Protein 2P62 (pdb70)

Sequence (482 aa):
MRIKLIIVEGKTDESFFKVLLEKLYGFREAKKLTPEFPIGKWGFRIGEHPLVLEKDNIALVIIHAEGKQRIPKVLKSVLDSVKLGLLNVEEVYVVRDVDEGNDVFEWVLSFLREREVRVDNGAIVTEGVKIYPYGMGNLTLNEPFVKEKKELELSLAYLAKLDGILEKYRGSMRALSQDKGDKLTPKDVMHILSIANDYTGDCLSGLYEKYIGIMIHRNRELLIRFLSEVNLLPLLERMVGMRIKLIIVEGKTDESFFKVLLEKLYGFREAKKLTPEFPIGKWGFRIGEHPLVLEKDNIALVIIHAEGKQRIPKVLKSVLDSVKLGLLNVEEVYVVRDVDEGNDVFEWVLSFLREREVRVDNGAIVTEGVKIYPYGMGNLTLNEPFV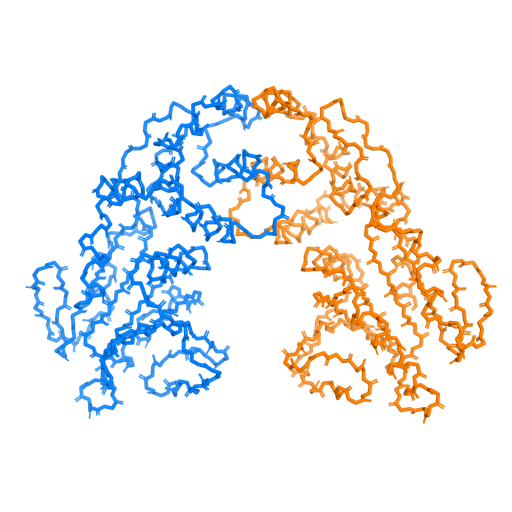KEKKELELSLAYLAKLDGILEKYRGSMRALSQDKGDKLTPKDVMHILSIANDYTGDCLSGLYEKYIGIMIHRNRELLIRFLSEVNLLPLLERMVG

Structure (mmCIF, N/CA/C/O backbone):
data_2P62
#
_entry.id   2P62
#
_cell.length_a   122.071
_cell.length_b   122.071
_cell.length_c   109.067
_cell.angle_alpha   90.000
_cell.angle_beta   90.000
_cell.angle_gamma   120.000
#
_symmetry.space_group_name_H-M   'P 61'
#
loop_
_entity.id
_entity.type
_entity.pdbx_description
1 polymer 'Hypothetical protein PH0156'
2 water water
#
loop_
_atom_site.group_PDB
_atom_site.id
_atom_site.type_symbol
_atom_site.label_atom_id
_atom_site.label_alt_id
_atom_site.label_comp_id
_atom_site.label_asym_id
_atom_site.label_entity_id
_atom_site.label_seq_id
_atom_site.pdbx_PDB_ins_code
_atom_site.Cartn_x
_atom_site.Cartn_y
_atom_site.Cartn_z
_atom_site.occupancy
_atom_site.B_iso_or_equiv
_atom_site.auth_seq_id
_atom_site.auth_comp_id
_atom_site.auth_asym_id
_atom_site.auth_atom_id
_atom_site.pdbx_PDB_model_num
ATOM 1 N N . MET A 1 1 ? 41.140 26.787 66.965 1.00 29.11 1 MET A N 1
ATOM 2 C CA . MET A 1 1 ? 41.649 28.167 66.761 1.00 27.51 1 MET A CA 1
ATOM 3 C C . MET A 1 1 ? 42.743 28.504 67.807 1.00 28.36 1 MET A C 1
ATOM 4 O O . MET A 1 1 ? 42.686 28.036 68.950 1.00 27.69 1 MET A O 1
ATOM 9 N N . ARG A 1 2 ? 43.758 29.274 67.411 1.00 28.07 2 ARG A N 1
ATOM 10 C CA . ARG A 1 2 ? 44.804 29.685 68.352 1.00 26.97 2 ARG A CA 1
ATOM 11 C C . ARG A 1 2 ? 44.243 30.908 69.058 1.00 27.34 2 ARG A C 1
ATOM 12 O O . ARG A 1 2 ? 43.703 31.813 68.416 1.00 27.15 2 ARG A O 1
ATOM 20 N N . ILE A 1 3 ? 44.370 30.938 70.376 1.00 26.35 3 ILE A N 1
ATOM 21 C CA . ILE A 1 3 ? 43.846 32.050 71.146 1.00 27.37 3 ILE A CA 1
ATOM 22 C C . ILE A 1 3 ? 44.937 32.812 71.867 1.00 28.11 3 ILE A C 1
ATOM 23 O O . ILE A 1 3 ? 45.792 32.214 72.517 1.00 28.76 3 ILE A O 1
ATOM 28 N N . LYS A 1 4 ? 44.887 34.135 71.749 1.00 26.73 4 LYS A N 1
ATOM 29 C CA . LYS A 1 4 ? 45.830 35.024 72.408 1.00 25.79 4 LYS A CA 1
ATOM 30 C C . LYS A 1 4 ? 45.003 36.038 73.194 1.00 27.05 4 LYS A C 1
ATOM 31 O O . LYS A 1 4 ? 44.025 36.583 72.680 1.00 27.14 4 LYS A O 1
ATOM 37 N N . LEU A 1 5 ? 45.393 36.276 74.443 1.00 26.42 5 LEU A N 1
ATOM 38 C CA . LEU A 1 5 ? 44.693 37.215 75.308 1.00 25.22 5 LEU A CA 1
ATOM 39 C C . LEU A 1 5 ? 45.434 38.552 75.413 1.00 25.52 5 LEU A C 1
ATOM 40 O O . LEU A 1 5 ? 46.637 38.597 75.689 1.00 24.43 5 LEU A O 1
ATOM 45 N N . ILE A 1 6 ? 44.702 39.636 75.176 1.00 25.18 6 ILE A N 1
ATOM 46 C CA . ILE A 1 6 ? 45.252 40.982 75.260 1.00 24.30 6 ILE A CA 1
ATOM 47 C C . ILE A 1 6 ? 44.520 41.749 76.360 1.00 24.37 6 ILE A C 1
ATOM 48 O O . ILE A 1 6 ? 43.308 41.960 76.290 1.00 22.03 6 ILE A O 1
ATOM 53 N N . ILE A 1 7 ? 45.269 42.149 77.383 1.00 25.79 7 ILE A N 1
ATOM 54 C CA . ILE A 1 7 ? 44.711 42.875 78.516 1.00 24.81 7 ILE A CA 1
ATOM 55 C C . ILE A 1 7 ? 45.172 44.325 78.537 1.00 25.35 7 ILE A C 1
ATOM 56 O O . ILE A 1 7 ? 46.367 44.604 78.619 1.00 25.51 7 ILE A O 1
ATOM 61 N N . VAL A 1 8 ? 44.216 45.242 78.455 1.00 26.24 8 VAL A N 1
ATOM 62 C CA . VAL A 1 8 ? 44.510 46.668 78.474 1.00 27.05 8 VAL A CA 1
ATOM 63 C C . VAL A 1 8 ? 43.759 47.294 79.637 1.00 28.30 8 VAL A C 1
ATOM 64 O O . VAL A 1 8 ? 42.935 46.631 80.271 1.00 28.47 8 VAL A O 1
ATOM 68 N N . GLU A 1 9 ? 44.022 48.569 79.913 1.00 29.93 9 GLU A N 1
ATOM 69 C CA . GLU A 1 9 ? 43.361 49.234 81.032 1.00 31.23 9 GLU A CA 1
ATOM 70 C C . GLU A 1 9 ? 41.948 49.752 80.772 1.00 30.09 9 GLU A C 1
ATOM 71 O O . GLU A 1 9 ? 41.061 49.530 81.588 1.00 32.85 9 GLU A O 1
ATOM 77 N N . GLY A 1 10 ? 41.737 50.442 79.653 1.00 29.23 10 GLY A N 1
ATOM 78 C CA . GLY A 1 10 ? 40.416 50.980 79.365 1.00 26.88 10 GLY A CA 1
ATOM 79 C C . GLY A 1 10 ? 39.989 50.969 77.907 1.00 28.40 10 GLY A C 1
ATOM 80 O O . GLY A 1 10 ? 40.687 50.430 77.041 1.00 28.47 10 GLY A O 1
ATOM 81 N N . LYS A 1 11 ? 38.829 51.570 77.639 1.00 28.96 11 LYS A N 1
ATOM 82 C CA . LYS A 1 11 ? 38.271 51.640 76.290 1.00 26.84 11 LYS A CA 1
ATOM 83 C C . LYS A 1 11 ? 39.239 52.308 75.316 1.00 25.31 11 LYS A C 1
ATOM 84 O O . LYS A 1 11 ? 39.399 51.842 74.187 1.00 24.26 11 LYS A O 1
ATOM 90 N N . THR A 1 12 ? 39.877 53.397 75.743 1.00 23.52 12 THR A N 1
ATOM 91 C CA . THR A 1 12 ? 40.824 54.100 74.878 1.00 24.18 12 THR A CA 1
ATOM 92 C C . THR A 1 12 ? 41.904 53.148 74.354 1.00 25.24 12 THR A C 1
ATOM 93 O O . THR A 1 12 ? 42.212 53.147 73.157 1.00 23.99 12 THR A O 1
ATOM 97 N N . ASP A 1 13 ? 42.466 52.332 75.250 1.00 25.83 13 ASP A N 1
ATOM 98 C CA . ASP A 1 13 ? 43.505 51.375 74.872 1.00 27.77 13 ASP A CA 1
ATOM 99 C C . ASP A 1 13 ? 42.926 50.284 73.981 1.00 28.42 13 ASP A C 1
ATOM 100 O O . ASP A 1 13 ? 43.604 49.794 73.080 1.00 30.44 13 ASP A O 1
ATOM 105 N N . GLU A 1 14 ? 41.674 49.898 74.222 1.00 28.18 14 GLU A N 1
ATOM 106 C CA . GLU A 1 14 ? 41.059 48.863 73.394 1.00 27.76 14 GLU A CA 1
ATOM 107 C C . GLU A 1 14 ? 40.818 49.356 71.960 1.00 26.54 14 GLU A C 1
ATOM 108 O O . GLU A 1 14 ? 41.013 48.607 71.005 1.00 24.06 14 GLU A O 1
ATOM 114 N N . SER A 1 15 ? 40.394 50.609 71.809 1.00 25.70 15 SER A N 1
ATOM 115 C CA . SER A 1 15 ? 40.139 51.162 70.477 1.00 26.49 15 SER A CA 1
ATOM 116 C C . SER A 1 15 ? 41.421 51.280 69.677 1.00 25.03 15 SER A C 1
ATOM 117 O O . SER A 1 15 ? 41.464 50.919 68.499 1.00 23.01 15 SER A O 1
ATOM 120 N N . PHE A 1 16 ? 42.457 51.800 70.329 1.00 24.90 16 PHE A N 1
ATOM 121 C CA . PHE A 1 16 ? 43.753 51.978 69.694 1.00 25.14 16 PHE A CA 1
ATOM 122 C C . PHE A 1 16 ? 44.222 50.652 69.088 1.00 24.01 16 PHE A C 1
ATOM 123 O O . PHE A 1 16 ? 44.544 50.589 67.907 1.00 23.75 16 PHE A O 1
ATOM 131 N N . PHE A 1 17 ? 44.228 49.585 69.879 1.00 22.58 17 PHE A N 1
ATOM 132 C CA . PHE A 1 17 ? 44.668 48.295 69.363 1.00 24.36 17 PHE A CA 1
ATOM 133 C C . PHE A 1 17 ? 43.714 47.707 68.327 1.00 25.54 17 PHE A C 1
ATOM 134 O O . PHE A 1 17 ? 44.151 47.106 67.342 1.00 27.25 17 PHE A O 1
ATOM 142 N N . LYS A 1 18 ? 42.415 47.892 68.547 1.00 24.19 18 LYS A N 1
ATOM 143 C CA . LYS A 1 18 ? 41.393 47.374 67.647 1.00 24.50 18 LYS A CA 1
ATOM 144 C C . LYS A 1 18 ? 41.483 47.991 66.246 1.00 24.05 18 LYS A C 1
ATOM 145 O O . LYS A 1 18 ? 41.398 47.282 65.242 1.00 22.58 18 LYS A O 1
ATOM 151 N N . VAL A 1 19 ? 41.675 49.301 66.155 1.00 24.50 19 VAL A N 1
ATOM 152 C CA . VAL A 1 19 ? 41.749 49.892 64.824 1.00 25.34 19 VAL A CA 1
ATOM 153 C C . VAL A 1 19 ? 43.006 49.420 64.079 1.00 26.49 19 VAL A C 1
ATOM 154 O O . VAL A 1 19 ? 42.966 49.180 62.874 1.00 27.41 19 VAL A O 1
ATOM 158 N N . LEU A 1 20 ? 44.118 49.262 64.786 1.00 25.20 20 LEU A N 1
ATOM 159 C CA . LEU A 1 20 ? 45.324 48.788 64.124 1.00 24.03 20 LEU A CA 1
ATOM 160 C C . LEU A 1 20 ? 45.173 47.328 63.706 1.00 24.70 20 LEU A C 1
ATOM 161 O O . LEU A 1 20 ? 45.503 46.965 62.580 1.00 26.20 20 LEU A O 1
ATOM 166 N N . LEU A 1 21 ? 44.677 46.492 64.614 1.00 24.39 21 LEU A N 1
ATOM 167 C CA . LEU A 1 21 ? 44.511 45.067 64.337 1.00 24.50 21 LEU A CA 1
ATOM 168 C C . LEU A 1 21 ? 43.500 44.774 63.227 1.00 25.66 21 LEU A C 1
ATOM 169 O O . LEU A 1 21 ? 43.647 43.797 62.500 1.00 25.36 21 LEU A O 1
ATOM 174 N N . GLU A 1 22 ? 42.479 45.620 63.101 1.00 27.22 22 GLU A N 1
ATOM 175 C CA . GLU A 1 22 ? 41.461 45.449 62.067 1.00 28.84 22 GLU A CA 1
ATOM 176 C C . GLU A 1 22 ? 41.876 46.107 60.752 1.00 30.52 22 GLU A C 1
ATOM 177 O O . GLU A 1 22 ? 42.087 45.433 59.742 1.00 29.74 22 GLU A O 1
ATOM 183 N N . LYS A 1 23 ? 42.020 47.427 60.788 1.00 32.39 23 LYS A N 1
ATOM 184 C CA . LYS A 1 23 ? 42.353 48.207 59.607 1.00 33.72 23 LYS A CA 1
ATOM 185 C C . LYS A 1 23 ? 43.761 48.066 59.056 1.00 33.87 23 LYS A C 1
ATOM 186 O O . LYS A 1 23 ? 44.009 48.386 57.895 1.00 34.00 23 LYS A O 1
ATOM 192 N N . LEU A 1 24 ? 44.682 47.578 59.873 1.00 33.76 24 LEU A N 1
ATOM 193 C CA . LEU A 1 24 ? 46.053 47.417 59.415 1.00 31.88 24 LEU A CA 1
ATOM 194 C C . LEU A 1 24 ? 46.448 45.950 59.212 1.00 31.60 24 LEU A C 1
ATOM 195 O O . LEU A 1 24 ? 47.199 45.638 58.293 1.00 31.99 24 LEU A O 1
ATOM 200 N N . TYR A 1 25 ? 45.949 45.045 60.053 1.00 30.87 25 TYR A N 1
ATOM 201 C CA . TYR A 1 25 ? 46.307 43.634 59.901 1.00 30.05 25 TYR A CA 1
ATOM 202 C C . TYR A 1 25 ? 45.217 42.696 59.403 1.00 27.89 25 TYR A C 1
ATOM 203 O O . TYR A 1 25 ? 45.402 41.490 59.426 1.00 26.55 25 TYR A O 1
ATOM 212 N N . GLY A 1 26 ? 44.085 43.241 58.968 1.00 28.87 26 GLY A N 1
ATOM 213 C CA . GLY A 1 26 ? 43.024 42.403 58.442 1.00 28.13 26 GLY A CA 1
ATOM 214 C C . GLY A 1 26 ? 42.194 41.608 59.429 1.00 29.19 26 GLY A C 1
ATOM 215 O O . GLY A 1 26 ? 41.407 40.757 59.028 1.00 30.21 26 GLY A O 1
ATOM 216 N N . PHE A 1 27 ? 42.348 41.861 60.717 1.00 28.48 27 PHE A N 1
ATOM 217 C CA . PHE A 1 27 ? 41.553 41.123 61.679 1.00 31.82 27 PHE A CA 1
ATOM 218 C C . PHE A 1 27 ? 40.098 41.596 61.653 1.00 33.58 27 PHE A C 1
ATOM 219 O O . PHE A 1 27 ? 39.822 42.774 61.421 1.00 32.89 27 PHE A O 1
ATOM 227 N N . ARG A 1 28 ? 39.170 40.668 61.876 1.00 37.40 28 ARG A N 1
ATOM 228 C CA . ARG A 1 28 ? 37.744 40.989 61.884 1.00 42.09 28 ARG A CA 1
ATOM 229 C C . ARG A 1 28 ? 37.088 40.611 63.216 1.00 42.84 28 ARG A C 1
ATOM 230 O O . ARG A 1 28 ? 37.490 39.647 63.864 1.00 41.25 28 ARG A O 1
ATOM 238 N N . GLU A 1 29 ? 36.079 41.371 63.628 1.00 46.93 29 GLU A N 1
ATOM 239 C CA . GLU A 1 29 ? 35.391 41.083 64.885 1.00 51.64 29 GLU A CA 1
ATOM 240 C C . GLU A 1 29 ? 34.519 39.830 64.786 1.00 54.78 29 GLU A C 1
ATOM 241 O O . GLU A 1 29 ? 33.815 39.634 63.798 1.00 53.32 29 GLU A O 1
ATOM 247 N N . ALA A 1 30 ? 34.575 38.988 65.816 1.00 60.74 30 ALA A N 1
ATOM 248 C CA . ALA A 1 30 ? 33.801 37.747 65.865 1.00 67.60 30 ALA A CA 1
ATOM 249 C C . ALA A 1 30 ? 32.355 37.957 65.436 1.00 73.31 30 ALA A C 1
ATOM 250 O O . ALA A 1 30 ? 31.766 39.003 65.704 1.00 74.30 30 ALA A O 1
ATOM 252 N N . LYS A 1 31 ? 31.788 36.949 64.779 1.00 79.73 31 LYS A N 1
ATOM 253 C CA . LYS A 1 31 ? 30.411 37.006 64.289 1.00 86.23 31 LYS A CA 1
ATOM 254 C C . LYS A 1 31 ? 29.405 37.336 65.394 1.00 90.14 31 LYS A C 1
ATOM 255 O O . LYS A 1 31 ? 29.783 37.636 66.531 1.00 90.98 31 LYS A O 1
ATOM 261 N N . LYS A 1 32 ? 28.119 37.285 65.043 1.00 93.98 32 LYS A N 1
ATOM 262 C CA . LYS A 1 32 ? 27.046 37.539 66.001 1.00 97.73 32 LYS A CA 1
ATOM 263 C C . LYS A 1 32 ? 27.320 36.608 67.177 1.00 100.10 32 LYS A C 1
ATOM 264 O O . LYS A 1 32 ? 26.952 36.890 68.320 1.00 100.77 32 LYS A O 1
ATOM 270 N N . LEU A 1 33 ? 27.980 35.493 66.867 1.00 102.28 33 LEU A N 1
ATOM 271 C CA . LEU A 1 33 ? 28.340 34.482 67.852 1.00 103.70 33 LEU A CA 1
ATOM 272 C C . LEU A 1 33 ? 28.935 35.133 69.091 1.00 104.04 33 LEU A C 1
ATOM 273 O O . LEU A 1 33 ? 30.012 35.726 69.038 1.00 103.92 33 LEU A O 1
ATOM 278 N N . THR A 1 34 ? 28.214 35.026 70.201 1.00 104.56 34 THR A N 1
ATOM 279 C CA . THR A 1 34 ? 28.663 35.590 71.466 1.00 105.27 34 THR A CA 1
ATOM 280 C C . THR A 1 34 ? 28.852 34.444 72.461 1.00 104.93 34 THR A C 1
ATOM 281 O O . THR A 1 34 ? 28.020 34.234 73.350 1.00 104.79 34 THR A O 1
ATOM 285 N N . PRO A 1 35 ? 29.953 33.680 72.314 1.00 104.60 35 PRO A N 1
ATOM 286 C CA . PRO A 1 35 ? 30.266 32.546 73.193 1.00 103.85 35 PRO A CA 1
ATOM 287 C C . PRO A 1 35 ? 30.539 32.975 74.634 1.00 102.69 35 PRO A C 1
ATOM 288 O O . PRO A 1 35 ? 31.641 33.418 74.962 1.00 102.99 35 PRO A O 1
ATOM 292 N N . GLU A 1 36 ? 29.528 32.839 75.490 1.00 100.77 36 GLU A N 1
ATOM 293 C CA . GLU A 1 36 ? 29.649 33.215 76.896 1.00 98.14 36 GLU A CA 1
ATOM 294 C C . GLU A 1 36 ? 30.923 32.629 77.509 1.00 95.44 36 GLU A C 1
ATOM 295 O O . GLU A 1 36 ? 30.997 31.430 77.784 1.00 96.11 36 GLU A O 1
ATOM 301 N N . PHE A 1 37 ? 31.927 33.478 77.715 1.00 91.27 37 PHE A N 1
ATOM 302 C CA . PHE A 1 37 ? 33.191 33.040 78.296 1.00 87.09 37 PHE A CA 1
ATOM 303 C C . PHE A 1 37 ? 32.989 32.517 79.715 1.00 84.70 37 PHE A C 1
ATOM 304 O O . PHE A 1 37 ? 32.725 33.287 80.636 1.00 83.88 37 PHE A O 1
ATOM 312 N N . PRO A 1 38 ? 33.115 31.193 79.907 1.00 83.28 38 PRO A N 1
ATOM 313 C CA . PRO A 1 38 ? 32.939 30.585 81.232 1.00 81.88 38 PRO A CA 1
ATOM 314 C C . PRO A 1 38 ? 33.927 31.115 82.268 1.00 80.18 38 PRO A C 1
ATOM 315 O O . PRO A 1 38 ? 35.111 30.777 82.242 1.00 80.35 38 PRO A O 1
ATOM 319 N N . ILE A 1 39 ? 33.429 31.945 83.181 1.00 77.59 39 ILE A N 1
ATOM 320 C CA . ILE A 1 39 ? 34.263 32.533 84.220 1.00 75.09 39 ILE A CA 1
ATOM 321 C C . ILE A 1 39 ? 35.174 31.491 84.866 1.00 72.90 39 ILE A C 1
ATOM 322 O O . ILE A 1 39 ? 36.333 31.768 85.176 1.00 72.43 39 ILE A O 1
ATOM 327 N N . GLY A 1 40 ? 34.648 30.288 85.056 1.00 70.69 40 GLY A N 1
ATOM 328 C CA . GLY A 1 40 ? 35.437 29.235 85.666 1.00 67.94 40 GLY A CA 1
ATOM 329 C C . GLY A 1 40 ? 36.747 28.982 84.950 1.00 66.21 40 GLY A C 1
ATOM 330 O O . GLY A 1 40 ? 37.701 28.483 85.552 1.00 67.24 40 GLY A O 1
ATOM 331 N N . LYS A 1 41 ? 36.806 29.330 83.667 1.00 63.21 41 LYS A N 1
ATOM 332 C CA . LYS A 1 41 ? 38.016 29.111 82.887 1.00 60.56 41 LYS A CA 1
ATOM 333 C C . LYS A 1 41 ? 38.821 30.371 82.602 1.00 58.90 41 LYS A C 1
ATOM 334 O O . LYS A 1 41 ? 40.052 30.335 82.616 1.00 57.34 41 LYS A O 1
ATOM 340 N N . TRP A 1 42 ? 38.132 31.481 82.355 1.00 58.12 42 TRP A N 1
ATOM 341 C CA . TRP A 1 42 ? 38.806 32.742 82.067 1.00 57.62 42 TRP A CA 1
ATOM 342 C C . TRP A 1 42 ? 38.999 33.646 83.277 1.00 58.60 42 TRP A C 1
ATOM 343 O O . TRP A 1 42 ? 39.926 34.456 83.304 1.00 59.72 42 TRP A O 1
ATOM 354 N N . GLY A 1 43 ? 38.124 33.522 84.270 1.00 58.19 43 GLY A N 1
ATOM 355 C CA . GLY A 1 43 ? 38.248 34.347 85.458 1.00 57.12 43 GLY A CA 1
ATOM 356 C C . GLY A 1 43 ? 37.771 35.774 85.262 1.00 57.81 43 GLY A C 1
ATOM 357 O O . GLY A 1 43 ? 38.122 36.667 86.036 1.00 56.23 43 GLY A O 1
ATOM 358 N N . PHE A 1 44 ? 36.971 35.993 84.224 1.00 59.21 44 PHE A N 1
ATOM 359 C CA . PHE A 1 44 ? 36.436 37.321 83.937 1.00 61.63 44 PHE A CA 1
ATOM 360 C C . PHE A 1 44 ? 35.288 37.631 84.897 1.00 64.15 44 PHE A C 1
ATOM 361 O O . PHE A 1 44 ? 34.762 36.733 85.560 1.00 64.58 44 PHE A O 1
ATOM 369 N N . ARG A 1 45 ? 34.909 38.904 84.980 1.00 66.86 45 ARG A N 1
ATOM 370 C CA . ARG A 1 45 ? 33.815 39.304 85.857 1.00 68.56 45 ARG A CA 1
ATOM 371 C C . ARG A 1 45 ? 32.473 38.921 85.244 1.00 69.05 45 ARG A C 1
ATOM 372 O O . ARG A 1 45 ? 32.378 38.664 84.041 1.00 68.54 45 ARG A O 1
ATOM 380 N N . ILE A 1 46 ? 31.446 38.890 86.089 1.00 69.70 46 ILE A N 1
ATOM 381 C CA . ILE A 1 46 ? 30.084 38.517 85.705 1.00 70.49 46 ILE A CA 1
ATOM 382 C C . ILE A 1 46 ? 29.614 38.801 84.278 1.00 70.02 46 ILE A C 1
ATOM 383 O O . ILE A 1 46 ? 29.668 37.917 83.419 1.00 70.89 46 ILE A O 1
ATOM 388 N N . GLY A 1 47 ? 29.147 40.022 84.027 1.00 68.78 47 GLY A N 1
ATOM 389 C CA . GLY A 1 47 ? 28.647 40.363 82.705 1.00 66.62 47 GLY A CA 1
ATOM 390 C C . GLY A 1 47 ? 29.623 41.094 81.807 1.00 65.08 47 GLY A C 1
ATOM 391 O O . GLY A 1 47 ? 29.365 42.215 81.370 1.00 64.97 47 GLY A O 1
ATOM 392 N N . GLU A 1 48 ? 30.748 40.455 81.517 1.00 63.71 48 GLU A N 1
ATOM 393 C CA . GLU A 1 48 ? 31.755 41.063 80.665 1.00 61.48 48 GLU A CA 1
ATOM 394 C C . GLU A 1 48 ? 31.748 40.472 79.263 1.00 59.56 48 GLU A C 1
ATOM 395 O O . GLU A 1 48 ? 31.748 39.252 79.091 1.00 59.25 48 GLU A O 1
ATOM 401 N N . HIS A 1 49 ? 31.738 41.346 78.262 1.00 56.89 49 HIS A N 1
ATOM 402 C CA . HIS A 1 49 ? 31.753 40.913 76.870 1.00 54.92 49 HIS A CA 1
ATOM 403 C C . HIS A 1 49 ? 33.053 41.386 76.212 1.00 50.45 49 HIS A C 1
ATOM 404 O O . HIS A 1 49 ? 33.141 42.505 75.697 1.00 50.78 49 HIS A O 1
ATOM 411 N N . PRO A 1 50 ? 34.087 40.535 76.232 1.00 45.30 50 PRO A N 1
ATOM 412 C CA . PRO A 1 50 ? 35.370 40.898 75.631 1.00 42.16 50 PRO A CA 1
ATOM 413 C C . PRO A 1 50 ? 35.309 41.018 74.116 1.00 38.80 50 PRO A C 1
ATOM 414 O O . PRO A 1 50 ? 34.489 40.383 73.459 1.00 39.57 50 PRO A O 1
ATOM 418 N N . LEU A 1 51 ? 36.179 41.852 73.567 1.00 34.88 51 LEU A N 1
ATOM 419 C CA . LEU A 1 51 ? 36.232 42.031 72.131 1.00 31.32 51 LEU A CA 1
ATOM 420 C C . LEU A 1 51 ? 37.019 40.866 71.530 1.00 30.11 51 LEU A C 1
ATOM 421 O O . LEU A 1 51 ? 38.130 40.557 71.971 1.00 28.91 51 LEU A O 1
ATOM 426 N N . VAL A 1 52 ? 36.425 40.209 70.538 1.00 28.38 52 VAL A N 1
ATOM 427 C CA . VAL A 1 52 ? 37.065 39.080 69.873 1.00 26.02 52 VAL A CA 1
ATOM 428 C C . VAL A 1 52 ? 37.349 39.400 68.410 1.00 27.22 52 VAL A C 1
ATOM 429 O O . VAL A 1 52 ? 36.432 39.587 67.614 1.00 26.49 52 VAL A O 1
ATOM 433 N N . LEU A 1 53 ? 38.631 39.467 68.071 1.00 26.98 53 LEU A N 1
ATOM 434 C CA . LEU A 1 53 ? 39.054 39.753 66.712 1.00 28.38 53 LEU A CA 1
ATOM 435 C C . LEU A 1 53 ? 39.659 38.475 66.147 1.00 29.41 53 LEU A C 1
ATOM 436 O O . LEU A 1 53 ? 40.426 37.794 66.832 1.00 28.72 53 LEU A O 1
ATOM 441 N N . GLU A 1 54 ? 39.316 38.148 64.903 1.00 29.72 54 GLU A N 1
ATOM 442 C CA . GLU A 1 54 ? 39.831 36.933 64.277 1.00 30.42 54 GLU A CA 1
ATOM 443 C C . GLU A 1 54 ? 40.352 37.108 62.857 1.00 28.86 54 GLU A C 1
ATOM 444 O O . GLU A 1 54 ? 39.914 37.997 62.128 1.00 28.02 54 GLU A O 1
ATOM 450 N N . LYS A 1 55 ? 41.290 36.238 62.485 1.00 28.41 55 LYS A N 1
ATOM 451 C CA . LYS A 1 55 ? 41.899 36.215 61.159 1.00 28.00 55 LYS A CA 1
ATOM 452 C C . LYS A 1 55 ? 42.650 34.898 61.000 1.00 29.44 55 LYS A C 1
ATOM 453 O O . LYS A 1 55 ? 43.442 34.515 61.863 1.00 29.80 55 LYS A O 1
ATOM 459 N N . ASP A 1 56 ? 42.393 34.209 59.892 1.00 30.70 56 ASP A N 1
ATOM 460 C CA . ASP A 1 56 ? 43.022 32.925 59.615 1.00 30.34 56 ASP A CA 1
ATOM 461 C C . ASP A 1 56 ? 42.763 32.005 60.811 1.00 30.57 56 ASP A C 1
ATOM 462 O O . ASP A 1 56 ? 41.607 31.750 61.145 1.00 31.71 56 ASP A O 1
ATOM 467 N N . ASN A 1 57 ? 43.818 31.515 61.462 1.00 28.81 57 ASN A N 1
ATOM 468 C CA . ASN A 1 57 ? 43.636 30.627 62.607 1.00 27.91 57 ASN A CA 1
ATOM 469 C C . ASN A 1 57 ? 43.991 31.259 63.958 1.00 28.15 57 ASN A C 1
ATOM 470 O O . ASN A 1 57 ? 44.245 30.556 64.942 1.00 28.34 57 ASN A O 1
ATOM 475 N N . ILE A 1 58 ? 44.001 32.589 64.004 1.00 26.68 58 ILE A N 1
ATOM 476 C CA . ILE A 1 58 ? 44.308 33.304 65.238 1.00 26.19 58 ILE A CA 1
ATOM 477 C C . ILE A 1 58 ? 43.133 34.113 65.773 1.00 27.10 58 ILE A C 1
ATOM 478 O O . ILE A 1 58 ? 42.537 34.915 65.054 1.00 28.86 58 ILE A O 1
ATOM 483 N N . ALA A 1 59 ? 42.823 33.908 67.049 1.00 25.98 59 ALA A N 1
ATOM 484 C CA . ALA A 1 59 ? 41.758 34.647 67.716 1.00 25.68 59 ALA A CA 1
ATOM 485 C C . ALA A 1 59 ? 42.391 35.521 68.799 1.00 24.90 59 ALA A C 1
ATOM 486 O O . ALA A 1 59 ? 43.146 35.032 69.634 1.00 25.36 59 ALA A O 1
ATOM 488 N N . LEU A 1 60 ? 42.102 36.818 68.765 1.00 24.51 60 LEU A N 1
ATOM 489 C CA . LEU A 1 60 ? 42.619 37.737 69.768 1.00 23.69 60 LEU A CA 1
ATOM 490 C C . LEU A 1 60 ? 41.470 38.155 70.671 1.00 23.66 60 LEU A C 1
ATOM 491 O O . LEU A 1 60 ? 40.492 38.750 70.218 1.00 20.48 60 LEU A O 1
ATOM 496 N N . VAL A 1 61 ? 41.587 37.819 71.950 1.00 24.30 61 VAL A N 1
ATOM 497 C CA . VAL A 1 61 ? 40.576 38.165 72.931 1.00 25.25 61 VAL A CA 1
ATOM 498 C C . VAL A 1 61 ? 41.109 39.359 73.708 1.00 25.78 61 VAL A C 1
ATOM 499 O O . VAL A 1 61 ? 42.081 39.243 74.445 1.00 27.25 61 VAL A O 1
ATOM 503 N N . ILE A 1 62 ? 40.473 40.509 73.527 1.00 25.53 62 ILE A N 1
ATOM 504 C CA . ILE A 1 62 ? 40.889 41.739 74.190 1.00 25.39 62 ILE A CA 1
ATOM 505 C C . ILE A 1 62 ? 39.923 42.104 75.311 1.00 27.35 62 ILE A C 1
ATOM 506 O O . ILE A 1 62 ? 38.711 42.155 75.098 1.00 26.83 62 ILE A O 1
ATOM 511 N N . ILE A 1 63 ? 40.461 42.360 76.501 1.00 28.75 63 ILE A N 1
ATOM 512 C CA . ILE A 1 63 ? 39.636 42.744 77.644 1.00 31.01 63 ILE A CA 1
ATOM 513 C C . ILE A 1 63 ? 40.192 44.005 78.284 1.00 33.56 63 ILE A C 1
ATOM 514 O O . ILE A 1 63 ? 41.396 44.251 78.232 1.00 33.31 63 ILE A O 1
ATOM 519 N N . HIS A 1 64 ? 39.310 44.797 78.888 1.00 37.79 64 HIS A N 1
ATOM 520 C CA . HIS A 1 64 ? 39.705 46.026 79.571 1.00 43.73 64 HIS A CA 1
ATOM 521 C C . HIS A 1 64 ? 38.804 46.252 80.783 1.00 47.90 64 HIS A C 1
ATOM 522 O O . HIS A 1 64 ? 37.851 45.501 80.993 1.00 48.33 64 HIS A O 1
ATOM 529 N N . ALA A 1 65 ? 39.105 47.294 81.562 1.00 52.72 65 ALA A N 1
ATOM 530 C CA . ALA A 1 65 ? 38.342 47.641 82.769 1.00 57.28 65 ALA A CA 1
ATOM 531 C C . ALA A 1 65 ? 38.113 46.397 83.627 1.00 60.77 65 ALA A C 1
ATOM 532 O O . ALA A 1 65 ? 37.041 46.207 84.210 1.00 61.99 65 ALA A O 1
ATOM 534 N N . GLU A 1 66 ? 39.129 45.544 83.688 1.00 64.59 66 GLU A N 1
ATOM 535 C CA . GLU A 1 66 ? 39.032 44.322 84.463 1.00 68.08 66 GLU A CA 1
ATOM 536 C C . GLU A 1 66 ? 39.248 44.628 85.943 1.00 69.79 66 GLU A C 1
ATOM 537 O O . GLU A 1 66 ? 38.580 44.059 86.808 1.00 70.80 66 GLU A O 1
ATOM 543 N N . GLY A 1 67 ? 40.174 45.540 86.225 1.00 70.34 67 GLY A N 1
ATOM 544 C CA . GLY A 1 67 ? 40.464 45.899 87.602 1.00 71.47 67 GLY A CA 1
ATOM 545 C C . GLY A 1 67 ? 41.916 45.640 87.962 1.00 72.45 67 GLY A C 1
ATOM 546 O O . GLY A 1 67 ? 42.459 44.571 87.676 1.00 73.09 67 GLY A O 1
ATOM 547 N N . LYS A 1 68 ? 42.547 46.622 88.595 1.00 72.82 68 LYS A N 1
ATOM 548 C CA . LYS A 1 68 ? 43.947 46.513 88.996 1.00 71.97 68 LYS A CA 1
ATOM 549 C C . LYS A 1 68 ? 44.142 45.313 89.925 1.00 71.23 68 LYS A C 1
ATOM 550 O O . LYS A 1 68 ? 45.253 44.803 90.075 1.00 71.85 68 LYS A O 1
ATOM 556 N N . GLN A 1 69 ? 43.049 44.860 90.533 1.00 69.24 69 GLN A N 1
ATOM 557 C CA . GLN A 1 69 ? 43.093 43.742 91.467 1.00 67.23 69 GLN A CA 1
ATOM 558 C C . GLN A 1 69 ? 42.558 42.433 90.886 1.00 64.68 69 GLN A C 1
ATOM 559 O O . GLN A 1 69 ? 42.637 41.380 91.526 1.00 63.55 69 GLN A O 1
ATOM 565 N N . ARG A 1 70 ? 42.019 42.498 89.672 1.00 61.39 70 ARG A N 1
ATOM 566 C CA . ARG A 1 70 ? 41.466 41.313 89.031 1.00 56.86 70 ARG A CA 1
ATOM 567 C C . ARG A 1 70 ? 42.407 40.713 87.984 1.00 53.58 70 ARG A C 1
ATOM 568 O O . ARG A 1 70 ? 42.251 39.550 87.609 1.00 52.68 70 ARG A O 1
ATOM 576 N N . ILE A 1 71 ? 43.375 41.502 87.515 1.00 49.77 71 ILE A N 1
ATOM 577 C CA . ILE A 1 71 ? 44.345 41.040 86.519 1.00 47.49 71 ILE A CA 1
ATOM 578 C C . ILE A 1 71 ? 44.999 39.720 86.952 1.00 46.41 71 ILE A C 1
ATOM 579 O O . ILE A 1 71 ? 45.057 38.762 86.178 1.00 45.21 71 ILE A O 1
ATOM 584 N N . PRO A 1 72 ? 45.511 39.655 88.193 1.00 44.29 72 PRO A N 1
ATOM 585 C CA . PRO A 1 72 ? 46.141 38.414 88.653 1.00 43.96 72 PRO A CA 1
ATOM 586 C C . PRO A 1 72 ? 45.122 37.280 88.736 1.00 42.29 72 PRO A C 1
ATOM 587 O O . PRO A 1 72 ? 45.440 36.109 88.512 1.00 40.45 72 PRO A O 1
ATOM 591 N N . LYS A 1 73 ? 43.891 37.647 89.064 1.00 41.31 73 LYS A N 1
ATOM 592 C CA . LYS A 1 73 ? 42.808 36.682 89.172 1.00 40.55 73 LYS A CA 1
ATOM 593 C C . LYS A 1 73 ? 42.558 36.091 87.782 1.00 38.33 73 LYS A C 1
ATOM 594 O O . LYS A 1 73 ? 42.347 34.886 87.629 1.00 37.40 73 LYS A O 1
ATOM 600 N N . VAL A 1 74 ? 42.611 36.943 86.765 1.00 35.97 74 VAL A N 1
ATOM 601 C CA . VAL A 1 74 ? 42.404 36.497 85.394 1.00 34.41 74 VAL A CA 1
ATOM 602 C C . VAL A 1 74 ? 43.544 35.610 84.908 1.00 33.17 74 VAL A C 1
ATOM 603 O O . VAL A 1 74 ? 43.311 34.611 84.234 1.00 32.63 74 VAL A O 1
ATOM 607 N N . LEU A 1 75 ? 44.771 35.988 85.254 1.00 32.12 75 LEU A N 1
ATOM 608 C CA . LEU A 1 75 ? 45.953 35.239 84.853 1.00 31.43 75 LEU A CA 1
ATOM 609 C C . LEU A 1 75 ? 45.978 33.855 85.466 1.00 31.05 75 LEU A C 1
ATOM 610 O O . LEU A 1 75 ? 46.331 32.876 84.808 1.00 31.36 75 LEU A O 1
ATOM 615 N N . LYS A 1 76 ? 45.606 33.782 86.737 1.00 31.38 76 LYS A N 1
ATOM 616 C CA . LYS A 1 76 ? 45.606 32.513 87.444 1.00 32.10 76 LYS A CA 1
ATOM 617 C C . LYS A 1 76 ? 44.632 31.549 86.768 1.00 31.75 76 LYS A C 1
ATOM 618 O O . LYS A 1 76 ? 44.989 30.418 86.444 1.00 32.87 76 LYS A O 1
ATOM 624 N N . SER A 1 77 ? 43.410 32.015 86.537 1.00 29.37 77 SER A N 1
ATOM 625 C CA . SER A 1 77 ? 42.403 31.200 85.886 1.00 31.08 77 SER A CA 1
ATOM 626 C C . SER A 1 77 ? 42.902 30.689 84.545 1.00 31.18 77 SER A C 1
ATOM 627 O O . SER A 1 77 ? 42.996 29.482 84.335 1.00 32.71 77 SER A O 1
ATOM 630 N N . VAL A 1 78 ? 43.215 31.608 83.635 1.00 30.40 78 VAL A N 1
ATOM 631 C CA . VAL A 1 78 ? 43.671 31.220 82.302 1.00 32.23 78 VAL A CA 1
ATOM 632 C C . VAL A 1 78 ? 44.831 30.222 82.374 1.00 33.27 78 VAL A C 1
ATOM 633 O O . VAL A 1 78 ? 44.784 29.165 81.741 1.00 34.34 78 VAL A O 1
ATOM 637 N N . LEU A 1 79 ? 45.852 30.549 83.163 1.00 33.07 79 LEU A N 1
ATOM 638 C CA . LEU A 1 79 ? 47.017 29.684 83.340 1.00 33.75 79 LEU A CA 1
ATOM 639 C C . LEU A 1 79 ? 46.638 28.300 83.865 1.00 35.20 79 LEU A C 1
ATOM 640 O O . LEU A 1 79 ? 47.147 27.287 83.389 1.00 36.93 79 LEU A O 1
ATOM 645 N N . ASP A 1 80 ? 45.764 28.252 84.865 1.00 35.67 80 ASP A N 1
ATOM 646 C CA . ASP A 1 80 ? 45.341 26.965 85.414 1.00 36.96 80 ASP A CA 1
ATOM 647 C C . ASP A 1 80 ? 44.551 26.205 84.338 1.00 37.95 80 ASP A C 1
ATOM 648 O O . ASP A 1 80 ? 44.747 25.002 84.142 1.00 39.12 80 ASP A O 1
ATOM 653 N N . SER A 1 81 ? 43.672 26.907 83.627 1.00 36.62 81 SER A N 1
ATOM 654 C CA . SER A 1 81 ? 42.896 26.267 82.572 1.00 35.34 81 SER A CA 1
ATOM 655 C C . SER A 1 81 ? 43.846 25.700 81.513 1.00 34.37 81 SER A C 1
ATOM 656 O O . SER A 1 81 ? 43.610 24.617 80.980 1.00 34.19 81 SER A O 1
ATOM 659 N N . VAL A 1 82 ? 44.923 26.420 81.209 1.00 32.02 82 VAL A N 1
ATOM 660 C CA . VAL A 1 82 ? 45.874 25.931 80.218 1.00 31.94 82 VAL A CA 1
ATOM 661 C C . VAL A 1 82 ? 46.604 24.691 80.751 1.00 33.23 82 VAL A C 1
ATOM 662 O O . VAL A 1 82 ? 46.817 23.725 80.022 1.00 30.66 82 VAL A O 1
ATOM 666 N N . LYS A 1 83 ? 46.981 24.709 82.023 1.00 35.70 83 LYS A N 1
ATOM 667 C CA . LYS A 1 83 ? 47.672 23.558 82.590 1.00 39.27 83 LYS A CA 1
ATOM 668 C C . LYS A 1 83 ? 46.769 22.327 82.499 1.00 39.55 83 LYS A C 1
ATOM 669 O O . LYS A 1 83 ? 47.225 21.237 82.158 1.00 40.45 83 LYS A O 1
ATOM 675 N N . LEU A 1 84 ? 45.488 22.517 82.805 1.00 39.90 84 LEU A N 1
ATOM 676 C CA . LEU A 1 84 ? 44.499 21.445 82.768 1.00 40.41 84 LEU A CA 1
ATOM 677 C C . LEU A 1 84 ? 44.107 21.065 81.344 1.00 41.13 84 LEU A C 1
ATOM 678 O O . LEU A 1 84 ? 43.527 20.004 81.123 1.00 41.42 84 LEU A O 1
ATOM 683 N N . GLY A 1 85 ? 44.419 21.931 80.382 1.00 41.02 85 GLY A N 1
ATOM 684 C CA . GLY A 1 85 ? 44.083 21.654 78.994 1.00 39.70 85 GLY A CA 1
ATOM 685 C C . GLY A 1 85 ? 42.644 21.995 78.623 1.00 40.04 85 GLY A C 1
ATOM 686 O O . GLY A 1 85 ? 42.068 21.351 77.747 1.00 41.08 85 GLY A O 1
ATOM 687 N N . LEU A 1 86 ? 42.078 23.013 79.276 1.00 37.72 86 LEU A N 1
ATOM 688 C CA . LEU A 1 86 ? 40.703 23.462 79.044 1.00 36.26 86 LEU A CA 1
ATOM 689 C C . LEU A 1 86 ? 40.619 24.737 78.185 1.00 35.32 86 LEU A C 1
ATOM 690 O O . LEU A 1 86 ? 39.534 25.146 77.780 1.00 34.23 86 LEU A O 1
ATOM 695 N N . LEU A 1 87 ? 41.761 25.374 77.939 1.00 33.86 87 LEU A N 1
ATOM 696 C CA . LEU A 1 87 ? 41.821 26.586 77.126 1.00 32.80 87 LEU A CA 1
ATOM 697 C C . LEU A 1 87 ? 43.009 26.514 76.192 1.00 32.40 87 LEU A C 1
ATOM 698 O O . LEU A 1 87 ? 44.095 26.082 76.584 1.00 32.90 87 LEU A O 1
ATOM 703 N N . ASN A 1 88 ? 42.814 26.952 74.957 1.00 29.58 88 ASN A N 1
ATOM 704 C CA . ASN A 1 88 ? 43.902 26.927 73.999 1.00 28.32 88 ASN A CA 1
ATOM 705 C C . ASN A 1 88 ? 44.602 28.287 73.904 1.00 26.37 88 ASN A C 1
ATOM 706 O O . ASN A 1 88 ? 44.765 28.846 72.815 1.00 25.48 88 ASN A O 1
ATOM 711 N N . VAL A 1 89 ? 45.023 28.814 75.047 1.00 25.18 89 VAL A N 1
ATOM 712 C CA . VAL A 1 89 ? 45.706 30.099 75.085 1.00 24.59 89 VAL A CA 1
ATOM 713 C C . VAL A 1 89 ? 47.211 29.881 75.056 1.00 24.29 89 VAL A C 1
ATOM 714 O O . VAL A 1 89 ? 47.751 29.110 75.845 1.00 25.56 89 VAL A O 1
ATOM 718 N N . GLU A 1 90 ? 47.880 30.563 74.136 1.00 24.15 90 GLU A N 1
ATOM 719 C CA . GLU A 1 90 ? 49.321 30.424 73.991 1.00 24.83 90 GLU A CA 1
ATOM 720 C C . GLU A 1 90 ? 50.095 31.705 74.302 1.00 24.36 90 GLU A C 1
ATOM 721 O O . GLU A 1 90 ? 51.294 31.663 74.567 1.00 24.21 90 GLU A O 1
ATOM 727 N N . GLU A 1 91 ? 49.425 32.847 74.248 1.00 22.15 91 GLU A N 1
ATOM 728 C CA . GLU A 1 91 ? 50.101 34.093 74.557 1.00 23.52 91 GLU A CA 1
ATOM 729 C C . GLU A 1 91 ? 49.161 35.034 75.288 1.00 22.32 91 GLU A C 1
ATOM 730 O O . GLU A 1 91 ? 47.947 35.040 75.063 1.00 22.34 91 GLU A O 1
ATOM 736 N N . VAL A 1 92 ? 49.744 35.805 76.193 1.00 20.50 92 VAL A N 1
ATOM 737 C CA . VAL A 1 92 ? 49.005 36.785 76.955 1.00 20.67 92 VAL A CA 1
ATOM 738 C C . VAL A 1 92 ? 49.815 38.071 76.934 1.00 22.16 92 VAL A C 1
ATOM 739 O O . VAL A 1 92 ? 51.008 38.077 77.250 1.00 21.30 92 VAL A O 1
ATOM 743 N N . TYR A 1 93 ? 49.158 39.155 76.532 1.00 22.68 93 TYR A N 1
ATOM 744 C CA . TYR A 1 93 ? 49.786 40.467 76.474 1.00 22.19 93 TYR A CA 1
ATOM 745 C C . TYR A 1 93 ? 49.193 41.339 77.572 1.00 22.22 93 TYR A C 1
ATOM 746 O O . TYR A 1 93 ? 47.983 41.392 77.740 1.00 24.10 93 TYR A O 1
ATOM 755 N N . VAL A 1 94 ? 50.043 42.006 78.337 1.00 22.61 94 VAL A N 1
ATOM 756 C CA . VAL A 1 94 ? 49.554 42.882 79.392 1.00 22.92 94 VAL A CA 1
ATOM 757 C C . VAL A 1 94 ? 50.117 44.269 79.108 1.00 23.56 94 VAL A C 1
ATOM 758 O O . VAL A 1 94 ? 51.315 44.490 79.231 1.00 23.76 94 VAL A O 1
ATOM 762 N N . VAL A 1 95 ? 49.246 45.190 78.706 1.00 24.45 95 VAL A N 1
ATOM 763 C CA . VAL A 1 95 ? 49.646 46.546 78.354 1.00 24.19 95 VAL A CA 1
ATOM 764 C C . VAL A 1 95 ? 49.229 47.579 79.379 1.00 25.87 95 VAL A C 1
ATOM 765 O O . VAL A 1 95 ? 48.061 47.649 79.772 1.00 26.26 95 VAL A O 1
ATOM 769 N N . ARG A 1 96 ? 50.193 48.390 79.795 1.00 24.98 96 ARG A N 1
ATOM 770 C CA . ARG A 1 96 ? 49.950 49.425 80.787 1.00 27.06 96 ARG A CA 1
ATOM 771 C C . ARG A 1 96 ? 50.857 50.616 80.530 1.00 28.09 96 ARG A C 1
ATOM 772 O O . ARG A 1 96 ? 51.986 50.454 80.069 1.00 29.26 96 ARG A O 1
ATOM 780 N N . ASP A 1 97 ? 50.365 51.817 80.813 1.00 28.46 97 ASP A N 1
ATOM 781 C CA . ASP A 1 97 ? 51.192 53.002 80.625 1.00 29.16 97 ASP A CA 1
ATOM 782 C C . ASP A 1 97 ? 52.430 52.818 81.495 1.00 29.55 97 ASP A C 1
ATOM 783 O O . ASP A 1 97 ? 52.375 52.174 82.545 1.00 29.39 97 ASP A O 1
ATOM 788 N N . VAL A 1 98 ? 53.536 53.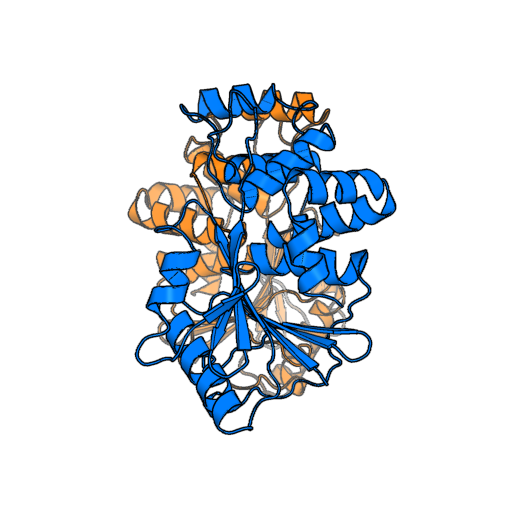399 81.054 1.00 29.97 98 VAL A N 1
ATOM 789 C CA . VAL A 1 98 ? 54.785 53.353 81.790 1.00 30.70 98 VAL A CA 1
ATOM 790 C C . VAL A 1 98 ? 54.634 54.130 83.106 1.00 32.01 98 VAL A C 1
ATOM 791 O O . VAL A 1 98 ? 55.162 53.723 84.134 1.00 33.52 98 VAL A O 1
ATOM 795 N N . ASP A 1 99 ? 53.890 55.235 83.056 1.00 36.33 99 ASP A N 1
ATOM 796 C CA . ASP A 1 99 ? 53.620 56.114 84.207 1.00 39.33 99 ASP A CA 1
ATOM 797 C C . ASP A 1 99 ? 53.101 55.445 85.455 1.00 40.00 99 ASP A C 1
ATOM 798 O O . ASP A 1 99 ? 53.524 55.766 86.563 1.00 43.23 99 ASP A O 1
ATOM 803 N N . GLU A 1 100 ? 52.137 54.556 85.269 1.00 39.60 100 GLU A N 1
ATOM 804 C CA . GLU A 1 100 ? 51.517 53.879 86.388 1.00 39.78 100 GLU A CA 1
ATOM 805 C C . GLU A 1 100 ? 52.444 52.884 87.056 1.00 38.74 100 GLU A C 1
ATOM 806 O O . GLU A 1 100 ? 53.244 52.217 86.394 1.00 40.59 100 GLU A O 1
ATOM 812 N N . GLY A 1 101 ? 52.320 52.808 88.380 1.00 37.12 101 GLY A N 1
ATOM 813 C CA . GLY A 1 101 ? 53.110 51.897 89.190 1.00 34.11 101 GLY A CA 1
ATOM 814 C C . GLY A 1 101 ? 54.579 51.775 88.844 1.00 34.45 101 GLY A C 1
ATOM 815 O O . GLY A 1 101 ? 55.222 52.736 88.430 1.00 33.85 101 GLY A O 1
ATOM 816 N N . ASN A 1 102 ? 55.119 50.580 89.040 1.00 35.11 102 ASN A N 1
ATOM 817 C CA . ASN A 1 102 ? 56.513 50.334 88.732 1.00 36.71 102 ASN A CA 1
ATOM 818 C C . ASN A 1 102 ? 56.645 49.730 87.343 1.00 34.84 102 ASN A C 1
ATOM 819 O O . ASN A 1 102 ? 55.711 49.795 86.547 1.00 35.95 102 ASN A O 1
ATOM 824 N N . ASP A 1 103 ? 57.803 49.151 87.052 1.00 31.10 103 ASP A N 1
ATOM 825 C CA . ASP A 1 103 ? 58.048 48.557 85.747 1.00 30.04 103 ASP A CA 1
ATOM 826 C C . ASP A 1 103 ? 57.008 47.469 85.464 1.00 27.44 103 ASP A C 1
ATOM 827 O O . ASP A 1 103 ? 56.742 46.604 86.300 1.00 29.21 103 ASP A O 1
ATOM 832 N N . VAL A 1 104 ? 56.408 47.524 84.285 1.00 25.36 104 VAL A N 1
ATOM 833 C CA . VAL A 1 104 ? 55.381 46.556 83.929 1.00 26.00 104 VAL A CA 1
ATOM 834 C C . VAL A 1 104 ? 55.855 45.102 84.045 1.00 26.84 104 VAL A C 1
ATOM 835 O O . VAL A 1 104 ? 55.072 44.216 84.404 1.00 27.42 104 VAL A O 1
ATOM 839 N N . PHE A 1 105 ? 57.129 44.852 83.756 1.00 26.85 105 PHE A N 1
ATOM 840 C CA . PHE A 1 105 ? 57.652 43.492 83.861 1.00 26.91 105 PHE A CA 1
ATOM 841 C C . PHE A 1 105 ? 57.540 42.987 85.304 1.00 26.76 105 PHE A C 1
ATOM 842 O O . PHE A 1 105 ? 57.047 41.884 85.550 1.00 28.99 105 PHE A O 1
ATOM 850 N N . GLU A 1 106 ? 57.996 43.791 86.258 1.00 26.61 106 GLU A N 1
ATOM 851 C CA . GLU A 1 106 ? 57.903 43.411 87.666 1.00 26.92 106 GLU A CA 1
ATOM 852 C C . GLU A 1 106 ? 56.421 43.288 88.082 1.00 27.01 106 GLU A C 1
ATOM 853 O O . GLU A 1 106 ? 56.042 42.368 88.809 1.00 23.65 106 GLU A O 1
ATOM 859 N N . TRP A 1 107 ? 55.586 44.208 87.601 1.00 26.10 107 TRP A N 1
ATOM 860 C CA . TRP A 1 107 ? 54.163 44.192 87.922 1.00 27.52 107 TRP A CA 1
ATOM 861 C C . TRP A 1 107 ? 53.539 42.836 87.555 1.00 28.51 107 TRP A C 1
ATOM 862 O O . TRP A 1 107 ? 52.897 42.177 88.381 1.00 28.79 107 TRP A O 1
ATOM 873 N N . VAL A 1 108 ? 53.751 42.400 86.321 1.00 28.03 108 VAL A N 1
ATOM 874 C CA . VAL A 1 108 ? 53.210 41.124 85.885 1.00 26.32 108 VAL A CA 1
ATOM 875 C C . VAL A 1 108 ? 53.836 39.964 86.662 1.00 26.00 108 VAL A C 1
ATOM 876 O O . VAL A 1 108 ? 53.135 39.081 87.152 1.00 23.77 108 VAL A O 1
ATOM 880 N N . LEU A 1 109 ? 55.160 39.981 86.773 1.00 25.26 109 LEU A N 1
ATOM 881 C CA . LEU A 1 109 ? 55.886 38.935 87.480 1.00 27.22 109 LEU A CA 1
ATOM 882 C C . LEU A 1 109 ? 55.347 38.701 88.898 1.00 27.68 109 LEU A C 1
ATOM 883 O O . LEU A 1 109 ? 55.290 37.558 89.374 1.00 25.52 109 LEU A O 1
ATOM 888 N N . SER A 1 110 ? 54.961 39.785 89.570 1.00 27.18 110 SER A N 1
ATOM 889 C CA . SER A 1 110 ? 54.424 39.711 90.930 1.00 28.45 110 SER A CA 1
ATOM 890 C C . SER A 1 110 ? 53.079 38.977 90.990 1.00 29.27 110 SER A C 1
ATOM 891 O O . SER A 1 110 ? 52.594 38.665 92.075 1.00 29.50 110 SER A O 1
ATOM 894 N N . PHE A 1 111 ? 52.479 38.714 89.831 1.00 30.50 111 PHE A N 1
ATOM 895 C CA . PHE A 1 111 ? 51.203 38.002 89.763 1.00 33.61 111 PHE A CA 1
ATOM 896 C C . PHE A 1 111 ? 51.416 36.499 89.613 1.00 35.28 111 PHE A C 1
ATOM 897 O O . PHE A 1 111 ? 50.502 35.714 89.847 1.00 36.32 111 PHE A O 1
ATOM 905 N N . LEU A 1 112 ? 52.627 36.102 89.230 1.00 36.94 112 LEU A N 1
ATOM 906 C CA . LEU A 1 112 ? 52.942 34.695 89.002 1.00 38.01 112 LEU A CA 1
ATOM 907 C C . LEU A 1 112 ? 53.660 33.974 90.131 1.00 40.65 112 LEU A C 1
ATOM 908 O O . LEU A 1 112 ? 54.760 33.454 89.941 1.00 42.49 112 LEU A O 1
ATOM 913 N N . ARG A 1 113 ? 53.039 33.927 91.301 1.00 43.41 113 ARG A N 1
ATOM 914 C CA . ARG A 1 113 ? 53.637 33.242 92.445 1.00 45.26 113 ARG A CA 1
ATOM 915 C C . ARG A 1 113 ? 53.343 31.730 92.382 1.00 43.77 113 ARG A C 1
ATOM 916 O O . ARG A 1 113 ? 52.294 31.320 91.891 1.00 42.29 113 ARG A O 1
ATOM 924 N N . GLU A 1 114 ? 54.271 30.907 92.866 1.00 43.68 114 GLU A N 1
ATOM 925 C CA . GLU A 1 114 ? 54.106 29.446 92.851 1.00 44.72 114 GLU A CA 1
ATOM 926 C C . GLU A 1 114 ? 54.067 28.907 91.418 1.00 43.72 114 GLU A C 1
ATOM 927 O O . GLU A 1 114 ? 53.434 27.880 91.142 1.00 43.71 114 GLU A O 1
ATOM 933 N N . ARG A 1 115 ? 54.745 29.610 90.512 1.00 41.04 115 ARG A N 1
ATOM 934 C CA . ARG A 1 115 ? 54.801 29.237 89.097 1.00 38.08 115 ARG A CA 1
ATOM 935 C C . ARG A 1 115 ? 56.242 29.038 88.665 1.00 36.68 115 ARG A C 1
ATOM 936 O O . ARG A 1 115 ? 57.123 29.790 89.078 1.00 36.21 115 ARG A O 1
ATOM 944 N N . GLU A 1 116 ? 56.478 28.027 87.837 1.00 36.96 116 GLU A N 1
ATOM 945 C CA . GLU A 1 116 ? 57.814 27.787 87.305 1.00 37.61 116 GLU A CA 1
ATOM 946 C C . GLU A 1 116 ? 57.871 28.814 86.176 1.00 35.05 116 GLU A C 1
ATOM 947 O O . GLU A 1 116 ? 56.975 28.863 85.332 1.00 32.80 116 GLU A O 1
ATOM 953 N N . VAL A 1 117 ? 58.911 29.637 86.163 1.00 33.37 117 VAL A N 1
ATOM 954 C CA . VAL A 1 117 ? 59.033 30.663 85.145 1.00 33.98 117 VAL A CA 1
ATOM 955 C C . VAL A 1 117 ? 60.354 30.586 84.390 1.00 33.05 117 VAL A C 1
ATOM 956 O O . VAL A 1 117 ? 61.339 30.052 84.897 1.00 34.27 117 VAL A O 1
ATOM 960 N N . ARG A 1 118 ? 60.353 31.118 83.172 1.00 32.95 118 ARG A N 1
ATOM 961 C CA . ARG A 1 118 ? 61.526 31.150 82.300 1.00 33.73 118 ARG A CA 1
ATOM 962 C C . ARG A 1 118 ? 61.320 32.323 81.357 1.00 34.47 118 ARG A C 1
ATOM 963 O O . ARG A 1 118 ? 60.243 32.480 80.777 1.00 34.67 118 ARG A O 1
ATOM 971 N N . VAL A 1 119 ? 62.349 33.143 81.191 1.00 34.79 119 VAL A N 1
ATOM 972 C CA . VAL A 1 119 ? 62.236 34.300 80.322 1.00 34.94 119 VAL A CA 1
ATOM 973 C C . VAL A 1 119 ? 62.817 34.022 78.944 1.00 36.72 119 VAL A C 1
ATOM 974 O O . VAL A 1 119 ? 63.931 33.525 78.807 1.00 38.73 119 VAL A O 1
ATOM 978 N N . ASP A 1 120 ? 62.043 34.351 77.923 1.00 37.93 120 ASP A N 1
ATOM 979 C CA . ASP A 1 120 ? 62.454 34.110 76.556 1.00 40.90 120 ASP A CA 1
ATOM 980 C C . ASP A 1 120 ? 61.989 35.267 75.691 1.00 41.16 120 ASP A C 1
ATOM 981 O O . ASP A 1 120 ? 60.794 35.541 75.613 1.00 40.69 120 ASP A O 1
ATOM 986 N N . ASN A 1 121 ? 62.940 35.946 75.051 1.00 42.48 121 ASN A N 1
ATOM 987 C CA . ASN A 1 121 ? 62.638 37.083 74.185 1.00 43.79 121 ASN A CA 1
ATOM 988 C C . ASN A 1 121 ? 61.826 38.134 74.922 1.00 43.52 121 ASN A C 1
ATOM 989 O O . ASN A 1 121 ? 60.830 38.636 74.401 1.00 43.83 121 ASN A O 1
ATOM 994 N N . GLY A 1 122 ? 62.245 38.459 76.139 1.00 42.59 122 GLY A N 1
ATOM 995 C CA . GLY A 1 122 ? 61.526 39.457 76.907 1.00 40.22 122 GLY A CA 1
ATOM 996 C C . GLY A 1 122 ? 60.146 39.015 77.370 1.00 37.63 122 GLY A C 1
ATOM 997 O O . GLY A 1 122 ? 59.391 39.821 77.905 1.00 38.47 122 GLY A O 1
ATOM 998 N N . ALA A 1 123 ? 59.801 37.747 77.168 1.00 34.82 123 ALA A N 1
ATOM 999 C CA . ALA A 1 123 ? 58.503 37.253 77.612 1.00 31.21 123 ALA A CA 1
ATOM 1000 C C . ALA A 1 123 ? 58.667 36.332 78.818 1.00 29.39 123 ALA A C 1
ATOM 1001 O O . ALA A 1 123 ? 59.724 35.734 79.009 1.00 27.76 123 ALA A O 1
ATOM 1003 N N . ILE A 1 124 ? 57.627 36.242 79.644 1.00 27.03 124 ILE A N 1
ATOM 1004 C CA . ILE A 1 124 ? 57.642 35.376 80.826 1.00 24.52 124 ILE A CA 1
ATOM 1005 C C . ILE A 1 124 ? 56.893 34.101 80.415 1.00 26.40 124 ILE A C 1
ATOM 1006 O O . ILE A 1 124 ? 55.702 34.148 80.095 1.00 27.40 124 ILE A O 1
ATOM 1011 N N . VAL A 1 125 ? 57.589 32.967 80.411 1.00 26.02 125 VAL A N 1
ATOM 1012 C CA . VAL A 1 125 ? 56.963 31.716 80.007 1.00 24.88 125 VAL A CA 1
ATOM 1013 C C . VAL A 1 125 ? 56.675 30.845 81.216 1.00 26.87 125 VAL A C 1
ATOM 1014 O O . VAL A 1 125 ? 57.564 30.543 82.010 1.00 29.65 125 VAL A O 1
ATOM 1018 N N . THR A 1 126 ? 55.414 30.459 81.354 1.00 26.15 126 THR A N 1
ATOM 1019 C CA . THR A 1 126 ? 54.998 29.611 82.454 1.00 24.39 126 THR A CA 1
ATOM 1020 C C . THR A 1 126 ? 53.791 28.832 81.965 1.00 25.59 126 THR A C 1
ATOM 1021 O O . THR A 1 126 ? 52.954 29.367 81.236 1.00 25.19 126 THR A O 1
ATOM 1025 N N . GLU A 1 127 ? 53.720 27.557 82.338 1.00 27.43 127 GLU A N 1
ATOM 1026 C CA . GLU A 1 127 ? 52.611 26.712 81.922 1.00 28.59 127 GLU A CA 1
ATOM 1027 C C . GLU A 1 127 ? 52.559 26.679 80.394 1.00 28.40 127 GLU A C 1
ATOM 1028 O O . GLU A 1 127 ? 51.501 26.475 79.812 1.00 30.02 127 GLU A O 1
ATOM 1034 N N . GLY A 1 128 ? 53.703 26.888 79.748 1.00 28.88 128 GLY A N 1
ATOM 1035 C CA . GLY A 1 128 ? 53.747 26.876 78.295 1.00 27.03 128 GLY A CA 1
ATOM 1036 C C . GLY A 1 128 ? 53.144 28.113 77.648 1.00 27.41 128 GLY A C 1
ATOM 1037 O O . GLY A 1 128 ? 53.001 28.176 76.428 1.00 27.82 128 GLY A O 1
ATOM 1038 N N . VAL A 1 129 ? 52.791 29.106 78.457 1.00 26.15 129 VAL A N 1
ATOM 1039 C CA . VAL A 1 129 ? 52.187 30.337 77.939 1.00 24.61 129 VAL A CA 1
ATOM 1040 C C . VAL A 1 129 ? 53.158 31.520 77.954 1.00 25.45 129 VAL A C 1
ATOM 1041 O O . VAL A 1 129 ? 53.759 31.824 78.986 1.00 24.58 129 VAL A O 1
ATOM 1045 N N . LYS A 1 130 ? 53.300 32.189 76.810 1.00 24.63 130 LYS A N 1
ATOM 1046 C CA . LYS A 1 130 ? 54.179 33.352 76.715 1.00 26.16 130 LYS A CA 1
ATOM 1047 C C . LYS A 1 130 ? 53.470 34.623 77.186 1.00 25.98 130 LYS A C 1
ATOM 1048 O O . LYS A 1 130 ? 52.536 35.095 76.547 1.00 24.61 130 LYS A O 1
ATOM 1054 N N . ILE A 1 131 ? 53.918 35.176 78.307 1.00 25.84 131 ILE A N 1
ATOM 1055 C CA . ILE A 1 131 ? 53.320 36.392 78.839 1.00 24.80 131 ILE A CA 1
ATOM 1056 C C . ILE A 1 131 ? 54.188 37.600 78.482 1.00 26.72 131 ILE A C 1
ATOM 1057 O O . ILE A 1 131 ? 55.365 37.674 78.845 1.00 26.46 131 ILE A O 1
ATOM 1062 N N . TYR A 1 132 ? 53.599 38.539 77.750 1.00 26.10 132 TYR A N 1
ATOM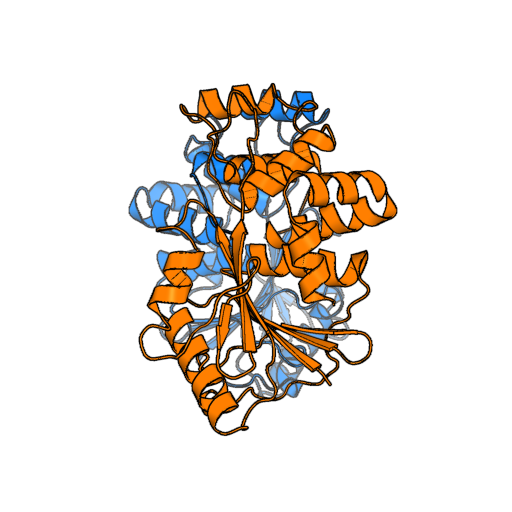 1063 C CA . TYR A 1 132 ? 54.324 39.720 77.323 1.00 26.59 132 TYR A CA 1
ATOM 1064 C C . TYR A 1 132 ? 53.929 40.989 78.049 1.00 26.20 132 TYR A C 1
ATOM 1065 O O . TYR A 1 132 ? 52.868 41.557 77.808 1.00 26.17 132 TYR A O 1
ATOM 1074 N N . PRO A 1 133 ? 54.768 41.431 78.982 1.00 26.77 133 PRO A N 1
ATOM 1075 C CA . PRO A 1 133 ? 54.435 42.666 79.695 1.00 25.90 133 PRO A CA 1
ATOM 1076 C C . PRO A 1 133 ? 54.937 43.834 78.838 1.00 25.58 133 PRO A C 1
ATOM 1077 O O . PRO A 1 133 ? 56.095 43.861 78.424 1.00 24.52 133 PRO A O 1
ATOM 1081 N N . TYR A 1 134 ? 54.056 44.781 78.539 1.00 25.61 134 TYR A N 1
ATOM 1082 C CA . TYR A 1 134 ? 54.448 45.903 77.704 1.00 25.01 134 TYR A CA 1
ATOM 1083 C C . TYR A 1 134 ? 54.041 47.260 78.257 1.00 25.90 134 TYR A C 1
ATOM 1084 O O . TYR A 1 134 ? 52.890 47.469 78.633 1.00 24.42 134 TYR A O 1
ATOM 1093 N N . GLY A 1 135 ? 55.003 48.179 78.306 1.00 27.62 135 GLY A N 1
ATOM 1094 C CA . GLY A 1 135 ? 54.733 49.518 78.797 1.00 27.70 135 GLY A CA 1
ATOM 1095 C C . GLY A 1 135 ? 54.457 50.451 77.631 1.00 28.79 135 GLY A C 1
ATOM 1096 O O . GLY A 1 135 ? 55.283 50.562 76.728 1.00 28.08 135 GLY A O 1
ATOM 1097 N N . MET A 1 136 ? 53.301 51.113 77.643 1.00 28.15 136 MET A N 1
ATOM 1098 C CA . MET A 1 136 ? 52.922 52.030 76.572 1.00 29.70 136 MET A CA 1
ATOM 1099 C C . MET A 1 136 ? 53.422 53.452 76.820 1.00 30.88 136 MET A C 1
ATOM 1100 O O . MET A 1 136 ? 53.429 53.941 77.948 1.00 31.35 136 MET A O 1
ATOM 1105 N N . GLY A 1 137 ? 53.848 54.114 75.755 1.00 33.01 137 GLY A N 1
ATOM 1106 C CA . GLY A 1 137 ? 54.325 55.474 75.894 1.00 34.76 137 GLY A CA 1
ATOM 1107 C C . GLY A 1 137 ? 55.819 55.610 76.109 1.00 36.14 137 GLY A C 1
ATOM 1108 O O . GLY A 1 137 ? 56.264 56.590 76.701 1.00 36.26 137 GLY A O 1
ATOM 1109 N N . ASN A 1 138 ? 56.606 54.648 75.641 1.00 38.07 138 ASN A N 1
ATOM 1110 C CA . ASN A 1 138 ? 58.052 54.747 75.817 1.00 39.82 138 ASN A CA 1
ATOM 1111 C C . ASN A 1 138 ? 58.687 55.551 74.688 1.00 38.20 138 ASN A C 1
ATOM 1112 O O . ASN A 1 138 ? 59.221 54.991 73.729 1.00 38.81 138 ASN A O 1
ATOM 1117 N N . LEU A 1 139 ? 58.612 56.871 74.801 1.00 36.08 139 LEU A N 1
ATOM 1118 C CA . LEU A 1 139 ? 59.187 57.765 73.800 1.00 35.84 139 LEU A CA 1
ATOM 1119 C C . LEU A 1 139 ? 59.369 59.140 74.410 1.00 36.46 139 LEU A C 1
ATOM 1120 O O . LEU A 1 139 ? 59.083 59.342 75.587 1.00 37.07 139 LEU A O 1
ATOM 1125 N N . THR A 1 140 ? 59.884 60.076 73.623 1.00 38.72 140 THR A N 1
ATOM 1126 C CA . THR A 1 140 ? 60.073 61.437 74.104 1.00 39.66 140 THR A CA 1
ATOM 1127 C C . THR A 1 140 ? 59.345 62.363 73.153 1.00 39.54 140 THR A C 1
ATOM 1128 O O . THR A 1 140 ? 59.663 62.434 71.968 1.00 39.34 140 THR A O 1
ATOM 1132 N N . LEU A 1 141 ? 58.333 63.036 73.678 1.00 39.90 141 LEU A N 1
ATOM 1133 C CA . LEU A 1 141 ? 57.532 63.961 72.895 1.00 43.17 141 LEU A CA 1
ATOM 1134 C C . LEU A 1 141 ? 58.145 65.327 73.150 1.00 46.11 141 LEU A C 1
ATOM 1135 O O . LEU A 1 141 ? 57.992 65.896 74.229 1.00 50.06 141 LEU A O 1
ATOM 1140 N N . ASN A 1 142 ? 58.858 65.855 72.170 1.00 45.65 142 ASN A N 1
ATOM 1141 C CA . ASN A 1 142 ? 59.505 67.138 72.376 1.00 46.29 142 ASN A CA 1
ATOM 1142 C C . ASN A 1 142 ? 58.647 68.364 72.111 1.00 46.07 142 ASN A C 1
ATOM 1143 O O . ASN A 1 142 ? 58.785 69.016 71.078 1.00 44.40 142 ASN A O 1
ATOM 1148 N N . GLU A 1 143 ? 57.763 68.670 73.061 1.00 46.04 143 GLU A N 1
ATOM 1149 C CA . GLU A 1 143 ? 56.877 69.834 72.977 1.00 45.68 143 GLU A CA 1
ATOM 1150 C C . GLU A 1 143 ? 57.043 70.667 74.259 1.00 45.83 143 GLU A C 1
ATOM 1151 O O . GLU A 1 143 ? 56.744 70.205 75.361 1.00 45.42 143 GLU A O 1
ATOM 1157 N N . PRO A 1 144 ? 57.527 71.912 74.125 1.00 45.61 144 PRO A N 1
ATOM 1158 C CA . PRO A 1 144 ? 57.744 72.801 75.275 1.00 45.36 144 PRO A CA 1
ATOM 1159 C C . PRO A 1 144 ? 56.551 73.025 76.200 1.00 44.92 144 PRO A C 1
ATOM 1160 O O . PRO A 1 144 ? 56.721 73.369 77.374 1.00 45.49 144 PRO A O 1
ATOM 1164 N N . PHE A 1 145 ? 55.346 72.813 75.689 1.00 43.14 145 PHE A N 1
ATOM 1165 C CA . PHE A 1 145 ? 54.162 73.028 76.508 1.00 42.05 145 PHE A CA 1
ATOM 1166 C C . PHE A 1 145 ? 53.450 71.754 76.949 1.00 40.46 145 PHE A C 1
ATOM 1167 O O . PHE A 1 145 ? 52.353 71.812 77.507 1.00 39.43 145 PHE A O 1
ATOM 1175 N N . VAL A 1 146 ? 54.091 70.609 76.731 1.00 38.67 146 VAL A N 1
ATOM 1176 C CA . VAL A 1 146 ? 53.506 69.327 77.105 1.00 36.50 146 VAL A CA 1
ATOM 1177 C C . VAL A 1 146 ? 54.388 68.541 78.076 1.00 35.63 146 VAL A C 1
ATOM 1178 O O . VAL A 1 146 ? 55.569 68.331 77.822 1.00 35.00 146 VAL A O 1
ATOM 1182 N N . LYS A 1 147 ? 53.801 68.107 79.188 1.00 36.36 147 LYS A N 1
ATOM 1183 C CA . LYS A 1 147 ? 54.531 67.334 80.182 1.00 36.51 147 LYS A CA 1
ATOM 1184 C C . LYS A 1 147 ? 54.950 65.998 79.599 1.00 37.44 147 LYS A C 1
ATOM 1185 O O . LYS A 1 147 ? 54.268 65.432 78.744 1.00 38.02 147 LYS A O 1
ATOM 1191 N N . GLU A 1 148 ? 56.076 65.487 80.076 1.00 38.83 148 GLU A N 1
ATOM 1192 C CA . GLU A 1 148 ? 56.604 64.226 79.582 1.00 39.24 148 GLU A CA 1
ATOM 1193 C C . GLU A 1 148 ? 56.005 63.049 80.366 1.00 39.58 148 GLU A C 1
ATOM 1194 O O . GLU A 1 148 ? 56.683 62.427 81.181 1.00 40.83 148 GLU A O 1
ATOM 1200 N N . LYS A 1 149 ? 54.727 62.756 80.133 1.00 37.70 149 LYS A N 1
ATOM 1201 C CA . LYS A 1 149 ? 54.078 61.646 80.826 1.00 36.53 149 LYS A CA 1
ATOM 1202 C C . LYS A 1 149 ? 53.978 60.461 79.869 1.00 35.26 149 LYS A C 1
ATOM 1203 O O . LYS A 1 149 ? 53.290 60.524 78.850 1.00 34.60 149 LYS A O 1
ATOM 1209 N N . LYS A 1 150 ? 54.692 59.388 80.199 1.00 34.04 150 LYS A N 1
ATOM 1210 C CA . LYS A 1 150 ? 54.722 58.199 79.361 1.00 33.76 150 LYS A CA 1
ATOM 1211 C C . LYS A 1 150 ? 53.451 57.379 79.499 1.00 33.14 150 LYS A C 1
ATOM 1212 O O . LYS A 1 150 ? 53.220 56.710 80.509 1.00 31.31 150 LYS A O 1
ATOM 1218 N N . GLU A 1 151 ? 52.631 57.438 78.456 1.00 32.54 151 GLU A N 1
ATOM 1219 C CA . GLU A 1 151 ? 51.356 56.740 78.438 1.00 31.46 151 GLU A CA 1
ATOM 1220 C C . GLU A 1 151 ? 50.785 56.742 77.033 1.00 30.08 151 GLU A C 1
ATOM 1221 O O . GLU A 1 151 ? 51.342 57.365 76.132 1.00 30.37 151 GLU A O 1
ATOM 1227 N N . LEU A 1 152 ? 49.677 56.036 76.852 1.00 29.33 152 LEU A N 1
ATOM 1228 C CA . LEU A 1 152 ? 49.024 55.937 75.551 1.00 28.63 152 LEU A CA 1
ATOM 1229 C C . LEU A 1 152 ? 48.847 57.287 74.860 1.00 29.58 152 LEU A C 1
ATOM 1230 O O . LEU A 1 152 ? 49.058 57.408 73.654 1.00 30.03 152 LEU A O 1
ATOM 1235 N N . GLU A 1 153 ? 48.483 58.307 75.626 1.00 28.35 153 GLU A N 1
ATOM 1236 C CA . GLU A 1 153 ? 48.262 59.616 75.044 1.00 28.07 153 GLU A CA 1
ATOM 1237 C C . GLU A 1 153 ? 49.543 60.275 74.522 1.00 29.49 153 GLU A C 1
ATOM 1238 O O . GLU A 1 153 ? 49.508 61.004 73.530 1.00 28.12 153 GLU A O 1
ATOM 1244 N N . LEU A 1 154 ? 50.669 60.001 75.181 1.00 29.40 154 LEU A N 1
ATOM 1245 C CA . LEU A 1 154 ? 51.951 60.554 74.764 1.00 30.16 154 LEU A CA 1
ATOM 1246 C C . LEU A 1 154 ? 52.279 60.047 73.356 1.00 30.03 154 LEU A C 1
ATOM 1247 O O . LEU A 1 154 ? 52.750 60.798 72.507 1.00 31.25 154 LEU A O 1
ATOM 1252 N N . SER A 1 155 ? 52.019 58.772 73.106 1.00 30.56 155 SER A N 1
ATOM 1253 C CA . SER A 1 155 ? 52.261 58.204 71.785 1.00 31.08 155 SER A CA 1
ATOM 1254 C C . SER A 1 155 ? 51.298 58.833 70.778 1.00 30.90 155 SER A C 1
ATOM 1255 O O . SER A 1 155 ? 51.687 59.135 69.651 1.00 30.94 155 SER A O 1
ATOM 1258 N N . LEU A 1 156 ? 50.040 59.007 71.184 1.00 30.55 156 LEU A N 1
ATOM 1259 C CA . LEU A 1 156 ? 49.016 59.616 70.329 1.00 29.22 156 LEU A CA 1
ATOM 1260 C C . LEU A 1 156 ? 49.429 61.050 70.013 1.00 26.93 156 LEU A C 1
ATOM 1261 O O . LEU A 1 156 ? 49.224 61.539 68.907 1.00 25.82 156 LEU A O 1
ATOM 1266 N N . ALA A 1 157 ? 50.009 61.722 70.999 1.00 24.95 157 ALA A N 1
ATOM 1267 C CA . ALA A 1 157 ? 50.465 63.090 70.812 1.00 25.24 157 ALA A CA 1
ATOM 1268 C C . ALA A 1 157 ? 51.612 63.107 69.798 1.00 26.63 157 ALA A C 1
ATOM 1269 O O . ALA A 1 157 ? 51.748 64.055 69.023 1.00 25.48 157 ALA A O 1
ATOM 1271 N N . TYR A 1 158 ? 52.432 62.054 69.800 1.00 26.64 158 TYR A N 1
ATOM 1272 C CA . TYR A 1 158 ? 53.560 61.978 68.881 1.00 27.56 158 TYR A CA 1
ATOM 1273 C C . TYR A 1 158 ? 53.080 61.755 67.451 1.00 26.85 158 TYR A C 1
ATOM 1274 O O . TYR A 1 158 ? 53.662 62.278 66.494 1.00 24.83 158 TYR A O 1
ATOM 1283 N N . LEU A 1 159 ? 52.008 60.985 67.310 1.00 27.28 159 LEU A N 1
ATOM 1284 C CA . LEU A 1 159 ? 51.437 60.735 65.999 1.00 28.99 159 LEU A CA 1
ATOM 1285 C C . LEU A 1 159 ? 50.881 62.064 65.478 1.00 29.56 159 LEU A C 1
ATOM 1286 O O . LEU A 1 159 ? 51.030 62.387 64.301 1.00 30.04 159 LEU A O 1
ATOM 1291 N N . ALA A 1 160 ? 50.251 62.835 66.363 1.00 29.27 160 ALA A N 1
ATOM 1292 C CA . ALA A 1 160 ? 49.689 64.128 65.985 1.00 31.29 160 ALA A CA 1
ATOM 1293 C C . ALA A 1 160 ? 50.815 65.030 65.497 1.00 32.22 160 ALA A C 1
ATOM 1294 O O . ALA A 1 160 ? 50.662 65.769 64.523 1.00 33.29 160 ALA A O 1
ATOM 1296 N N . LYS A 1 161 ? 51.947 64.963 66.183 1.00 33.56 161 LYS A N 1
ATOM 1297 C CA . LYS A 1 161 ? 53.111 65.752 65.810 1.00 34.25 161 LYS A CA 1
ATOM 1298 C C . LYS A 1 161 ? 53.561 65.399 64.389 1.00 33.47 161 LYS A C 1
ATOM 1299 O O . LYS A 1 161 ? 53.638 66.267 63.524 1.00 34.41 161 LYS A O 1
ATOM 1305 N N . LEU A 1 162 ? 53.847 64.125 64.143 1.00 34.48 162 LEU A N 1
ATOM 1306 C CA . LEU A 1 162 ? 54.287 63.702 62.816 1.00 35.34 162 LEU A CA 1
ATOM 1307 C C . LEU A 1 162 ? 53.319 64.135 61.734 1.00 36.64 162 LEU A C 1
ATOM 1308 O O . LEU A 1 162 ? 53.723 64.442 60.610 1.00 37.91 162 LEU A O 1
ATOM 1313 N N . ASP A 1 163 ? 52.038 64.162 62.089 1.00 37.07 163 ASP A N 1
ATOM 1314 C CA . ASP A 1 163 ? 50.974 64.542 61.168 1.00 36.33 163 ASP A CA 1
ATOM 1315 C C . ASP A 1 163 ? 50.945 66.065 60.979 1.00 37.24 163 ASP A C 1
ATOM 1316 O O . ASP A 1 163 ? 50.157 66.587 60.191 1.00 37.16 163 ASP A O 1
ATOM 1321 N N . GLY A 1 164 ? 51.803 66.773 61.710 1.00 37.85 164 GLY A N 1
ATOM 1322 C CA . GLY A 1 164 ? 51.852 68.221 61.600 1.00 38.39 164 GLY A CA 1
ATOM 1323 C C . GLY A 1 164 ? 50.752 68.972 62.338 1.00 39.78 164 GLY A C 1
ATOM 1324 O O . GLY A 1 164 ? 50.646 70.197 62.221 1.00 39.57 164 GLY A O 1
ATOM 1325 N N . ILE A 1 165 ? 49.936 68.249 63.103 1.00 39.95 165 ILE A N 1
ATOM 1326 C CA . ILE A 1 165 ? 48.834 68.861 63.850 1.00 40.24 165 ILE A CA 1
ATOM 1327 C C . ILE A 1 165 ? 49.330 69.807 64.950 1.00 39.66 165 ILE A C 1
ATOM 1328 O O . ILE A 1 165 ? 48.904 70.961 65.020 1.00 39.38 165 ILE A O 1
ATOM 1333 N N . LEU A 1 166 ? 50.223 69.318 65.808 1.00 38.88 166 LEU A N 1
ATOM 1334 C CA . LEU A 1 166 ? 50.735 70.121 66.918 1.00 37.56 166 LEU A CA 1
ATOM 1335 C C . LEU A 1 166 ? 51.465 71.369 66.445 1.00 39.24 166 LEU A C 1
ATOM 1336 O O . LEU A 1 166 ? 51.628 72.330 67.197 1.00 39.05 166 LEU A O 1
ATOM 1341 N N . GLU A 1 167 ? 51.910 71.330 65.196 1.00 40.58 167 GLU A N 1
ATOM 1342 C CA . GLU A 1 167 ? 52.604 72.442 64.571 1.00 42.55 167 GLU A CA 1
ATOM 1343 C C . GLU A 1 167 ? 51.546 73.464 64.159 1.00 43.61 167 GLU A C 1
ATOM 1344 O O . GLU A 1 167 ? 51.654 74.648 64.477 1.00 42.93 167 GLU A O 1
ATOM 1350 N N . LYS A 1 168 ? 50.521 72.988 63.453 1.00 43.88 168 LYS A N 1
ATOM 1351 C CA . LYS A 1 168 ? 49.423 73.834 63.000 1.00 43.38 168 LYS A CA 1
ATOM 1352 C C . LYS A 1 168 ? 48.838 74.595 64.180 1.00 44.69 168 LYS A C 1
ATOM 1353 O O . LYS A 1 168 ? 48.215 75.644 64.018 1.00 46.59 168 LYS A O 1
ATOM 1359 N N . TYR A 1 169 ? 49.027 74.051 65.374 1.00 44.09 169 TYR A N 1
ATOM 1360 C CA . TYR A 1 169 ? 48.521 74.706 66.562 1.00 44.62 169 TYR A CA 1
ATOM 1361 C C . TYR A 1 169 ? 49.683 75.335 67.320 1.00 47.50 169 TYR A C 1
ATOM 1362 O O . TYR A 1 169 ? 50.260 76.315 66.854 1.00 52.33 169 TYR A O 1
ATOM 1371 N N . ARG A 1 170 ? 50.048 74.782 68.465 1.00 49.76 170 ARG A N 1
ATOM 1372 C CA . ARG A 1 170 ? 51.149 75.343 69.251 1.00 51.93 170 ARG A CA 1
ATOM 1373 C C . ARG A 1 170 ? 50.725 76.687 69.837 1.00 49.84 170 ARG A C 1
ATOM 1374 O O . ARG A 1 170 ? 50.788 76.885 71.049 1.00 51.51 170 ARG A O 1
ATOM 1382 N N . GLY A 1 171 ? 50.304 77.612 68.976 1.00 46.59 171 GLY A N 1
ATOM 1383 C CA . GLY A 1 171 ? 49.838 78.899 69.460 1.00 42.76 171 GLY A CA 1
ATOM 1384 C C . GLY A 1 171 ? 48.705 78.639 70.440 1.00 41.04 171 GLY A C 1
ATOM 1385 O O . GLY A 1 171 ? 48.544 79.348 71.435 1.00 41.07 171 GLY A O 1
ATOM 1386 N N . SER A 1 172 ? 47.908 77.614 70.153 1.00 38.60 172 SER A N 1
ATOM 1387 C CA . SER A 1 172 ? 46.818 77.242 71.040 1.00 36.86 172 SER A CA 1
ATOM 1388 C C . SER A 1 172 ? 47.406 76.591 72.291 1.00 36.18 172 SER A C 1
ATOM 1389 O O . SER A 1 172 ? 46.965 76.871 73.406 1.00 36.06 172 SER A O 1
ATOM 1392 N N . MET A 1 173 ? 48.410 75.734 72.106 1.00 36.04 173 MET A N 1
ATOM 1393 C CA . MET A 1 173 ? 49.055 75.050 73.231 1.00 36.47 173 MET A CA 1
ATOM 1394 C C . MET A 1 173 ? 49.641 76.065 74.203 1.00 35.43 173 MET A C 1
ATOM 1395 O O . MET A 1 173 ? 49.551 75.896 75.422 1.00 35.16 173 MET A O 1
ATOM 1400 N N . ARG A 1 174 ? 50.239 77.119 73.648 1.00 35.00 174 ARG A N 1
ATOM 1401 C CA . ARG A 1 174 ? 50.837 78.190 74.441 1.00 36.33 174 ARG A CA 1
ATOM 1402 C C . ARG A 1 174 ? 49.748 78.863 75.262 1.00 34.62 174 ARG A C 1
ATOM 1403 O O . ARG A 1 174 ? 49.891 79.062 76.467 1.00 34.66 174 ARG A O 1
ATOM 1411 N N . ALA A 1 175 ? 48.659 79.218 74.590 1.00 34.09 175 ALA A N 1
ATOM 1412 C CA . ALA A 1 175 ? 47.542 79.863 75.254 1.00 34.52 175 ALA A CA 1
ATOM 1413 C C . ALA A 1 175 ? 46.921 78.927 76.297 1.00 35.13 175 ALA A C 1
ATOM 1414 O O . ALA A 1 175 ? 46.656 79.354 77.422 1.00 34.64 175 ALA A O 1
ATOM 1416 N N . LEU A 1 176 ? 46.698 77.659 75.944 1.00 34.77 176 LEU A N 1
ATOM 1417 C CA . LEU A 1 176 ? 46.104 76.733 76.907 1.00 36.69 176 LEU A CA 1
ATOM 1418 C C . LEU A 1 176 ? 46.971 76.645 78.157 1.00 37.37 176 LEU A C 1
ATOM 1419 O O . LEU A 1 176 ? 46.462 76.637 79.281 1.00 39.14 176 LEU A O 1
ATOM 1424 N N . SER A 1 177 ? 48.283 76.584 77.957 1.00 37.81 177 SER A N 1
ATOM 1425 C CA . SER A 1 177 ? 49.223 76.495 79.067 1.00 39.33 177 SER A CA 1
ATOM 1426 C C . SER A 1 177 ? 49.112 77.733 79.963 1.00 39.35 177 SER A C 1
ATOM 1427 O O . SER A 1 177 ? 48.947 77.622 81.184 1.00 38.69 177 SER A O 1
ATOM 1430 N N . GLN A 1 178 ? 49.199 78.910 79.353 1.00 41.23 178 GLN A N 1
ATOM 1431 C CA . GLN A 1 178 ? 49.097 80.164 80.099 1.00 43.83 178 GLN A CA 1
ATOM 1432 C C . GLN A 1 178 ? 47.847 80.243 80.972 1.00 42.94 178 GLN A C 1
ATOM 1433 O O . GLN A 1 178 ? 47.937 80.564 82.157 1.00 44.96 178 GLN A O 1
ATOM 1439 N N . ASP A 1 179 ? 46.687 79.951 80.390 1.00 41.54 179 ASP A N 1
ATOM 1440 C CA . ASP A 1 179 ? 45.436 80.017 81.139 1.00 41.20 179 ASP A CA 1
ATOM 1441 C C . ASP A 1 179 ? 45.324 78.938 82.209 1.00 41.55 179 ASP A C 1
ATOM 1442 O O . ASP A 1 179 ? 44.717 79.158 83.262 1.00 39.41 179 ASP A O 1
ATOM 1447 N N . LYS A 1 180 ? 45.912 77.774 81.942 1.00 42.01 180 LYS A N 1
ATOM 1448 C CA . LYS A 1 180 ? 45.865 76.667 82.891 1.00 41.92 180 LYS A CA 1
ATOM 1449 C C . LYS A 1 180 ? 46.839 76.886 84.037 1.00 41.28 180 LYS A C 1
ATOM 1450 O O . LYS A 1 180 ? 46.643 76.372 85.140 1.00 40.43 180 LYS A O 1
ATOM 1456 N N . GLY A 1 181 ? 47.891 77.652 83.762 1.00 41.50 181 GLY A N 1
ATOM 1457 C CA . GLY A 1 181 ? 48.890 77.931 84.774 1.00 40.79 181 GLY A CA 1
ATOM 1458 C C . GLY A 1 181 ? 49.835 76.766 84.995 1.00 41.58 181 GLY A C 1
ATOM 1459 O O . GLY A 1 181 ? 50.324 76.565 86.108 1.00 41.83 181 GLY A O 1
ATOM 1460 N N . ASP A 1 182 ? 50.095 76.001 83.936 1.00 40.77 182 ASP A N 1
ATOM 1461 C CA . ASP A 1 182 ? 50.989 74.838 83.998 1.00 40.11 182 ASP A CA 1
ATOM 1462 C C . ASP A 1 182 ? 51.070 74.229 82.603 1.00 39.43 182 ASP A C 1
ATOM 1463 O O . ASP A 1 182 ? 50.311 74.605 81.710 1.00 39.83 182 ASP A O 1
ATOM 1468 N N . LYS A 1 183 ? 51.999 73.301 82.406 1.00 38.99 183 LYS A N 1
ATOM 1469 C CA . LYS A 1 183 ? 52.126 72.654 81.111 1.00 37.37 183 LYS A CA 1
ATOM 1470 C C . LYS A 1 183 ? 50.933 71.737 80.891 1.00 35.46 183 LYS A C 1
ATOM 1471 O O . LYS A 1 183 ? 50.288 71.276 81.832 1.00 34.03 183 LYS A O 1
ATOM 1477 N N . LEU A 1 184 ? 50.659 71.487 79.623 1.00 33.15 184 LEU A N 1
ATOM 1478 C CA . LEU A 1 184 ? 49.573 70.635 79.203 1.00 31.72 184 LEU A CA 1
ATOM 1479 C C . LEU A 1 184 ? 49.959 69.169 79.332 1.00 32.12 184 LEU A C 1
ATOM 1480 O O . LEU A 1 184 ? 51.093 68.798 79.018 1.00 32.20 184 LEU A O 1
ATOM 1485 N N . THR A 1 185 ? 49.027 68.336 79.800 1.00 30.47 185 THR A N 1
ATOM 1486 C CA . THR A 1 185 ? 49.287 66.898 79.911 1.00 26.73 185 THR A CA 1
ATOM 1487 C C . THR A 1 185 ? 49.026 66.271 78.541 1.00 27.69 185 THR A C 1
ATOM 1488 O O . THR A 1 185 ? 48.376 66.880 77.685 1.00 24.76 185 THR A O 1
ATOM 1492 N N . PRO A 1 186 ? 49.546 65.057 78.303 1.00 30.13 186 PRO A N 1
ATOM 1493 C CA . PRO A 1 186 ? 49.284 64.452 76.998 1.00 29.80 186 PRO A CA 1
ATOM 1494 C C . PRO A 1 186 ? 47.775 64.310 76.775 1.00 30.35 186 PRO A C 1
ATOM 1495 O O . PRO A 1 186 ? 47.297 64.443 75.650 1.00 30.31 186 PRO A O 1
ATOM 1499 N N . LYS A 1 187 ? 47.025 64.054 77.847 1.00 30.62 187 LYS A N 1
ATOM 1500 C CA . LYS A 1 187 ? 45.576 63.924 77.723 1.00 31.20 187 LYS A CA 1
ATOM 1501 C C . LYS A 1 187 ? 44.943 65.269 77.375 1.00 31.21 187 LYS A C 1
ATOM 1502 O O . LYS A 1 187 ? 43.880 65.318 76.763 1.00 30.87 187 LYS A O 1
ATOM 1508 N N . ASP A 1 188 ? 45.583 66.364 77.769 1.00 31.03 188 ASP A N 1
ATOM 1509 C CA . ASP A 1 188 ? 45.049 67.677 77.428 1.00 30.81 188 ASP A CA 1
ATOM 1510 C C . ASP A 1 188 ? 45.172 67.839 75.906 1.00 30.41 188 ASP A C 1
ATOM 1511 O O . ASP A 1 188 ? 44.247 68.307 75.242 1.00 29.56 188 ASP A O 1
ATOM 1516 N N . VAL A 1 189 ? 46.316 67.435 75.358 1.00 29.71 189 VAL A N 1
ATOM 1517 C CA . VAL A 1 189 ? 46.565 67.549 73.923 1.00 28.93 189 VAL A CA 1
ATOM 1518 C C . VAL A 1 189 ? 45.532 66.753 73.136 1.00 29.45 189 VAL A C 1
ATOM 1519 O O . VAL A 1 189 ? 45.156 67.106 72.014 1.00 29.64 189 VAL A O 1
ATOM 1523 N N . MET A 1 190 ? 45.073 65.668 73.734 1.00 28.61 190 MET A N 1
ATOM 1524 C CA . MET A 1 190 ? 44.098 64.829 73.074 1.00 28.46 190 MET A CA 1
ATOM 1525 C C . MET A 1 190 ? 42.830 65.639 72.803 1.00 28.43 190 MET A C 1
ATOM 1526 O O . MET A 1 190 ? 42.164 65.446 71.792 1.00 29.94 190 MET A O 1
ATOM 1531 N N . HIS A 1 191 ? 42.505 66.561 73.700 1.00 27.54 191 HIS A N 1
ATOM 1532 C CA . HIS A 1 191 ? 41.326 67.384 73.508 1.00 28.11 191 HIS A CA 1
ATOM 1533 C C . HIS A 1 191 ? 41.542 68.457 72.454 1.00 29.81 191 HIS A C 1
ATOM 1534 O O . HIS A 1 191 ? 40.587 68.904 71.822 1.00 30.25 191 HIS A O 1
ATOM 1541 N N . ILE A 1 192 ? 42.791 68.871 72.262 1.00 30.68 192 ILE A N 1
ATOM 1542 C CA . ILE A 1 192 ? 43.093 69.865 71.247 1.00 29.70 192 ILE A CA 1
ATOM 1543 C C . ILE A 1 192 ? 42.934 69.148 69.920 1.00 30.81 192 ILE A C 1
ATOM 1544 O O . ILE A 1 192 ? 42.463 69.728 68.940 1.00 33.46 192 ILE A O 1
ATOM 1549 N N . LEU A 1 193 ? 43.324 67.874 69.903 1.00 29.48 193 LEU A N 1
ATOM 1550 C CA . LEU A 1 193 ? 43.207 67.046 68.706 1.00 29.79 193 LEU A CA 1
ATOM 1551 C C . LEU A 1 193 ? 41.732 66.919 68.297 1.00 31.10 193 LEU A C 1
ATOM 1552 O O . LEU A 1 193 ? 41.422 66.915 67.111 1.00 32.35 193 LEU A O 1
ATOM 1557 N N . SER A 1 194 ? 40.825 66.817 69.270 1.00 30.95 194 SER A N 1
ATOM 1558 C CA . SER A 1 194 ? 39.399 66.706 68.964 1.00 31.80 194 SER A CA 1
ATOM 1559 C C . SER A 1 194 ? 38.932 67.954 68.214 1.00 32.54 194 SER A C 1
ATOM 1560 O O . SER A 1 194 ? 38.124 67.884 67.282 1.00 31.11 194 SER A O 1
ATOM 1563 N N . ILE A 1 195 ? 39.443 69.099 68.646 1.00 31.87 195 ILE A N 1
ATOM 1564 C CA . ILE A 1 195 ? 39.103 70.373 68.038 1.00 31.78 195 ILE A CA 1
ATOM 1565 C C . ILE A 1 195 ? 39.748 70.493 66.664 1.00 33.18 195 ILE A C 1
ATOM 1566 O O . ILE A 1 195 ? 39.109 70.929 65.704 1.00 34.83 195 ILE A O 1
ATOM 1571 N N . ALA A 1 196 ? 41.013 70.093 66.567 1.00 32.63 196 ALA A N 1
ATOM 1572 C CA . ALA A 1 196 ? 41.734 70.171 65.303 1.00 30.41 196 ALA A CA 1
ATOM 1573 C C . ALA A 1 196 ? 41.134 69.270 64.237 1.00 30.51 196 ALA A C 1
ATOM 1574 O O . ALA A 1 196 ? 41.297 69.528 63.048 1.00 31.94 196 ALA A O 1
ATOM 1576 N N . ASN A 1 197 ? 40.447 68.209 64.649 1.00 31.23 197 ASN A N 1
ATOM 1577 C CA . ASN A 1 197 ? 39.845 67.301 63.674 1.00 31.27 197 ASN A CA 1
ATOM 1578 C C . ASN A 1 197 ? 38.334 67.456 63.646 1.00 31.57 197 ASN A C 1
ATOM 1579 O O . ASN A 1 197 ? 37.633 66.694 62.980 1.00 32.05 197 ASN A O 1
ATOM 1584 N N . ASP A 1 198 ? 37.841 68.460 64.361 1.00 33.03 198 ASP A N 1
ATOM 1585 C CA . ASP A 1 198 ? 36.409 68.721 64.438 1.00 34.03 198 ASP A CA 1
ATOM 1586 C C . ASP A 1 198 ? 35.664 67.439 64.818 1.00 32.13 198 ASP A C 1
ATOM 1587 O O . ASP A 1 198 ? 34.705 67.041 64.152 1.00 33.14 198 ASP A O 1
ATOM 1592 N N . TYR A 1 199 ? 36.121 66.792 65.889 1.00 29.26 199 TYR A N 1
ATOM 1593 C CA . TYR A 1 199 ? 35.505 65.561 66.376 1.00 25.98 199 TYR A CA 1
ATOM 1594 C C . TYR A 1 199 ? 34.260 65.905 67.165 1.00 25.70 199 TYR A C 1
ATOM 1595 O O . TYR A 1 199 ? 34.331 66.641 68.142 1.00 22.68 199 TYR A O 1
ATOM 1604 N N . THR A 1 200 ? 33.125 65.351 66.754 1.00 26.32 200 THR A N 1
ATOM 1605 C CA . THR A 1 200 ? 31.865 65.626 67.425 1.00 26.72 200 THR A CA 1
ATOM 1606 C C . THR A 1 200 ? 31.425 64.522 68.381 1.00 27.15 200 THR A C 1
ATOM 1607 O O . THR A 1 200 ? 30.476 64.701 69.147 1.00 25.88 200 THR A O 1
ATOM 1611 N N . GLY A 1 201 ? 32.112 63.387 68.346 1.00 24.94 201 GLY A N 1
ATOM 1612 C CA . GLY A 1 201 ? 31.724 62.284 69.207 1.00 24.50 201 GLY A CA 1
ATOM 1613 C C . GLY A 1 201 ? 31.866 62.566 70.685 1.00 25.90 201 GLY A C 1
ATOM 1614 O O . GLY A 1 201 ? 32.444 63.572 71.086 1.00 27.56 201 GLY A O 1
ATOM 1615 N N . ASP A 1 202 ? 31.341 61.662 71.501 1.00 27.31 202 ASP A N 1
ATOM 1616 C CA . ASP A 1 202 ? 31.402 61.795 72.952 1.00 28.27 202 ASP A CA 1
ATOM 1617 C C . ASP A 1 202 ? 32.731 61.310 73.547 1.00 28.84 202 ASP A C 1
ATOM 1618 O O . ASP A 1 202 ? 33.293 61.937 74.454 1.00 26.94 202 ASP A O 1
ATOM 1623 N N . CYS A 1 203 ? 33.242 60.198 73.028 1.00 28.17 203 CYS A N 1
ATOM 1624 C CA . CYS A 1 203 ? 34.468 59.639 73.567 1.00 27.69 203 CYS A CA 1
ATOM 1625 C C . CYS A 1 203 ? 35.717 59.787 72.711 1.00 26.34 203 CYS A C 1
ATOM 1626 O O . CYS A 1 203 ? 35.681 59.699 71.482 1.00 25.45 203 CYS A O 1
ATOM 1629 N N . LEU A 1 204 ? 36.827 60.023 73.393 1.00 23.41 204 LEU A N 1
ATOM 1630 C CA . LEU A 1 204 ? 38.106 60.172 72.731 1.00 24.50 204 LEU A CA 1
ATOM 1631 C C . LEU A 1 204 ? 38.482 58.846 72.074 1.00 25.81 204 LEU A C 1
ATOM 1632 O O . LEU A 1 204 ? 39.143 58.824 71.036 1.00 26.85 204 LEU A O 1
ATOM 1637 N N . SER A 1 205 ? 38.060 57.739 72.682 1.00 24.84 205 SER A N 1
ATOM 1638 C CA . SER A 1 205 ? 38.358 56.427 72.135 1.00 22.89 205 SER A CA 1
ATOM 1639 C C . SER A 1 205 ? 37.833 56.352 70.708 1.00 23.27 205 SER A C 1
ATOM 1640 O O . SER A 1 205 ? 38.472 55.769 69.837 1.00 22.55 205 SER A O 1
ATOM 1643 N N . GLY A 1 206 ? 36.665 56.949 70.477 1.00 23.80 206 GLY A N 1
ATOM 1644 C CA . GLY A 1 206 ? 36.083 56.945 69.146 1.00 23.79 206 GLY A CA 1
ATOM 1645 C C . GLY A 1 206 ? 36.904 57.774 68.176 1.00 25.25 206 GLY A C 1
ATOM 1646 O O . GLY A 1 206 ? 36.949 57.491 66.978 1.00 26.10 206 GLY A O 1
ATOM 1647 N N . LEU A 1 207 ? 37.556 58.807 68.698 1.00 25.41 207 LEU A N 1
ATOM 1648 C CA . LEU A 1 207 ? 38.388 59.682 67.883 1.00 25.67 207 LEU A CA 1
ATOM 1649 C C . LEU A 1 207 ? 39.644 58.945 67.408 1.00 25.14 207 LEU A C 1
ATOM 1650 O O . LEU A 1 207 ? 40.079 59.103 66.265 1.00 25.28 207 LEU A O 1
ATOM 1655 N N . TYR A 1 208 ? 40.222 58.133 68.285 1.00 24.89 208 TYR A N 1
ATOM 1656 C CA . TYR A 1 208 ? 41.425 57.382 67.934 1.00 25.44 208 TYR A CA 1
ATOM 1657 C C . TYR A 1 208 ? 41.151 56.440 66.756 1.00 25.85 208 TYR A C 1
ATOM 1658 O O . TYR A 1 208 ? 41.949 56.370 65.812 1.00 26.08 208 TYR A O 1
ATOM 1667 N N . GLU A 1 209 ? 40.021 55.732 66.814 1.00 25.69 209 GLU A N 1
ATOM 1668 C CA . GLU A 1 209 ? 39.606 54.813 65.748 1.00 28.37 209 GLU A CA 1
ATOM 1669 C C . GLU A 1 209 ? 39.437 55.577 64.441 1.00 28.55 209 GLU A C 1
ATOM 1670 O O . GLU A 1 209 ? 39.954 55.173 63.400 1.00 29.96 209 GLU A O 1
ATOM 1676 N N . LYS A 1 210 ? 38.707 56.685 64.503 1.00 27.64 210 LYS A N 1
ATOM 1677 C CA . LYS A 1 210 ? 38.465 57.497 63.322 1.00 28.16 210 LYS A CA 1
ATOM 1678 C C . LYS A 1 210 ? 39.765 58.071 62.758 1.00 28.08 210 LYS A C 1
ATOM 1679 O O . LYS A 1 210 ? 40.102 57.838 61.599 1.00 29.00 210 LYS A O 1
ATOM 1685 N N . TYR A 1 211 ? 40.489 58.814 63.589 1.00 27.97 211 TYR A N 1
ATOM 1686 C CA . TYR A 1 211 ? 41.749 59.437 63.193 1.00 28.34 211 TYR A CA 1
ATOM 1687 C C . TYR A 1 211 ? 42.758 58.442 62.611 1.00 29.11 211 TYR A C 1
ATOM 1688 O O . TYR A 1 211 ? 43.365 58.692 61.564 1.00 28.26 211 TYR A O 1
ATOM 1697 N N . ILE A 1 212 ? 42.937 57.307 63.271 1.00 28.39 212 ILE A N 1
ATOM 1698 C CA . ILE A 1 212 ? 43.888 56.330 62.767 1.00 28.02 212 ILE A CA 1
ATOM 1699 C C . ILE A 1 212 ? 43.336 55.614 61.540 1.00 28.53 212 ILE A C 1
ATOM 1700 O O . ILE A 1 212 ? 44.056 55.386 60.568 1.00 28.32 212 ILE A O 1
ATOM 1705 N N . GLY A 1 213 ? 42.051 55.278 61.587 1.00 30.28 213 GLY A N 1
ATOM 1706 C CA . GLY A 1 213 ? 41.415 54.591 60.476 1.00 30.12 213 GLY A CA 1
ATOM 1707 C C . GLY A 1 213 ? 41.507 55.368 59.180 1.00 31.92 213 GLY A C 1
ATOM 1708 O O . GLY A 1 213 ? 41.709 54.801 58.108 1.00 33.65 213 GLY A O 1
ATOM 1709 N N . ILE A 1 214 ? 41.350 56.679 59.271 1.00 32.17 214 ILE A N 1
ATOM 1710 C CA . ILE A 1 214 ? 41.438 57.511 58.090 1.00 33.86 214 ILE A CA 1
ATOM 1711 C C . ILE A 1 214 ? 42.890 57.633 57.613 1.00 34.84 214 ILE A C 1
ATOM 1712 O O . ILE A 1 214 ? 43.150 57.574 56.412 1.00 36.49 214 ILE A O 1
ATOM 1717 N N . MET A 1 215 ? 43.826 57.790 58.552 1.00 34.87 215 MET A N 1
ATOM 1718 C CA . MET A 1 215 ? 45.246 57.919 58.221 1.00 36.33 215 MET A CA 1
ATOM 1719 C C . MET A 1 215 ? 45.707 56.725 57.411 1.00 38.28 215 MET A C 1
ATOM 1720 O O . MET A 1 215 ? 46.482 56.863 56.469 1.00 38.42 215 MET A O 1
ATOM 1725 N N . ILE A 1 216 ? 45.228 55.547 57.791 1.00 40.64 216 ILE A N 1
ATOM 1726 C CA . ILE A 1 216 ? 45.591 54.325 57.098 1.00 41.90 216 ILE A CA 1
ATOM 1727 C C . ILE A 1 216 ? 45.234 54.446 55.622 1.00 43.82 216 ILE A C 1
ATOM 1728 O O . ILE A 1 216 ? 45.855 53.813 54.769 1.00 44.99 216 ILE A O 1
ATOM 1733 N N . HIS A 1 217 ? 44.247 55.285 55.329 1.00 45.36 217 HIS A N 1
ATOM 1734 C CA . HIS A 1 217 ? 43.809 55.506 53.963 1.00 48.40 217 HIS A CA 1
ATOM 1735 C C . HIS A 1 217 ? 44.484 56.694 53.276 1.00 48.71 217 HIS A C 1
ATOM 1736 O O . HIS A 1 217 ? 44.778 56.619 52.088 1.00 49.52 217 HIS A O 1
ATOM 1743 N N . ARG A 1 218 ? 44.739 57.783 54.001 1.00 48.78 218 ARG A N 1
ATOM 1744 C CA . ARG A 1 218 ? 45.367 58.951 53.378 1.00 48.11 218 ARG A CA 1
ATOM 1745 C C . ARG A 1 218 ? 46.889 58.957 53.400 1.00 47.49 218 ARG A C 1
ATOM 1746 O O . ARG A 1 218 ? 47.518 59.479 52.475 1.00 47.13 218 ARG A O 1
ATOM 1754 N N . ASN A 1 219 ? 47.481 58.388 54.446 1.00 45.32 219 ASN A N 1
ATOM 1755 C CA . ASN A 1 219 ? 48.934 58.347 54.560 1.00 43.87 219 ASN A CA 1
ATOM 1756 C C . ASN A 1 219 ? 49.374 57.165 55.405 1.00 43.58 219 ASN A C 1
ATOM 1757 O O . ASN A 1 219 ? 49.833 57.323 56.533 1.00 43.83 219 ASN A O 1
ATOM 1762 N N . ARG A 1 220 ? 49.237 55.977 54.830 1.00 43.84 220 ARG A N 1
ATOM 1763 C CA . ARG A 1 220 ? 49.594 54.733 55.491 1.00 42.91 220 ARG A CA 1
ATOM 1764 C C . ARG A 1 220 ? 51.032 54.711 56.004 1.00 43.10 220 ARG A C 1
ATOM 1765 O O . ARG A 1 220 ? 51.293 54.252 57.118 1.00 43.33 220 ARG A O 1
ATOM 1773 N N . GLU A 1 221 ? 51.961 55.213 55.198 1.00 42.40 221 GLU A N 1
ATOM 1774 C CA . GLU A 1 221 ? 53.370 55.214 55.581 1.00 42.63 221 GLU A CA 1
ATOM 1775 C C . GLU A 1 221 ? 53.666 56.024 56.825 1.00 41.04 221 GLU A C 1
ATOM 1776 O O . GLU A 1 221 ? 54.577 55.697 57.593 1.00 39.99 221 GLU A O 1
ATOM 1782 N N . LEU A 1 222 ? 52.903 57.088 57.022 1.00 39.87 222 LEU A N 1
ATOM 1783 C CA . LEU A 1 222 ? 53.096 57.921 58.193 1.00 39.12 222 LEU A CA 1
ATOM 1784 C C . LEU A 1 222 ? 52.801 57.096 59.459 1.00 37.64 222 LEU A C 1
ATOM 1785 O O . LEU A 1 222 ? 53.582 57.121 60.406 1.00 35.46 222 LEU A O 1
ATOM 1790 N N . LEU A 1 223 ? 51.685 56.361 59.463 1.00 37.03 223 LEU A N 1
ATOM 1791 C CA . LEU A 1 223 ? 51.300 55.534 60.613 1.00 38.04 223 LEU A CA 1
ATOM 1792 C C . LEU A 1 223 ? 52.325 54.433 60.878 1.00 37.28 223 LEU A C 1
ATOM 1793 O O . LEU A 1 223 ? 52.701 54.174 62.026 1.00 37.50 223 LEU A O 1
ATOM 1798 N N . ILE A 1 224 ? 52.766 53.780 59.811 1.00 36.97 224 ILE A N 1
ATOM 1799 C CA . ILE A 1 224 ? 53.748 52.716 59.930 1.00 37.08 224 ILE A CA 1
ATOM 1800 C C . ILE A 1 224 ? 55.035 53.277 60.520 1.00 37.21 224 ILE A C 1
ATOM 1801 O O . ILE A 1 224 ? 55.633 52.667 61.402 1.00 38.13 224 ILE A O 1
ATOM 1806 N N . ARG A 1 225 ? 55.444 54.449 60.044 1.00 37.84 225 ARG A N 1
ATOM 1807 C CA . ARG A 1 225 ? 56.657 55.102 60.534 1.00 37.79 225 ARG A CA 1
ATOM 1808 C C . ARG A 1 225 ? 56.482 55.438 62.014 1.00 37.21 225 ARG A C 1
ATOM 1809 O O . ARG A 1 225 ? 57.391 55.252 62.829 1.00 36.37 225 ARG A O 1
ATOM 1817 N N . PHE A 1 226 ? 55.302 55.946 62.349 1.00 34.70 226 PHE A N 1
ATOM 1818 C CA . PHE A 1 226 ? 54.992 56.287 63.722 1.00 33.47 226 PHE A CA 1
ATOM 1819 C C . PHE A 1 226 ? 55.118 55.037 64.592 1.00 33.60 226 PHE A C 1
ATOM 1820 O O . PHE A 1 226 ? 55.827 55.047 65.599 1.00 33.33 226 PHE A O 1
ATOM 1828 N N . LEU A 1 227 ? 54.446 53.960 64.185 1.00 34.54 227 LEU A N 1
ATOM 1829 C CA . LEU A 1 227 ? 54.469 52.690 64.925 1.00 35.14 227 LEU A CA 1
ATOM 1830 C C . LEU A 1 227 ? 55.887 52.166 65.143 1.00 36.95 227 LEU A C 1
ATOM 1831 O O . LEU A 1 227 ? 56.174 51.505 66.149 1.00 36.48 227 LEU A O 1
ATOM 1836 N N . SER A 1 228 ? 56.765 52.453 64.186 1.00 37.77 228 SER A N 1
ATOM 1837 C CA . SER A 1 228 ? 58.152 52.017 64.261 1.00 39.92 228 SER A CA 1
ATOM 1838 C C . SER A 1 228 ? 58.972 52.894 65.221 1.00 40.25 228 SER A C 1
ATOM 1839 O O . SER A 1 228 ? 59.688 52.376 66.079 1.00 41.40 228 SER A O 1
ATOM 1842 N N . GLU A 1 229 ? 58.853 54.215 65.095 1.00 41.21 229 GLU A N 1
ATOM 1843 C CA . GLU A 1 229 ? 59.605 55.127 65.962 1.00 42.17 229 GLU A CA 1
ATOM 1844 C C . GLU A 1 229 ? 59.198 55.033 67.432 1.00 42.76 229 GLU A C 1
ATOM 1845 O O . GLU A 1 229 ? 59.987 55.359 68.321 1.00 42.64 229 GLU A O 1
ATOM 1851 N N . VAL A 1 230 ? 57.967 54.600 67.691 1.00 42.09 230 VAL A N 1
ATOM 1852 C CA . VAL A 1 230 ? 57.489 54.474 69.067 1.00 41.79 230 VAL A CA 1
ATOM 1853 C C . VAL A 1 230 ? 57.697 53.045 69.549 1.00 40.27 230 VAL A C 1
ATOM 1854 O O . VAL A 1 230 ? 57.417 52.707 70.698 1.00 39.23 230 VAL A O 1
ATOM 1858 N N . ASN A 1 231 ? 58.204 52.215 68.648 1.00 40.64 231 ASN A N 1
ATOM 1859 C CA . ASN A 1 231 ? 58.469 50.810 68.920 1.00 41.66 231 ASN A CA 1
ATOM 1860 C C . ASN A 1 231 ? 57.208 50.026 69.291 1.00 40.16 231 ASN A C 1
ATOM 1861 O O . ASN A 1 231 ? 57.134 49.409 70.352 1.00 40.20 231 ASN A O 1
ATOM 1866 N N . LEU A 1 232 ? 56.217 50.070 68.401 1.00 37.49 232 LEU A N 1
ATOM 1867 C CA . LEU A 1 232 ? 54.962 49.347 68.577 1.00 34.75 232 LEU A CA 1
ATOM 1868 C C . LEU A 1 232 ? 54.895 48.218 67.556 1.00 32.16 232 LEU A C 1
ATOM 1869 O O . LEU A 1 232 ? 54.157 47.254 67.725 1.00 31.64 232 LEU A O 1
ATOM 1874 N N . LEU A 1 233 ? 55.687 48.330 66.502 1.00 31.99 233 LEU A N 1
ATOM 1875 C CA . LEU A 1 233 ? 55.688 47.319 65.449 1.00 33.29 233 LEU A CA 1
ATOM 1876 C C . LEU A 1 233 ? 56.016 45.902 65.925 1.00 32.73 233 LEU A C 1
ATOM 1877 O O . LEU A 1 233 ? 55.281 44.956 65.640 1.00 32.14 233 LEU A O 1
ATOM 1882 N N . PRO A 1 234 ? 57.128 45.734 66.650 1.00 32.23 234 PRO A N 1
ATOM 1883 C CA . PRO A 1 234 ? 57.489 44.397 67.132 1.00 32.17 234 PRO A CA 1
ATOM 1884 C C . PRO A 1 234 ? 56.423 43.748 68.016 1.00 30.75 234 PRO A C 1
ATOM 1885 O O . PRO A 1 234 ? 56.264 42.531 68.006 1.00 32.74 234 PRO A O 1
ATOM 1889 N N . LEU A 1 235 ? 55.688 44.560 68.767 1.00 29.05 235 LEU A N 1
ATOM 1890 C CA . LEU A 1 235 ? 54.622 44.047 69.631 1.00 27.72 235 LEU A CA 1
ATOM 1891 C C . LEU A 1 235 ? 53.430 43.592 68.772 1.00 28.21 235 LEU A C 1
ATOM 1892 O O . LEU A 1 235 ? 52.865 42.512 68.972 1.00 26.66 235 LEU A O 1
ATOM 1897 N N . LEU A 1 236 ? 53.043 44.439 67.825 1.00 26.86 236 LEU A N 1
ATOM 1898 C CA . LEU A 1 236 ? 51.932 44.131 66.942 1.00 26.51 236 LEU A CA 1
ATOM 1899 C C . LEU A 1 236 ? 52.242 42.905 66.103 1.00 27.50 236 LEU A C 1
ATOM 1900 O O . LEU A 1 236 ? 51.401 42.017 65.947 1.00 26.72 236 LEU A O 1
ATOM 1905 N N . GLU A 1 237 ? 53.457 42.849 65.572 1.00 28.68 237 GLU A N 1
ATOM 1906 C CA . GLU A 1 237 ? 53.847 41.727 64.729 1.00 31.77 237 GLU A CA 1
ATOM 1907 C C . GLU A 1 237 ? 53.905 40.417 65.508 1.00 30.77 237 GLU A C 1
ATOM 1908 O O . GLU A 1 237 ? 53.839 39.344 64.921 1.00 29.10 237 GLU A O 1
ATOM 1914 N N . ARG A 1 238 ? 54.003 40.516 66.830 1.00 29.81 238 ARG A N 1
ATOM 1915 C CA . ARG A 1 238 ? 54.039 39.339 67.687 1.00 30.03 238 ARG A CA 1
ATOM 1916 C C . ARG A 1 238 ? 52.604 38.858 67.914 1.00 29.23 238 ARG A C 1
ATOM 1917 O O . ARG A 1 238 ? 52.304 37.664 67.788 1.00 27.06 238 ARG A O 1
ATOM 1925 N N . MET A 1 239 ? 51.731 39.809 68.252 1.00 27.48 239 MET A N 1
ATOM 1926 C CA . MET A 1 239 ? 50.317 39.546 68.487 1.00 26.24 239 MET A CA 1
ATOM 1927 C C . MET A 1 239 ? 49.771 38.796 67.276 1.00 27.89 239 MET A C 1
ATOM 1928 O O . MET A 1 239 ? 49.102 37.771 67.409 1.00 27.36 239 MET A O 1
ATOM 1933 N N . VAL A 1 240 ? 50.070 39.307 66.089 1.00 29.74 240 VAL A N 1
ATOM 1934 C CA . VAL A 1 240 ? 49.613 38.673 64.868 1.00 33.16 240 VAL A CA 1
ATOM 1935 C C . VAL A 1 240 ? 50.700 37.717 64.394 1.00 35.04 240 VAL A C 1
ATOM 1936 O O . VAL A 1 240 ? 51.833 37.782 64.861 1.00 37.82 240 VAL A O 1
ATOM 1940 N N . GLY A 1 241 ? 50.381 36.816 63.479 1.00 34.84 241 GLY A N 1
ATOM 1941 C CA . GLY A 1 241 ? 51.418 35.899 63.041 1.00 37.34 241 GLY A CA 1
ATOM 1942 C C . GLY A 1 241 ? 52.041 35.066 64.160 1.00 35.91 241 GLY A C 1
ATOM 1943 O O . GLY A 1 241 ? 51.513 35.063 65.293 1.00 35.08 241 GLY A O 1
ATOM 1945 N N . MET B 1 1 ? 3.346 52.491 91.189 1.00 30.59 1 MET B N 1
ATOM 1946 C CA . MET B 1 1 ? 4.536 53.187 90.642 1.00 29.86 1 MET B CA 1
ATOM 1947 C C . MET B 1 1 ? 4.124 53.958 89.395 1.00 30.54 1 MET B C 1
ATOM 1948 O O . MET B 1 1 ? 3.632 53.379 88.426 1.00 29.91 1 MET B O 1
ATOM 1953 N N . ARG B 1 2 ? 4.305 55.274 89.446 1.00 29.94 2 ARG B N 1
ATOM 1954 C CA . ARG B 1 2 ? 3.982 56.155 88.333 1.00 28.65 2 ARG B CA 1
ATOM 1955 C C . ARG B 1 2 ? 5.110 55.992 87.304 1.00 28.34 2 ARG B C 1
ATOM 1956 O O . ARG B 1 2 ? 6.287 56.088 87.649 1.00 28.97 2 ARG B O 1
ATOM 1964 N N . ILE B 1 3 ? 4.751 55.737 86.048 1.00 28.15 3 ILE B N 1
ATOM 1965 C CA . ILE B 1 3 ? 5.744 55.517 84.988 1.00 27.31 3 ILE B CA 1
ATOM 1966 C C . ILE B 1 3 ? 5.851 56.677 83.993 1.00 26.40 3 ILE B C 1
ATOM 1967 O O . ILE B 1 3 ? 4.864 57.070 83.373 1.00 25.57 3 ILE B O 1
ATOM 1972 N N . LYS B 1 4 ? 7.056 57.208 83.829 1.00 2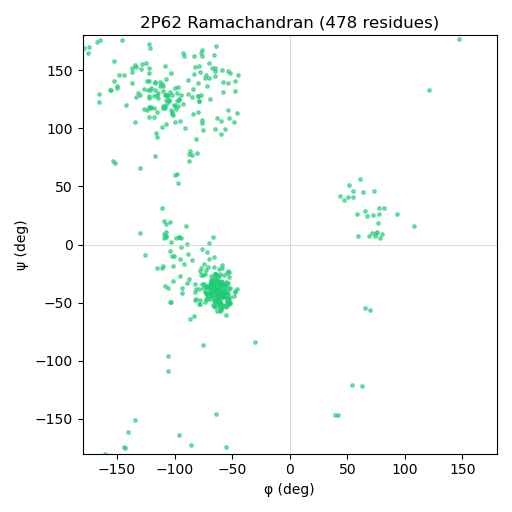5.24 4 LYS B N 1
ATOM 1973 C CA . LYS B 1 4 ? 7.285 58.290 82.883 1.00 25.97 4 LYS B CA 1
ATOM 1974 C C . LYS B 1 4 ? 8.384 57.878 81.914 1.00 26.04 4 LYS B C 1
ATOM 1975 O O . LYS B 1 4 ? 9.363 57.248 82.312 1.00 25.49 4 LYS B O 1
ATOM 1981 N N . LEU B 1 5 ? 8.216 58.231 80.643 1.00 26.06 5 LEU B N 1
ATOM 1982 C CA . LEU B 1 5 ? 9.205 57.896 79.625 1.00 25.92 5 LEU B CA 1
ATOM 1983 C C . LEU B 1 5 ? 9.950 59.151 79.181 1.00 25.03 5 LEU B C 1
ATOM 1984 O O . LEU B 1 5 ? 9.337 60.163 78.838 1.00 25.84 5 LEU B O 1
ATOM 1989 N N . ILE B 1 6 ? 11.276 59.081 79.206 1.00 24.73 6 ILE B N 1
ATOM 1990 C CA . ILE B 1 6 ? 12.115 60.204 78.801 1.00 25.09 6 ILE B CA 1
ATOM 1991 C C . ILE B 1 6 ? 12.996 59.773 77.642 1.00 24.37 6 ILE B C 1
ATOM 1992 O O . ILE B 1 6 ? 13.820 58.869 77.779 1.00 24.46 6 ILE B O 1
ATOM 1997 N N . ILE B 1 7 ? 12.819 60.441 76.506 1.00 25.26 7 ILE B N 1
ATOM 1998 C CA . ILE B 1 7 ? 13.569 60.145 75.287 1.00 25.06 7 ILE B CA 1
ATOM 1999 C C . ILE B 1 7 ? 14.569 61.241 74.923 1.00 25.32 7 ILE B C 1
ATOM 2000 O O . ILE B 1 7 ? 14.175 62.375 74.635 1.00 25.86 7 ILE B O 1
ATOM 2005 N N . VAL B 1 8 ? 15.854 60.892 74.917 1.00 25.36 8 VAL B N 1
ATOM 2006 C CA . VAL B 1 8 ? 16.924 61.827 74.558 1.00 25.31 8 VAL B CA 1
ATOM 2007 C C . VAL B 1 8 ? 17.681 61.240 73.375 1.00 25.47 8 VAL B C 1
ATOM 2008 O O . VAL B 1 8 ? 17.480 60.079 73.031 1.00 26.92 8 VAL B O 1
ATOM 2012 N N . GLU B 1 9 ? 18.553 62.032 72.762 1.00 26.69 9 GLU B N 1
ATOM 2013 C CA . GLU B 1 9 ? 19.305 61.573 71.595 1.00 29.00 9 GLU B CA 1
ATOM 2014 C C . GLU B 1 9 ? 20.499 60.646 71.875 1.00 28.11 9 GLU B C 1
ATOM 2015 O O . GLU B 1 9 ? 20.591 59.581 71.271 1.00 30.39 9 GLU B O 1
ATOM 2021 N N . GLY B 1 10 ? 21.399 61.027 72.782 1.00 25.41 10 GLY B N 1
ATOM 2022 C CA . GLY B 1 10 ? 22.548 60.177 73.069 1.00 24.44 10 GLY B CA 1
ATOM 2023 C C . GLY B 1 10 ? 23.017 60.130 74.517 1.00 26.14 10 GLY B C 1
ATOM 2024 O O . GLY B 1 10 ? 22.393 60.709 75.408 1.00 25.81 10 GLY B O 1
ATOM 2025 N N . LYS B 1 11 ? 24.127 59.425 74.741 1.00 27.43 11 LYS B N 1
ATOM 2026 C CA . LYS B 1 11 ? 24.736 59.264 76.069 1.00 28.31 11 LYS B CA 1
ATOM 2027 C C . LYS B 1 11 ? 24.991 60.610 76.753 1.00 28.81 11 LYS B C 1
ATOM 2028 O O . LYS B 1 11 ? 24.766 60.761 77.958 1.00 29.98 11 LYS B O 1
ATOM 2034 N N . THR B 1 12 ? 25.477 61.581 75.984 1.00 27.86 12 THR B N 1
ATOM 2035 C CA . THR B 1 12 ? 25.751 62.909 76.517 1.00 27.90 12 THR B CA 1
ATOM 2036 C C . THR B 1 12 ? 24.488 63.516 77.134 1.00 28.81 12 THR B C 1
ATOM 2037 O O . THR B 1 12 ? 24.540 64.100 78.219 1.00 26.31 12 THR B O 1
ATOM 2041 N N . ASP B 1 13 ? 23.353 63.360 76.454 1.00 27.68 13 ASP B N 1
ATOM 2042 C CA . ASP B 1 13 ? 22.100 63.915 76.950 1.00 28.11 13 ASP B CA 1
ATOM 2043 C C . ASP B 1 13 ? 21.584 63.120 78.134 1.00 29.41 13 ASP B C 1
ATOM 2044 O O . ASP B 1 13 ? 21.008 63.678 79.075 1.00 29.96 13 ASP B O 1
ATOM 2049 N N . GLU B 1 14 ? 21.793 61.812 78.085 1.00 28.23 14 GLU B N 1
ATOM 2050 C CA . GLU B 1 14 ? 21.364 60.945 79.169 1.00 29.07 14 GLU B CA 1
ATOM 2051 C C . GLU B 1 14 ? 22.075 61.345 80.468 1.00 27.78 14 GLU B C 1
ATOM 2052 O O . GLU B 1 14 ? 21.429 61.519 81.504 1.00 26.42 14 GLU B O 1
ATOM 2058 N N . SER B 1 15 ? 23.399 61.493 80.408 1.00 26.43 15 SER B N 1
ATOM 2059 C CA . SER B 1 15 ? 24.186 61.857 81.590 1.00 26.50 15 SER B CA 1
ATOM 2060 C C . SER B 1 15 ? 23.782 63.194 82.169 1.00 24.94 15 SER B C 1
ATOM 2061 O O . SER B 1 15 ? 23.705 63.351 83.380 1.00 25.92 15 SER B O 1
ATOM 2064 N N . PHE B 1 16 ? 23.544 64.166 81.298 1.00 25.66 16 PHE B N 1
ATOM 2065 C CA . PHE B 1 16 ? 23.145 65.496 81.742 1.00 26.13 16 PHE B CA 1
ATOM 2066 C C . PHE B 1 16 ? 21.905 65.381 82.624 1.00 25.54 16 PHE B C 1
ATOM 2067 O O . PHE B 1 16 ? 21.894 65.863 83.754 1.00 26.07 16 PHE B O 1
ATOM 2075 N N . PHE B 1 17 ? 20.862 64.736 82.108 1.00 25.23 17 PHE B N 1
ATOM 2076 C CA . PHE B 1 17 ? 19.639 64.559 82.877 1.00 24.98 17 PHE B CA 1
ATOM 2077 C C . PHE B 1 17 ? 19.831 63.613 84.072 1.00 25.66 17 PHE B C 1
ATOM 2078 O O . PHE B 1 17 ? 19.231 63.823 85.128 1.00 25.61 17 PHE B O 1
ATOM 2086 N N . LYS B 1 18 ? 20.680 62.596 83.920 1.00 25.45 18 LYS B N 1
ATOM 2087 C CA . LYS B 1 18 ? 20.930 61.640 85.001 1.00 26.64 18 LYS B CA 1
ATOM 2088 C C . LYS B 1 18 ? 21.536 62.288 86.251 1.00 27.01 18 LYS B C 1
ATOM 2089 O O . LYS B 1 18 ? 21.078 62.050 87.377 1.00 25.71 18 LYS B O 1
ATOM 2095 N N . VAL B 1 19 ? 22.576 63.091 86.062 1.00 25.13 19 VAL B N 1
ATOM 2096 C CA . VAL B 1 19 ? 23.213 63.728 87.196 1.00 27.25 19 VAL B CA 1
ATOM 2097 C C . VAL B 1 19 ? 22.290 64.743 87.863 1.00 29.29 19 VAL B C 1
ATOM 2098 O O . VAL B 1 19 ? 22.347 64.929 89.078 1.00 30.33 19 VAL B O 1
ATOM 2102 N N . LEU B 1 20 ? 21.437 65.400 87.078 1.00 29.01 20 LEU B N 1
ATOM 2103 C CA . LEU B 1 20 ? 20.513 66.386 87.638 1.00 26.77 20 LEU B CA 1
ATOM 2104 C C . LEU B 1 20 ? 19.404 65.675 88.412 1.00 27.21 20 LEU B C 1
ATOM 2105 O O . LEU B 1 20 ? 19.079 66.045 89.545 1.00 26.08 20 LEU B O 1
ATOM 2110 N N . LEU B 1 21 ? 18.831 64.647 87.797 1.00 27.03 21 LEU B N 1
ATOM 2111 C CA . LEU B 1 21 ? 17.768 63.886 88.434 1.00 27.15 21 LEU B CA 1
ATOM 2112 C C . LEU B 1 21 ? 18.234 63.134 89.694 1.00 29.07 21 LEU B C 1
ATOM 2113 O O . LEU B 1 21 ? 17.475 63.023 90.658 1.00 31.93 21 LEU B O 1
ATOM 2118 N N . GLU B 1 22 ? 19.470 62.638 89.705 1.00 28.95 22 GLU B N 1
ATOM 2119 C CA . GLU B 1 22 ? 19.974 61.911 90.873 1.00 30.54 22 GLU B CA 1
ATOM 2120 C C . GLU B 1 22 ? 20.521 62.818 91.985 1.00 32.82 22 GLU B C 1
ATOM 2121 O O . GLU B 1 22 ? 20.019 62.822 93.113 1.00 32.49 22 GLU B O 1
ATOM 2127 N N . LYS B 1 23 ? 21.557 63.583 91.655 1.00 34.60 23 LYS B N 1
ATOM 2128 C CA . LYS B 1 23 ? 22.226 64.453 92.613 1.00 35.24 23 LYS B CA 1
ATOM 2129 C C . LYS B 1 23 ? 21.436 65.664 93.107 1.00 36.29 23 LYS B C 1
ATOM 2130 O O . LYS B 1 23 ? 21.578 66.071 94.265 1.00 36.44 23 LYS B O 1
ATOM 2136 N N . LEU B 1 24 ? 20.605 66.236 92.241 1.00 35.50 24 LEU B N 1
ATOM 2137 C CA . LEU B 1 24 ? 19.811 67.400 92.611 1.00 34.36 24 LEU B CA 1
ATOM 2138 C C . LEU B 1 24 ? 18.406 67.047 93.127 1.00 34.75 24 LEU B C 1
ATOM 2139 O O . LEU B 1 24 ? 17.937 67.630 94.105 1.00 34.95 24 LEU B O 1
ATOM 2144 N N . TYR B 1 25 ? 17.739 66.093 92.485 1.00 33.07 25 TYR B N 1
ATOM 2145 C CA . TYR B 1 25 ? 16.390 65.724 92.895 1.00 33.97 25 TYR B CA 1
ATOM 2146 C C . TYR B 1 25 ? 16.284 64.427 93.689 1.00 34.26 25 TYR B C 1
ATOM 2147 O O . TYR B 1 25 ? 15.189 63.987 94.035 1.00 34.37 25 TYR B O 1
ATOM 2156 N N . GLY B 1 26 ? 17.426 63.807 93.959 1.00 34.75 26 GLY B N 1
ATOM 2157 C CA . GLY B 1 26 ? 17.440 62.592 94.751 1.00 34.46 26 GLY B CA 1
ATOM 2158 C C . GLY B 1 26 ? 16.933 61.299 94.152 1.00 35.03 26 GLY B C 1
ATOM 2159 O O . GLY B 1 26 ? 16.504 60.424 94.897 1.00 35.49 26 GLY B O 1
ATOM 2160 N N . PHE B 1 27 ? 16.963 61.163 92.830 1.00 35.99 27 PHE B N 1
ATOM 2161 C CA . PHE B 1 27 ? 16.525 59.919 92.193 1.00 37.96 27 PHE B CA 1
ATOM 2162 C C . PHE B 1 27 ? 17.667 58.906 92.233 1.00 40.93 27 PHE B C 1
ATOM 2163 O O . PHE B 1 27 ? 18.833 59.287 92.255 1.00 41.16 27 PHE B O 1
ATOM 2171 N N . ARG B 1 28 ? 17.332 57.620 92.231 1.00 44.99 28 ARG B N 1
ATOM 2172 C CA . ARG B 1 28 ? 18.343 56.567 92.268 1.00 51.00 28 ARG B CA 1
ATOM 2173 C C . ARG B 1 28 ? 18.098 55.570 91.138 1.00 52.64 28 ARG B C 1
ATOM 2174 O O . ARG B 1 28 ? 16.971 55.430 90.668 1.00 51.68 28 ARG B O 1
ATOM 2182 N N . GLU B 1 29 ? 19.149 54.875 90.709 1.00 56.21 29 GLU B N 1
ATOM 2183 C CA . GLU B 1 29 ? 19.011 53.885 89.645 1.00 61.46 29 GLU B CA 1
ATOM 2184 C C . GLU B 1 29 ? 18.311 52.627 90.135 1.00 64.45 29 GLU B C 1
ATOM 2185 O O . GLU B 1 29 ? 18.521 52.195 91.265 1.00 64.43 29 GLU B O 1
ATOM 2191 N N . ALA B 1 30 ? 17.485 52.045 89.272 1.00 69.69 30 ALA B N 1
ATOM 2192 C CA . ALA B 1 30 ? 16.754 50.829 89.597 1.00 75.41 30 ALA B CA 1
ATOM 2193 C C . ALA B 1 30 ? 17.724 49.782 90.118 1.00 80.27 30 ALA B C 1
ATOM 2194 O O . ALA B 1 30 ? 18.884 49.737 89.702 1.00 80.77 30 ALA B O 1
ATOM 2196 N N . LYS B 1 31 ? 17.240 48.941 91.028 1.00 85.35 31 LYS B N 1
ATOM 2197 C CA . LYS B 1 31 ? 18.052 47.886 91.627 1.00 90.15 31 LYS B CA 1
ATOM 2198 C C . LYS B 1 31 ? 18.485 46.868 90.570 1.00 92.94 31 LYS B C 1
ATOM 2199 O O . LYS B 1 31 ? 18.743 47.219 89.414 1.00 92.99 31 LYS B O 1
ATOM 2205 N N . LYS B 1 32 ? 18.571 45.604 90.979 1.00 96.05 32 LYS B N 1
ATOM 2206 C CA . LYS B 1 32 ? 18.942 44.522 90.070 1.00 98.94 32 LYS B CA 1
ATOM 2207 C C . LYS B 1 32 ? 17.769 44.339 89.113 1.00 100.19 32 LYS B C 1
ATOM 2208 O O . LYS B 1 32 ? 17.778 43.461 88.248 1.00 100.27 32 LYS B O 1
ATOM 2214 N N . LEU B 1 33 ? 16.754 45.181 89.297 1.00 101.30 33 LEU B N 1
ATOM 2215 C CA . LEU B 1 33 ? 15.556 45.169 88.472 1.00 102.18 33 LEU B CA 1
ATOM 2216 C C . LEU B 1 33 ? 15.964 45.342 87.013 1.00 102.40 33 LEU B C 1
ATOM 2217 O O . LEU B 1 33 ? 16.225 46.456 86.561 1.00 102.76 33 LEU B O 1
ATOM 2222 N N . THR B 1 34 ? 16.028 44.234 86.282 1.00 102.20 34 THR B N 1
ATOM 2223 C CA . THR B 1 34 ? 16.411 44.279 84.876 1.00 101.94 34 THR B CA 1
ATOM 2224 C C . THR B 1 34 ? 15.409 43.506 84.017 1.00 101.41 34 THR B C 1
ATOM 2225 O O . THR B 1 34 ? 15.739 42.467 83.433 1.00 101.07 34 THR B O 1
ATOM 2229 N N . PRO B 1 35 ? 14.161 44.001 83.941 1.00 100.55 35 PRO B N 1
ATOM 2230 C CA . PRO B 1 35 ? 13.119 43.347 83.145 1.00 99.44 35 PRO B CA 1
ATOM 2231 C C . PRO B 1 35 ? 13.258 43.667 81.658 1.00 97.98 35 PRO B C 1
ATOM 2232 O O . PRO B 1 35 ? 13.276 44.832 81.262 1.00 98.22 35 PRO B O 1
ATOM 2236 N N . GLU B 1 36 ? 13.364 42.625 80.841 1.00 95.59 36 GLU B N 1
ATOM 2237 C CA . GLU B 1 36 ? 13.497 42.794 79.399 1.00 92.73 36 GLU B CA 1
ATOM 2238 C C . GLU B 1 36 ? 12.273 43.532 78.857 1.00 89.77 36 GLU B C 1
ATOM 2239 O O . GLU B 1 36 ? 11.249 42.913 78.578 1.00 90.23 36 GLU B O 1
ATOM 2245 N N . PHE B 1 37 ? 12.369 44.849 78.715 1.00 85.78 37 PHE B N 1
ATOM 2246 C CA . PHE B 1 37 ? 11.246 45.623 78.195 1.00 81.56 37 PHE B CA 1
ATOM 2247 C C . PHE B 1 37 ? 10.771 45.028 76.871 1.00 78.96 37 PHE B C 1
ATOM 2248 O O . PHE B 1 37 ? 11.448 45.142 75.851 1.00 78.64 37 PHE B O 1
ATOM 2256 N N . PRO B 1 38 ? 9.588 44.393 76.870 1.00 77.11 38 PRO B N 1
ATOM 2257 C CA . PRO B 1 38 ? 9.049 43.784 75.650 1.00 75.75 38 PRO B CA 1
ATOM 2258 C C . PRO B 1 38 ? 8.977 44.751 74.472 1.00 74.13 38 PRO B C 1
ATOM 2259 O O . PRO B 1 38 ? 8.243 45.737 74.513 1.00 73.60 38 PRO B O 1
ATOM 2263 N N . ILE B 1 39 ? 9.750 44.456 73.429 1.00 72.02 39 ILE B N 1
ATOM 2264 C CA . ILE B 1 39 ? 9.789 45.284 72.228 1.00 70.16 39 ILE B CA 1
ATOM 2265 C C . ILE B 1 39 ? 8.392 45.386 71.611 1.00 68.27 39 ILE B C 1
ATOM 2266 O O . ILE B 1 39 ? 8.124 46.272 70.800 1.00 68.30 39 ILE B O 1
ATOM 2271 N N . GLY B 1 40 ? 7.504 44.476 72.007 1.00 66.09 40 GLY B N 1
ATOM 2272 C CA . GLY B 1 40 ? 6.145 44.485 71.493 1.00 62.28 40 GLY B CA 1
ATOM 2273 C C . GLY B 1 40 ? 5.293 45.563 72.142 1.00 59.73 40 GLY B C 1
ATOM 2274 O O . GLY B 1 40 ? 4.263 45.967 71.597 1.00 58.95 40 GLY B O 1
ATOM 2275 N N . LYS B 1 41 ? 5.728 46.030 73.309 1.00 56.47 41 LYS B N 1
ATOM 2276 C CA . LYS B 1 41 ? 5.010 47.068 74.035 1.00 53.64 41 LYS B CA 1
ATOM 2277 C C . LYS B 1 41 ? 5.655 48.451 73.917 1.00 51.78 41 LYS B C 1
ATOM 2278 O O . LYS B 1 41 ? 4.973 49.426 73.612 1.00 50.32 41 LYS B O 1
ATOM 2284 N N . TRP B 1 42 ? 6.962 48.533 74.158 1.00 50.82 42 TRP B N 1
ATOM 2285 C CA . TRP B 1 42 ? 7.682 49.805 74.085 1.00 50.95 42 TRP B CA 1
ATOM 2286 C C . TRP B 1 42 ? 8.208 50.141 72.691 1.00 52.92 42 TRP B C 1
ATOM 2287 O O . TRP B 1 42 ? 8.354 51.313 72.339 1.00 51.72 42 TRP B O 1
ATOM 2298 N N . GLY B 1 43 ? 8.509 49.112 71.909 1.00 55.71 43 GLY B N 1
ATOM 2299 C CA . GLY B 1 43 ? 8.988 49.328 70.555 1.00 60.16 43 GLY B CA 1
ATOM 2300 C C . GLY B 1 43 ? 10.409 49.833 70.441 1.00 63.27 43 GLY B C 1
ATOM 2301 O O . GLY B 1 43 ? 10.687 50.760 69.682 1.00 62.48 43 GLY B O 1
ATOM 2302 N N . PHE B 1 44 ? 11.314 49.221 71.192 1.00 68.15 44 PHE B N 1
ATOM 2303 C CA . PHE B 1 44 ? 12.711 49.614 71.150 1.00 73.25 44 PHE B CA 1
ATOM 2304 C C . PHE B 1 44 ? 13.546 48.446 70.635 1.00 75.11 44 PHE B C 1
ATOM 2305 O O . PHE B 1 44 ? 13.300 47.296 70.999 1.00 75.11 44 PHE B O 1
ATOM 2313 N N . ARG B 1 45 ? 14.536 48.746 69.796 1.00 77.94 45 ARG B N 1
ATOM 2314 C CA . ARG B 1 45 ? 15.403 47.718 69.224 1.00 80.57 45 ARG B CA 1
ATOM 2315 C C . ARG B 1 45 ? 15.925 46.736 70.266 1.00 80.42 45 ARG B C 1
ATOM 2316 O O . ARG B 1 45 ? 16.263 47.122 71.387 1.00 80.35 45 ARG B O 1
ATOM 2324 N N . ILE B 1 46 ? 15.982 45.463 69.877 1.00 80.04 46 ILE B N 1
ATOM 2325 C CA . ILE B 1 46 ? 16.435 44.387 70.757 1.00 79.55 46 ILE B CA 1
ATOM 2326 C C . ILE B 1 46 ? 17.809 44.677 71.364 1.00 78.18 46 ILE B C 1
ATOM 2327 O O . ILE B 1 46 ? 18.635 45.365 70.762 1.00 78.01 46 ILE B O 1
ATOM 2332 N N . GLY B 1 47 ? 18.035 44.163 72.569 1.00 76.73 47 GLY B N 1
ATOM 2333 C CA . GLY B 1 47 ? 19.309 44.354 73.238 1.00 74.70 47 GLY B CA 1
ATOM 2334 C C . GLY B 1 47 ? 19.535 45.725 73.845 1.00 73.13 47 GLY B C 1
ATOM 2335 O O . GLY B 1 47 ? 20.647 46.043 74.266 1.00 73.42 47 GLY B O 1
ATOM 2336 N N . GLU B 1 48 ? 18.488 46.540 73.903 1.00 70.84 48 GLU B N 1
ATOM 2337 C CA . GLU B 1 48 ? 18.617 47.877 74.466 1.00 68.15 48 GLU B CA 1
ATOM 2338 C C . GLU B 1 48 ? 18.191 47.862 75.936 1.00 64.93 48 GLU B C 1
ATOM 2339 O O . GLU B 1 48 ? 17.097 47.406 76.268 1.00 63.98 48 GLU B O 1
ATOM 2345 N N . HIS B 1 49 ? 19.076 48.339 76.812 1.00 61.65 49 HIS B N 1
ATOM 2346 C CA . HIS B 1 49 ? 18.807 48.387 78.248 1.00 58.85 49 HIS B CA 1
ATOM 2347 C C . HIS B 1 49 ? 18.637 49.831 78.734 1.00 54.95 49 HIS B C 1
ATOM 2348 O O . HIS B 1 49 ? 19.614 50.559 78.942 1.00 54.53 49 HIS B O 1
ATOM 2355 N N . PRO B 1 50 ? 17.382 50.263 78.922 1.00 50.66 50 PRO B N 1
ATOM 2356 C CA . PRO B 1 50 ? 17.123 51.628 79.384 1.00 46.62 50 PRO B CA 1
ATOM 2357 C C . PRO B 1 50 ? 17.608 51.916 80.805 1.00 42.60 50 PRO B C 1
ATOM 2358 O O . PRO B 1 50 ? 17.893 51.004 81.586 1.00 41.26 50 PRO B O 1
ATOM 2362 N N . LEU B 1 51 ? 17.712 53.202 81.116 1.00 38.88 51 LEU B N 1
ATOM 2363 C CA . LEU B 1 51 ? 18.134 53.651 82.431 1.00 35.88 51 LEU B CA 1
ATOM 2364 C C . LEU B 1 51 ? 16.880 53.954 83.226 1.00 34.63 51 LEU B C 1
ATOM 2365 O O . LEU B 1 51 ? 16.085 54.807 82.841 1.00 33.73 51 LEU B O 1
ATOM 2370 N N . VAL B 1 52 ? 16.695 53.254 84.333 1.00 34.23 52 VAL B N 1
ATOM 2371 C CA . VAL B 1 52 ? 15.525 53.482 85.156 1.00 33.57 52 VAL B CA 1
ATOM 2372 C C . VAL B 1 52 ? 15.921 54.194 86.448 1.00 34.76 52 VAL B C 1
ATOM 2373 O O . VAL B 1 52 ? 16.734 53.690 87.223 1.00 34.52 52 VAL B O 1
ATOM 2377 N N . LEU B 1 53 ? 15.368 55.384 86.659 1.00 34.41 53 LEU B N 1
ATOM 2378 C CA . LEU B 1 53 ? 15.640 56.151 87.872 1.00 35.18 53 LEU B CA 1
ATOM 2379 C C . LEU B 1 53 ? 14.362 56.180 88.690 1.00 35.93 53 LEU B C 1
ATOM 2380 O O . LEU B 1 53 ? 13.275 56.363 88.141 1.00 36.53 53 LEU B O 1
ATOM 2385 N N . GLU B 1 54 ? 14.490 56.007 90.000 1.00 35.59 54 GLU B N 1
ATOM 2386 C CA . GLU B 1 54 ? 13.323 56.012 90.867 1.00 36.01 54 GLU B CA 1
ATOM 2387 C C . GLU B 1 54 ? 13.500 56.848 92.129 1.00 35.43 54 GLU B C 1
ATOM 2388 O O . GLU B 1 54 ? 14.613 57.078 92.602 1.00 34.41 54 GLU B O 1
ATOM 2394 N N . LYS B 1 55 ? 12.370 57.313 92.646 1.00 35.41 55 LYS B N 1
ATOM 2395 C CA . LYS B 1 55 ? 12.303 58.096 93.867 1.00 35.87 55 LYS B CA 1
ATOM 2396 C C . LYS B 1 55 ? 10.850 58.107 94.286 1.00 37.13 55 LYS B C 1
ATOM 2397 O O . LYS B 1 55 ? 9.976 58.547 93.536 1.00 35.36 55 LYS B O 1
ATOM 2403 N N . ASP B 1 56 ? 10.603 57.629 95.500 1.00 39.70 56 ASP B N 1
ATOM 2404 C CA . ASP B 1 56 ? 9.254 57.545 96.037 1.00 41.10 56 ASP B CA 1
ATOM 2405 C C . ASP B 1 56 ? 8.463 56.588 95.138 1.00 40.79 56 ASP B C 1
ATOM 2406 O O . ASP B 1 56 ? 8.868 55.436 94.967 1.00 40.36 56 ASP B O 1
ATOM 2411 N N . ASN B 1 57 ? 7.359 57.057 94.556 1.00 39.15 57 ASN B N 1
ATOM 2412 C CA . ASN B 1 57 ? 6.533 56.213 93.698 1.00 37.94 57 ASN B CA 1
ATOM 2413 C C . ASN B 1 57 ? 6.595 56.628 92.224 1.00 36.02 57 ASN B C 1
ATOM 2414 O O . ASN B 1 57 ? 5.628 56.466 91.474 1.00 36.02 57 ASN B O 1
ATOM 2419 N N . ILE B 1 58 ? 7.736 57.161 91.810 1.00 32.49 58 ILE B N 1
ATOM 2420 C CA . ILE B 1 58 ? 7.908 57.580 90.427 1.00 30.04 58 ILE B CA 1
ATOM 2421 C C . ILE B 1 58 ? 9.074 56.855 89.786 1.00 30.02 58 ILE B C 1
ATOM 2422 O O . ILE B 1 58 ? 10.155 56.767 90.364 1.00 29.27 58 ILE B O 1
ATOM 2427 N N . ALA B 1 59 ? 8.854 56.342 88.581 1.00 28.32 59 ALA B N 1
ATOM 2428 C CA . ALA B 1 59 ? 9.907 55.650 87.861 1.00 27.59 59 ALA B CA 1
ATOM 2429 C C . ALA B 1 59 ? 10.152 56.348 86.522 1.00 28.61 59 ALA B C 1
ATOM 2430 O O . ALA B 1 59 ? 9.262 56.433 85.674 1.00 26.82 59 ALA B O 1
ATOM 2432 N N . LEU B 1 60 ? 11.363 56.867 86.349 1.00 27.99 60 LEU B N 1
ATOM 2433 C CA . LEU B 1 60 ? 11.731 57.542 85.117 1.00 28.25 60 LEU B CA 1
ATOM 2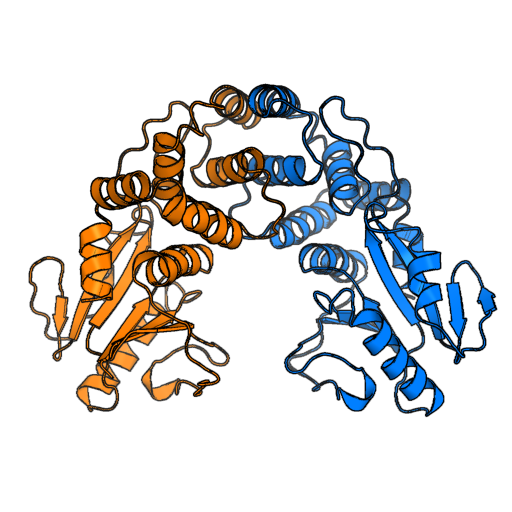434 C C . LEU B 1 60 ? 12.565 56.599 84.244 1.00 29.18 60 LEU B C 1
ATOM 2435 O O . LEU B 1 60 ? 13.691 56.244 84.597 1.00 30.56 60 LEU B O 1
ATOM 2440 N N . VAL B 1 61 ? 11.993 56.179 83.117 1.00 28.90 61 VAL B N 1
ATOM 2441 C CA . VAL B 1 61 ? 12.674 55.296 82.173 1.00 28.40 61 VAL B CA 1
ATOM 2442 C C . VAL B 1 61 ? 13.215 56.170 81.039 1.00 28.15 61 VAL B C 1
ATOM 2443 O O . VAL B 1 61 ? 12.469 56.659 80.193 1.00 28.01 61 VAL B O 1
ATOM 2447 N N . ILE B 1 62 ? 14.527 56.372 81.069 1.00 27.75 62 ILE B N 1
ATOM 2448 C CA . ILE B 1 62 ? 15.248 57.191 80.101 1.00 28.61 62 ILE B CA 1
ATOM 2449 C C . ILE B 1 62 ? 15.877 56.341 79.000 1.00 29.69 62 ILE B C 1
ATOM 2450 O O . ILE B 1 62 ? 16.479 55.304 79.283 1.00 26.23 62 ILE B O 1
ATOM 2455 N N . ILE B 1 63 ? 15.744 56.786 77.749 1.00 31.57 63 ILE B N 1
ATOM 2456 C CA . ILE B 1 63 ? 16.327 56.071 76.615 1.00 33.87 63 ILE B CA 1
ATOM 2457 C C . ILE B 1 63 ? 16.980 57.027 75.628 1.00 37.54 63 ILE B C 1
ATOM 2458 O O . ILE B 1 63 ? 16.546 58.170 75.470 1.00 36.69 63 ILE B O 1
ATOM 2463 N N . HIS B 1 64 ? 18.032 56.548 74.971 1.00 41.71 64 HIS B N 1
ATOM 2464 C CA . HIS B 1 64 ? 18.749 57.343 73.985 1.00 47.70 64 HIS B CA 1
ATOM 2465 C C . HIS B 1 64 ? 19.144 56.461 72.812 1.00 52.64 64 HIS B C 1
ATOM 2466 O O . HIS B 1 64 ? 18.583 55.383 72.637 1.00 53.55 64 HIS B O 1
ATOM 2473 N N . ALA B 1 65 ? 20.111 56.925 72.020 1.00 59.44 65 ALA B N 1
ATOM 2474 C CA . ALA B 1 65 ? 20.599 56.196 70.844 1.00 65.59 65 ALA B CA 1
ATOM 2475 C C . ALA B 1 65 ? 19.423 55.626 70.061 1.00 69.73 65 ALA B C 1
ATOM 2476 O O . ALA B 1 65 ? 19.452 54.483 69.592 1.00 70.07 65 ALA B O 1
ATOM 2478 N N . GLU B 1 66 ? 18.385 56.445 69.930 1.00 74.25 66 GLU B N 1
ATOM 2479 C CA . GLU B 1 66 ? 17.177 56.056 69.221 1.00 78.18 66 GLU B CA 1
ATOM 2480 C C . GLU B 1 66 ? 17.400 56.065 67.714 1.00 79.20 66 GLU B C 1
ATOM 2481 O O . GLU B 1 66 ? 17.739 55.042 67.116 1.00 78.78 66 GLU B O 1
ATOM 2487 N N . GLY B 1 67 ? 17.210 57.232 67.110 1.00 80.24 67 GLY B N 1
ATOM 2488 C CA . GLY B 1 67 ? 17.379 57.365 65.679 1.00 80.82 67 GLY B CA 1
ATOM 2489 C C . GLY B 1 67 ? 16.402 58.396 65.165 1.00 81.82 67 GLY B C 1
ATOM 2490 O O . GLY B 1 67 ? 15.591 58.921 65.929 1.00 81.46 67 GLY B O 1
ATOM 2491 N N . LYS B 1 68 ? 16.474 58.684 63.870 1.00 82.96 68 LYS B N 1
ATOM 2492 C CA . LYS B 1 68 ? 15.592 59.669 63.255 1.00 83.83 68 LYS B CA 1
ATOM 2493 C C . LYS B 1 68 ? 14.306 58.989 62.791 1.00 82.60 68 LYS B C 1
ATOM 2494 O O . LYS B 1 68 ? 13.355 59.650 62.373 1.00 83.80 68 LYS B O 1
ATOM 2500 N N . GLN B 1 69 ? 14.280 57.663 62.865 1.00 79.88 69 GLN B N 1
ATOM 2501 C CA . GLN B 1 69 ? 13.102 56.916 62.451 1.00 77.57 69 GLN B CA 1
ATOM 2502 C C . GLN B 1 69 ? 12.667 55.917 63.518 1.00 74.51 69 GLN B C 1
ATOM 2503 O O . GLN B 1 69 ? 11.799 55.076 63.278 1.00 74.49 69 GLN B O 1
ATOM 2509 N N . ARG B 1 70 ? 13.272 56.012 64.697 1.00 70.94 70 ARG B N 1
ATOM 2510 C CA . ARG B 1 70 ? 12.931 55.116 65.795 1.00 67.50 70 ARG B CA 1
ATOM 2511 C C . ARG B 1 70 ? 12.013 55.813 66.799 1.00 63.14 70 ARG B C 1
ATOM 2512 O O . ARG B 1 70 ? 11.174 55.170 67.430 1.00 61.77 70 ARG B O 1
ATOM 2520 N N . ILE B 1 71 ? 12.176 57.127 66.940 1.00 58.76 71 ILE B N 1
ATOM 2521 C CA . ILE B 1 71 ? 11.349 57.913 67.847 1.00 55.17 71 ILE B CA 1
ATOM 2522 C C . ILE B 1 71 ? 9.871 57.671 67.528 1.00 52.46 71 ILE B C 1
ATOM 2523 O O . ILE B 1 71 ? 9.069 57.409 68.424 1.00 51.56 71 ILE B O 1
ATOM 2528 N N . PRO B 1 72 ? 9.489 57.749 66.240 1.00 50.12 72 PRO B N 1
ATOM 2529 C CA . PRO B 1 72 ? 8.089 57.528 65.867 1.00 49.59 72 PRO B CA 1
ATOM 2530 C C . PRO B 1 72 ? 7.586 56.121 66.174 1.00 47.81 72 PRO B C 1
ATOM 2531 O O . PRO B 1 72 ? 6.413 55.928 66.493 1.00 47.18 72 PRO B O 1
ATOM 2535 N N . LYS B 1 73 ? 8.475 55.140 66.068 1.00 45.90 73 LYS B N 1
ATOM 2536 C CA . LYS B 1 73 ? 8.105 53.767 66.350 1.00 43.46 73 LYS B CA 1
ATOM 2537 C C . LYS B 1 73 ? 7.910 53.568 67.842 1.00 41.37 73 LYS B C 1
ATOM 2538 O O . LYS B 1 73 ? 7.035 52.816 68.270 1.00 40.51 73 LYS B O 1
ATOM 2544 N N . VAL B 1 74 ? 8.731 54.245 68.635 1.00 38.32 74 VAL B N 1
ATOM 2545 C CA . VAL B 1 74 ? 8.629 54.140 70.082 1.00 38.20 74 VAL B CA 1
ATOM 2546 C C . VAL B 1 74 ? 7.300 54.748 70.540 1.00 37.72 74 VAL B C 1
ATOM 2547 O O . VAL B 1 74 ? 6.529 54.108 71.249 1.00 36.41 74 VAL B O 1
ATOM 2551 N N . LEU B 1 75 ? 7.032 55.976 70.108 1.00 38.00 75 LEU B N 1
ATOM 2552 C CA . LEU B 1 75 ? 5.798 56.662 70.464 1.00 38.28 75 LEU B CA 1
ATOM 2553 C C . LEU B 1 75 ? 4.564 55.900 70.009 1.00 36.71 75 LEU B C 1
ATOM 2554 O O . LEU B 1 75 ? 3.569 55.835 70.729 1.00 39.01 75 LEU B O 1
ATOM 2559 N N . LYS B 1 76 ? 4.619 55.332 68.811 1.00 34.03 76 LYS B N 1
ATOM 2560 C CA . LYS B 1 76 ? 3.481 54.584 68.290 1.00 32.20 76 LYS B CA 1
ATOM 2561 C C . LYS B 1 76 ? 3.217 53.335 69.147 1.00 31.07 76 LYS B C 1
ATOM 2562 O O . LYS B 1 76 ? 2.082 53.088 69.555 1.00 30.76 76 LYS B O 1
ATOM 2568 N N . SER B 1 77 ? 4.258 52.554 69.432 1.00 28.38 77 SER B N 1
ATOM 2569 C CA . SER B 1 77 ? 4.092 51.349 70.246 1.00 28.41 77 SER B CA 1
ATOM 2570 C C . SER B 1 77 ? 3.535 51.693 71.628 1.00 28.57 77 SER B C 1
ATOM 2571 O O . SER B 1 77 ? 2.522 51.142 72.054 1.00 27.56 77 SER B O 1
ATOM 2574 N N . VAL B 1 78 ? 4.209 52.603 72.324 1.00 27.47 78 VAL B N 1
ATOM 2575 C CA . VAL B 1 78 ? 3.784 53.013 73.650 1.00 28.23 78 VAL B CA 1
ATOM 2576 C C . VAL B 1 78 ? 2.328 53.488 73.628 1.00 28.47 78 VAL B C 1
ATOM 2577 O O . VAL B 1 78 ? 1.520 53.036 74.434 1.00 30.07 78 VAL B O 1
ATOM 2581 N N . LEU B 1 79 ? 1.983 54.375 72.698 1.00 29.42 79 LEU B N 1
ATOM 2582 C CA . LEU B 1 79 ? 0.612 54.871 72.613 1.00 28.67 79 LEU B CA 1
ATOM 2583 C C . LEU B 1 79 ? -0.373 53.782 72.231 1.00 29.39 79 LEU B C 1
ATOM 2584 O O . LEU B 1 79 ? -1.552 53.859 72.579 1.00 30.73 79 LEU B O 1
ATOM 2589 N N . ASP B 1 80 ? 0.098 52.782 71.494 1.00 30.16 80 ASP B N 1
ATOM 2590 C CA . ASP B 1 80 ? -0.761 51.664 71.117 1.00 29.43 80 ASP B CA 1
ATOM 2591 C C . ASP B 1 80 ? -0.976 50.822 72.370 1.00 29.17 80 ASP B C 1
ATOM 2592 O O . ASP B 1 80 ? -2.063 50.307 72.586 1.00 31.69 80 ASP B O 1
ATOM 2597 N N . SER B 1 81 ? 0.056 50.699 73.202 1.00 27.85 81 SER B N 1
ATOM 2598 C CA . SER B 1 81 ? -0.053 49.908 74.423 1.00 28.91 81 SER B CA 1
ATOM 2599 C C . SER B 1 81 ? -0.952 50.551 75.467 1.00 30.48 81 SER B C 1
ATOM 2600 O O . SER B 1 81 ? -1.761 49.869 76.106 1.00 29.77 81 SER B O 1
ATOM 2603 N N . VAL B 1 82 ? -0.796 51.859 75.653 1.00 30.39 82 VAL B N 1
ATOM 2604 C CA . VAL B 1 82 ? -1.593 52.572 76.640 1.00 32.10 82 VAL B CA 1
ATOM 2605 C C . VAL B 1 82 ? -3.058 52.490 76.247 1.00 32.37 82 VAL B C 1
ATOM 2606 O O . VAL B 1 82 ? -3.926 52.294 77.097 1.00 33.11 82 VAL B O 1
ATOM 2610 N N . LYS B 1 83 ? -3.325 52.602 74.951 1.00 33.18 83 LYS B N 1
ATOM 2611 C CA . LYS B 1 83 ? -4.692 52.542 74.447 1.00 36.91 83 LYS B CA 1
ATOM 2612 C C . LYS B 1 83 ? -5.343 51.217 74.850 1.00 37.45 83 LYS B C 1
ATOM 2613 O O . LYS B 1 83 ? -6.545 51.159 75.122 1.00 38.04 83 LYS B O 1
ATOM 2619 N N . LEU B 1 84 ? -4.546 50.154 74.890 1.00 36.80 84 LEU B N 1
ATOM 2620 C CA . LEU B 1 84 ? -5.049 48.843 75.288 1.00 36.52 84 LEU B CA 1
ATOM 2621 C C . LEU B 1 84 ? -4.814 48.617 76.783 1.00 36.24 84 LEU B C 1
ATOM 2622 O O . LEU B 1 84 ? -5.076 47.536 77.315 1.00 35.91 84 LEU B O 1
ATOM 2627 N N . GLY B 1 85 ? -4.325 49.651 77.458 1.00 35.28 85 GLY B N 1
ATOM 2628 C CA . GLY B 1 85 ? -4.059 49.544 78.878 1.00 34.49 85 GLY B CA 1
ATOM 2629 C C . GLY B 1 85 ? -2.935 48.577 79.192 1.00 32.94 85 GLY B C 1
ATOM 2630 O O . GLY B 1 85 ? -2.871 48.044 80.298 1.00 33.88 85 GLY B O 1
ATOM 2631 N N . LEU B 1 86 ? -2.044 48.359 78.227 1.00 32.25 86 LEU B N 1
ATOM 2632 C CA . LEU B 1 86 ? -0.921 47.436 78.397 1.00 31.23 86 LEU B CA 1
ATOM 2633 C C . LEU B 1 86 ? 0.309 48.048 79.076 1.00 30.56 86 LEU B C 1
ATOM 2634 O O . LEU B 1 86 ? 1.214 47.321 79.475 1.00 30.63 86 LEU B O 1
ATOM 2639 N N . LEU B 1 87 ? 0.352 49.376 79.186 1.00 30.57 87 LEU B N 1
ATOM 2640 C CA . LEU B 1 87 ? 1.453 50.070 79.864 1.00 28.74 87 LEU B CA 1
ATOM 2641 C C . LEU B 1 87 ? 0.882 51.176 80.734 1.00 29.07 87 LEU B C 1
ATOM 2642 O O . LEU B 1 87 ? -0.171 51.741 80.434 1.00 31.59 87 LEU B O 1
ATOM 2647 N N . ASN B 1 88 ? 1.582 51.508 81.807 1.00 27.86 88 ASN B N 1
ATOM 2648 C CA . ASN B 1 88 ? 1.083 52.550 82.683 1.00 26.44 88 ASN B CA 1
ATOM 2649 C C . ASN B 1 88 ? 1.678 53.919 82.398 1.00 25.43 88 ASN B C 1
ATOM 2650 O O . ASN B 1 88 ? 1.422 54.872 83.131 1.00 23.64 88 ASN B O 1
ATOM 2655 N N . VAL B 1 89 ? 2.458 54.028 81.330 1.00 23.71 89 VAL B N 1
ATOM 2656 C CA . VAL B 1 89 ? 3.060 55.310 80.992 1.00 24.72 89 VAL B CA 1
ATOM 2657 C C . VAL B 1 89 ? 2.030 56.438 81.039 1.00 24.68 89 VAL B C 1
ATOM 2658 O O . VAL B 1 89 ? 0.934 56.314 80.490 1.00 23.49 89 VAL B O 1
ATOM 2662 N N . GLU B 1 90 ? 2.383 57.538 81.705 1.00 24.58 90 GLU B N 1
ATOM 2663 C CA . GLU B 1 90 ? 1.469 58.675 81.825 1.00 25.97 90 GLU B CA 1
ATOM 2664 C C . GLU B 1 90 ? 2.077 60.002 81.359 1.00 26.25 90 GLU B C 1
ATOM 2665 O O . GLU B 1 90 ? 1.385 61.016 81.239 1.00 26.00 90 GLU B O 1
ATOM 2671 N N . GLU B 1 91 ? 3.374 59.988 81.097 1.00 25.98 91 GLU B N 1
ATOM 2672 C CA . GLU B 1 91 ? 4.070 61.174 80.635 1.00 26.81 91 GLU B CA 1
ATOM 2673 C C . GLU B 1 91 ? 5.226 60.748 79.755 1.00 26.20 91 GLU B C 1
ATOM 2674 O O . GLU B 1 91 ? 5.929 59.786 80.060 1.00 26.90 91 GLU B O 1
ATOM 2680 N N . VAL B 1 92 ? 5.392 61.448 78.641 1.00 25.22 92 VAL B N 1
ATOM 2681 C CA . VAL B 1 92 ? 6.484 61.173 77.728 1.00 25.05 92 VAL B CA 1
ATOM 2682 C C . VAL B 1 92 ? 7.180 62.498 77.434 1.00 25.54 92 VAL B C 1
ATOM 2683 O O . VAL B 1 92 ? 6.539 63.497 77.082 1.00 24.09 92 VAL B O 1
ATOM 2687 N N . TYR B 1 93 ? 8.497 62.488 77.603 1.00 24.19 93 TYR B N 1
ATOM 2688 C CA . TYR B 1 93 ? 9.338 63.650 77.354 1.00 23.57 93 TYR B CA 1
ATOM 2689 C C . TYR B 1 93 ? 10.202 63.333 76.151 1.00 23.97 93 TYR B C 1
ATOM 2690 O O . TYR B 1 93 ? 10.740 62.236 76.037 1.00 23.85 93 TYR B O 1
ATOM 2699 N N . VAL B 1 94 ? 10.329 64.300 75.254 1.00 24.03 94 VAL B N 1
ATOM 2700 C CA . VAL B 1 94 ? 11.132 64.127 74.058 1.00 22.80 94 VAL B CA 1
ATOM 2701 C C . VAL B 1 94 ? 11.991 65.363 73.880 1.00 23.06 94 VAL B C 1
ATOM 2702 O O . VAL B 1 94 ? 11.487 66.422 73.495 1.00 22.63 94 VAL B O 1
ATOM 2706 N N . VAL B 1 95 ? 13.283 65.237 74.171 1.00 24.41 95 VAL B N 1
ATOM 2707 C CA . VAL B 1 95 ? 14.168 66.381 74.037 1.00 25.44 95 VAL B CA 1
ATOM 2708 C C . VAL B 1 95 ? 15.269 66.203 73.004 1.00 27.79 95 VAL B C 1
ATOM 2709 O O . VAL B 1 95 ? 15.863 65.136 72.868 1.00 29.05 95 VAL B O 1
ATOM 2713 N N . ARG B 1 96 ? 15.515 67.265 72.254 1.00 28.58 96 ARG B N 1
ATOM 2714 C CA . ARG B 1 96 ? 16.554 67.251 71.244 1.00 30.27 96 ARG B CA 1
ATOM 2715 C C . ARG B 1 96 ? 17.041 68.672 71.059 1.00 29.52 96 ARG B C 1
ATOM 2716 O O . ARG B 1 96 ? 16.340 69.632 71.390 1.00 29.46 96 ARG B O 1
ATOM 2724 N N . ASP B 1 97 ? 18.259 68.790 70.546 1.00 28.78 97 ASP B N 1
ATOM 2725 C CA . ASP B 1 97 ? 18.879 70.083 70.275 1.00 27.61 97 ASP B CA 1
ATOM 2726 C C . ASP B 1 97 ? 17.949 70.934 69.394 1.00 29.15 97 ASP B C 1
ATOM 2727 O O . ASP B 1 97 ? 17.331 70.427 68.449 1.00 28.23 97 ASP B O 1
ATOM 2732 N N . VAL B 1 98 ? 17.857 72.225 69.699 1.00 27.48 98 VAL B N 1
ATOM 2733 C CA . VAL B 1 98 ? 17.027 73.130 68.913 1.00 27.49 98 VAL B CA 1
ATOM 2734 C C . VAL B 1 98 ? 17.498 73.206 67.455 1.00 30.06 98 VAL B C 1
ATOM 2735 O O . VAL B 1 98 ? 16.676 73.171 66.543 1.00 29.51 98 VAL B O 1
ATOM 2739 N N . ASP B 1 99 ? 18.814 73.306 67.244 1.00 30.26 99 ASP B N 1
ATOM 2740 C CA . ASP B 1 99 ? 19.384 73.429 65.897 1.00 32.85 99 ASP B CA 1
ATOM 2741 C C . ASP B 1 99 ? 19.221 72.212 65.009 1.00 33.94 99 ASP B C 1
ATOM 2742 O O . ASP B 1 99 ? 19.760 72.158 63.902 1.00 36.23 99 ASP B O 1
ATOM 2747 N N . GLU B 1 100 ? 18.474 71.238 65.503 1.00 34.59 100 GLU B N 1
ATOM 2748 C CA . GLU B 1 100 ? 18.216 70.012 64.768 1.00 34.24 100 GLU B CA 1
ATOM 2749 C C . GLU B 1 100 ? 16.834 70.134 64.130 1.00 33.43 100 GLU B C 1
ATOM 2750 O O . GLU B 1 100 ? 15.877 70.579 64.773 1.00 32.71 100 GLU B O 1
ATOM 2756 N N . GLY B 1 101 ? 16.752 69.751 62.860 1.00 32.76 101 GLY B N 1
ATOM 2757 C CA . GLY B 1 101 ? 15.505 69.802 62.120 1.00 29.50 101 GLY B CA 1
ATOM 2758 C C . GLY B 1 101 ? 14.626 71.010 62.381 1.00 30.20 101 GLY B C 1
ATOM 2759 O O . GLY B 1 101 ? 15.110 72.115 62.637 1.00 30.33 101 GLY B O 1
ATOM 2760 N N . ASN B 1 102 ? 13.320 70.790 62.309 1.00 29.63 102 ASN B N 1
ATOM 2761 C CA . ASN B 1 102 ? 12.354 71.845 62.529 1.00 30.64 102 ASN B CA 1
ATOM 2762 C C . ASN B 1 102 ? 12.056 71.982 64.009 1.00 31.72 102 ASN B C 1
ATOM 2763 O O . ASN B 1 102 ? 12.714 71.359 64.855 1.00 31.30 102 ASN B O 1
ATOM 2768 N N . ASP B 1 103 ? 11.070 72.811 64.333 1.00 29.33 103 ASP B N 1
ATOM 2769 C CA . ASP B 1 103 ? 10.726 72.971 65.730 1.00 28.47 103 ASP B CA 1
ATOM 2770 C C . ASP B 1 103 ? 10.357 71.620 66.330 1.00 27.51 103 ASP B C 1
ATOM 2771 O O . ASP B 1 103 ? 9.666 70.811 65.701 1.00 27.09 103 ASP B O 1
ATOM 2776 N N . VAL B 1 104 ? 10.804 71.399 67.561 1.00 26.33 104 VAL B N 1
ATOM 2777 C CA . VAL B 1 104 ? 10.582 70.141 68.267 1.00 24.17 104 VAL B CA 1
ATOM 2778 C C . VAL B 1 104 ? 9.105 69.779 68.514 1.00 24.96 104 VAL B C 1
ATOM 2779 O O . VAL B 1 104 ? 8.738 68.597 68.512 1.00 24.74 104 VAL B O 1
ATOM 2783 N N . PHE B 1 105 ? 8.263 70.789 68.709 1.00 23.60 105 PHE B N 1
ATOM 2784 C CA . PHE B 1 105 ? 6.835 70.561 68.936 1.00 23.05 105 PHE B CA 1
ATOM 2785 C C . PHE B 1 105 ? 6.161 70.119 67.648 1.00 24.29 105 PHE B C 1
ATOM 2786 O O . PHE B 1 105 ? 5.333 69.207 67.640 1.00 22.55 105 PHE B O 1
ATOM 2794 N N . GLU B 1 106 ? 6.511 70.771 66.549 1.00 26.08 106 GLU B N 1
ATOM 2795 C CA . GLU B 1 106 ? 5.915 70.391 65.290 1.00 28.17 106 GLU B CA 1
ATOM 2796 C C . GLU B 1 106 ? 6.379 68.986 64.943 1.00 27.59 106 GLU B C 1
ATOM 2797 O O . GLU B 1 106 ? 5.622 68.181 64.396 1.00 27.83 106 GLU B O 1
ATOM 2803 N N . TRP B 1 107 ? 7.628 68.691 65.275 1.00 26.23 107 TRP B N 1
ATOM 2804 C CA . TRP B 1 107 ? 8.192 67.381 64.983 1.00 26.64 107 TRP B CA 1
ATOM 2805 C C . TRP B 1 107 ? 7.415 66.261 65.691 1.00 26.74 107 TRP B C 1
ATOM 2806 O O . TRP B 1 107 ? 6.900 65.339 65.050 1.00 27.20 107 TRP B O 1
ATOM 2817 N N . VAL B 1 108 ? 7.318 66.347 67.012 1.00 25.78 108 VAL B N 1
ATOM 2818 C CA . VAL B 1 108 ? 6.596 65.340 67.769 1.00 23.42 108 VAL B CA 1
ATOM 2819 C C . VAL B 1 108 ? 5.166 65.210 67.258 1.00 23.88 108 VAL B C 1
ATOM 2820 O O . VAL B 1 108 ? 4.680 64.104 67.064 1.00 25.36 108 VAL B O 1
ATOM 2824 N N . LEU B 1 109 ? 4.502 66.341 67.033 1.00 24.94 109 LEU B N 1
ATOM 2825 C CA . LEU B 1 109 ? 3.119 66.349 66.554 1.00 26.51 109 LEU B CA 1
ATOM 2826 C C . LEU B 1 109 ? 2.940 65.705 65.185 1.00 28.62 109 LEU B C 1
ATOM 2827 O O . LEU B 1 109 ? 1.860 65.197 64.875 1.00 26.39 109 LEU B O 1
ATOM 2832 N N . SER B 1 110 ? 3.985 65.741 64.361 1.00 30.84 110 SER B N 1
ATOM 2833 C CA . SER B 1 110 ? 3.901 65.150 63.030 1.00 32.98 110 SER B CA 1
ATOM 2834 C C . SER B 1 110 ? 3.843 63.625 63.124 1.00 33.84 110 SER B C 1
ATOM 2835 O O . SER B 1 110 ? 3.537 62.953 62.139 1.00 35.98 110 SER B O 1
ATOM 2838 N N . PHE B 1 111 ? 4.132 63.088 64.312 1.00 34.33 111 PHE B N 1
ATOM 2839 C CA . PHE B 1 111 ? 4.088 61.640 64.545 1.00 35.16 111 PHE B CA 1
ATOM 2840 C C . PHE B 1 111 ? 2.746 61.244 65.141 1.00 34.43 111 PHE B C 1
ATOM 2841 O O . PHE B 1 111 ? 2.409 60.061 65.192 1.00 33.65 111 PHE B O 1
ATOM 2849 N N . LEU B 1 112 ? 1.980 62.235 65.587 1.00 33.82 112 LEU B N 1
ATOM 2850 C CA . LEU B 1 112 ? 0.690 61.974 66.218 1.00 33.83 112 LEU B CA 1
ATOM 2851 C C . LEU B 1 112 ? -0.505 62.337 65.364 1.00 33.27 112 LEU B C 1
ATOM 2852 O O . LEU B 1 112 ? -1.608 62.461 65.887 1.00 32.54 112 LEU B O 1
ATOM 2857 N N . ARG B 1 113 ? -0.287 62.489 64.059 1.00 36.05 113 ARG B N 1
ATOM 2858 C CA . ARG B 1 113 ? -1.350 62.856 63.113 1.00 41.00 113 ARG B CA 1
ATOM 2859 C C . ARG B 1 113 ? -2.608 61.989 63.169 1.00 42.38 113 ARG B C 1
ATOM 2860 O O . ARG B 1 113 ? -3.721 62.484 63.001 1.00 43.41 113 ARG B O 1
ATOM 2868 N N . GLU B 1 114 ? -2.445 60.693 63.387 1.00 45.29 114 GLU B N 1
ATOM 2869 C CA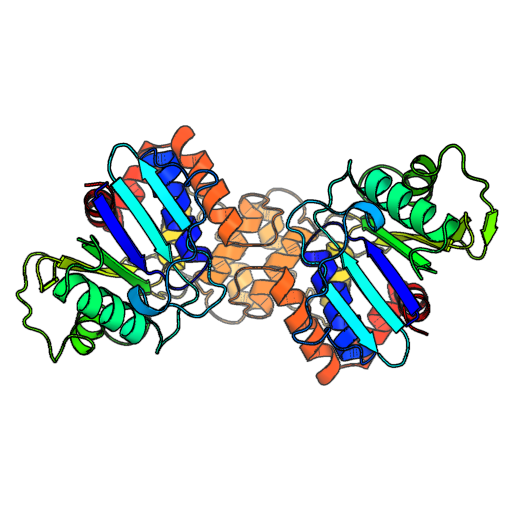 . GLU B 1 114 ? -3.611 59.830 63.428 1.00 48.23 114 GLU B CA 1
ATOM 2870 C C . GLU B 1 114 ? -4.183 59.718 64.840 1.00 47.44 114 GLU B C 1
ATOM 2871 O O . GLU B 1 114 ? -4.980 58.827 65.116 1.00 47.84 114 GLU B O 1
ATOM 2877 N N . ARG B 1 115 ? -3.792 60.620 65.733 1.00 45.88 115 ARG B N 1
ATOM 2878 C CA . ARG B 1 115 ? -4.294 60.554 67.098 1.00 44.80 115 ARG B CA 1
ATOM 2879 C C . ARG B 1 115 ? -5.002 61.835 67.510 1.00 44.14 115 ARG B C 1
ATOM 2880 O O . ARG B 1 115 ? -4.700 62.910 66.999 1.00 45.57 115 ARG B O 1
ATOM 2888 N N . GLU B 1 116 ? -5.960 61.711 68.422 1.00 43.62 116 GLU B N 1
ATOM 2889 C CA . GLU B 1 116 ? -6.702 62.866 68.918 1.00 42.82 116 GLU B CA 1
ATOM 2890 C C . GLU B 1 116 ? -5.818 63.553 69.956 1.00 40.02 116 GLU B C 1
ATOM 2891 O O . GLU B 1 116 ? -5.544 62.985 71.016 1.00 38.82 116 GLU B O 1
ATOM 2897 N N . VAL B 1 117 ? -5.380 64.772 69.642 1.00 37.90 117 VAL B N 1
ATOM 2898 C CA . VAL B 1 117 ? -4.484 65.536 70.509 1.00 36.93 117 VAL B CA 1
ATOM 2899 C C . VAL B 1 117 ? -5.029 66.893 70.918 1.00 38.89 117 VAL B C 1
ATOM 2900 O O . VAL B 1 117 ? -5.513 67.659 70.091 1.00 38.89 117 VAL B O 1
ATOM 2904 N N . ARG B 1 118 ? -4.925 67.190 72.205 1.00 41.56 118 ARG B N 1
ATOM 2905 C CA . ARG B 1 118 ? -5.413 68.451 72.731 1.00 46.62 118 ARG B CA 1
ATOM 2906 C C . ARG B 1 118 ? -4.208 69.150 73.349 1.00 47.74 118 ARG B C 1
ATOM 2907 O O . ARG B 1 118 ? -3.423 68.523 74.048 1.00 47.45 118 ARG B O 1
ATOM 2915 N N . VAL B 1 119 ? -4.043 70.438 73.080 1.00 50.74 119 VAL B N 1
ATOM 2916 C CA . VAL B 1 119 ? -2.883 71.146 73.608 1.00 54.88 119 VAL B CA 1
ATOM 2917 C C . VAL B 1 119 ? -3.095 72.064 74.802 1.00 57.81 119 VAL B C 1
ATOM 2918 O O . VAL B 1 119 ? -4.150 72.678 74.971 1.00 59.19 119 VAL B O 1
ATOM 2922 N N . ASP B 1 120 ? -2.065 72.141 75.635 1.00 60.06 120 ASP B N 1
ATOM 2923 C CA . ASP B 1 120 ? -2.093 72.990 76.814 1.00 63.87 120 ASP B CA 1
ATOM 2924 C C . ASP B 1 120 ? -0.776 73.750 76.878 1.00 64.62 120 ASP B C 1
ATOM 2925 O O . ASP B 1 120 ? -0.154 74.030 75.846 1.00 65.71 120 ASP B O 1
ATOM 2930 N N . ASN B 1 121 ? -0.353 74.089 78.088 1.00 64.58 121 ASN B N 1
ATOM 2931 C CA . ASN B 1 121 ? 0.896 74.812 78.269 1.00 64.07 121 ASN B CA 1
ATOM 2932 C C . ASN B 1 121 ? 2.094 73.872 78.075 1.00 61.90 121 ASN B C 1
ATOM 2933 O O . ASN B 1 121 ? 2.469 73.122 78.981 1.00 61.09 121 ASN B O 1
ATOM 2938 N N . GLY B 1 122 ? 2.677 73.907 76.878 1.00 58.62 122 GLY B N 1
ATOM 2939 C CA . GLY B 1 122 ? 3.822 73.063 76.582 1.00 54.32 122 GLY B CA 1
ATOM 2940 C C . GLY B 1 122 ? 3.554 71.572 76.729 1.00 51.67 122 GLY B C 1
ATOM 2941 O O . GLY B 1 122 ? 4.478 70.759 76.642 1.00 50.72 122 GLY B O 1
ATOM 2942 N N . ALA B 1 123 ? 2.292 71.209 76.949 1.00 47.66 123 ALA B N 1
ATOM 2943 C CA . ALA B 1 123 ? 1.908 69.810 77.101 1.00 43.52 123 ALA B CA 1
ATOM 2944 C C . ALA B 1 123 ? 0.929 69.350 76.025 1.00 41.55 123 ALA B C 1
ATOM 2945 O O . ALA B 1 123 ? -0.102 69.978 75.775 1.00 37.93 123 ALA B O 1
ATOM 2947 N N . ILE B 1 124 ? 1.277 68.246 75.383 1.00 40.88 124 ILE B N 1
ATOM 2948 C CA . ILE B 1 124 ? 0.436 67.654 74.359 1.00 39.12 124 ILE B CA 1
ATOM 2949 C C . ILE B 1 124 ? -0.288 66.519 75.065 1.00 38.13 124 ILE B C 1
ATOM 2950 O O . ILE B 1 124 ? 0.355 65.598 75.579 1.00 37.30 124 ILE B O 1
ATOM 2955 N N . VAL B 1 125 ? -1.615 66.593 75.109 1.00 34.77 125 VAL B N 1
ATOM 2956 C CA . VAL B 1 125 ? -2.393 65.559 75.774 1.00 33.07 125 VAL B CA 1
ATOM 2957 C C . VAL B 1 125 ? -3.125 64.658 74.802 1.00 31.90 125 VAL B C 1
ATOM 2958 O O . VAL B 1 125 ? -3.928 65.122 73.993 1.00 32.14 125 VAL B O 1
ATOM 2962 N N . THR B 1 126 ? -2.840 63.362 74.894 1.00 30.47 126 THR B N 1
ATOM 2963 C CA . THR B 1 126 ? -3.485 62.362 74.052 1.00 28.53 126 THR B CA 1
ATOM 2964 C C . THR B 1 126 ? -3.578 61.030 74.797 1.00 27.59 126 THR B C 1
ATOM 2965 O O . THR B 1 126 ? -2.626 60.604 75.440 1.00 26.41 126 THR B O 1
ATOM 2969 N N . GLU B 1 127 ? -4.744 60.392 74.728 1.00 29.60 127 GLU B N 1
ATOM 2970 C CA . GLU B 1 127 ? -4.978 59.103 75.386 1.00 27.49 127 GLU B CA 1
ATOM 2971 C C . GLU B 1 127 ? -4.580 59.095 76.861 1.00 27.16 127 GLU B C 1
ATOM 2972 O O . GLU B 1 127 ? -4.008 58.123 77.349 1.00 26.31 127 GLU B O 1
ATOM 2978 N N . GLY B 1 128 ? -4.885 60.175 77.572 1.00 26.66 128 GLY B N 1
ATOM 2979 C CA . GLY B 1 128 ? -4.540 60.247 78.981 1.00 26.22 128 GLY B CA 1
ATOM 2980 C C . GLY B 1 128 ? -3.049 60.413 79.239 1.00 26.42 128 GLY B C 1
ATOM 2981 O O . GLY B 1 128 ? -2.607 60.332 80.380 1.00 25.97 128 GLY B O 1
ATOM 2982 N N . VAL B 1 129 ? -2.267 60.672 78.195 1.00 25.16 129 VAL B N 1
ATOM 2983 C CA . VAL B 1 129 ? -0.823 60.820 78.363 1.00 24.58 129 VAL B CA 1
ATOM 2984 C C . VAL B 1 129 ? -0.314 62.224 78.063 1.00 24.71 129 VAL B C 1
ATOM 2985 O O . VAL B 1 129 ? -0.644 62.785 77.031 1.00 27.25 129 VAL B O 1
ATOM 2989 N N . LYS B 1 130 ? 0.484 62.803 78.954 1.00 25.81 130 LYS B N 1
ATOM 2990 C CA . LYS B 1 130 ? 1.026 64.133 78.683 1.00 26.52 130 LYS B CA 1
ATOM 2991 C C . LYS B 1 130 ? 2.392 63.994 78.018 1.00 27.64 130 LYS B C 1
ATOM 2992 O O . LYS B 1 130 ? 3.315 63.386 78.570 1.00 27.71 130 LYS B O 1
ATOM 2998 N N . ILE B 1 131 ? 2.498 64.555 76.818 1.00 27.36 131 ILE B N 1
ATOM 2999 C CA . ILE B 1 131 ? 3.720 64.510 76.026 1.00 27.40 131 ILE B CA 1
ATOM 3000 C C . ILE B 1 131 ? 4.383 65.877 76.089 1.00 27.54 131 ILE B C 1
ATOM 3001 O O . ILE B 1 131 ? 3.772 66.891 75.741 1.00 27.75 131 ILE B O 1
ATOM 3006 N N . TYR B 1 132 ? 5.634 65.899 76.534 1.00 25.22 132 TYR B N 1
ATOM 3007 C CA . TYR B 1 132 ? 6.353 67.149 76.662 1.00 24.77 132 TYR B CA 1
ATOM 3008 C C . TYR B 1 132 ? 7.558 67.258 75.757 1.00 25.27 132 TYR B C 1
ATOM 3009 O O . TYR B 1 132 ? 8.642 66.753 76.067 1.00 24.97 132 TYR B O 1
ATOM 3018 N N . PRO B 1 133 ? 7.381 67.896 74.602 1.00 25.61 133 PRO B N 1
ATOM 3019 C CA . PRO B 1 133 ? 8.535 68.029 73.715 1.00 24.71 133 PRO B CA 1
ATOM 3020 C C . PRO B 1 133 ? 9.371 69.170 74.264 1.00 24.55 133 PRO B C 1
ATOM 3021 O O . PRO B 1 133 ? 8.843 70.045 74.950 1.00 22.73 133 PRO B O 1
ATOM 3025 N N . TYR B 1 134 ? 10.669 69.154 73.993 1.00 24.62 134 TYR B N 1
ATOM 3026 C CA . TYR B 1 134 ? 11.536 70.204 74.503 1.00 25.36 134 TYR B CA 1
ATOM 3027 C C . TYR B 1 134 ? 12.808 70.385 73.686 1.00 25.72 134 TYR B C 1
ATOM 3028 O O . TYR B 1 134 ? 13.501 69.414 73.371 1.00 22.86 134 TYR B O 1
ATOM 3037 N N . GLY B 1 135 ? 13.108 71.642 73.365 1.00 26.49 135 GLY B N 1
ATOM 3038 C CA . GLY B 1 135 ? 14.290 71.966 72.590 1.00 26.66 135 GLY B CA 1
ATOM 3039 C C . GLY B 1 135 ? 15.446 72.412 73.463 1.00 27.32 135 GLY B C 1
ATOM 3040 O O . GLY B 1 135 ? 15.322 73.362 74.234 1.00 27.83 135 GLY B O 1
ATOM 3041 N N . MET B 1 136 ? 16.577 71.726 73.346 1.00 28.91 136 MET B N 1
ATOM 3042 C CA . MET B 1 136 ? 17.756 72.060 74.141 1.00 30.49 136 MET B CA 1
ATOM 3043 C C . MET B 1 136 ? 18.638 73.110 73.461 1.00 29.71 136 MET B C 1
ATOM 3044 O O . MET B 1 136 ? 18.994 72.982 72.287 1.00 28.74 136 MET B O 1
ATOM 3049 N N . GLY B 1 137 ? 18.985 74.152 74.205 1.00 29.21 137 GLY B N 1
ATOM 3050 C CA . GLY B 1 137 ? 19.834 75.184 73.647 1.00 29.62 137 GLY B CA 1
ATOM 3051 C C . GLY B 1 137 ? 19.177 76.513 73.347 1.00 30.76 137 GLY B C 1
ATOM 3052 O O . GLY B 1 137 ? 19.742 77.310 72.605 1.00 33.39 137 GLY B O 1
ATOM 3053 N N . ASN B 1 138 ? 17.992 76.770 73.889 1.00 31.25 138 ASN B N 1
ATOM 3054 C CA . ASN B 1 138 ? 17.359 78.060 73.634 1.00 33.22 138 ASN B CA 1
ATOM 3055 C C . ASN B 1 138 ? 17.944 79.104 74.574 1.00 34.57 138 ASN B C 1
ATOM 3056 O O . ASN B 1 138 ? 17.459 79.287 75.693 1.00 35.60 138 ASN B O 1
ATOM 3061 N N . LEU B 1 139 ? 18.999 79.772 74.117 1.00 34.06 139 LEU B N 1
ATOM 3062 C CA . LEU B 1 139 ? 19.667 80.816 74.886 1.00 34.27 139 LEU B CA 1
ATOM 3063 C C . LEU B 1 139 ? 20.713 81.441 73.997 1.00 35.84 139 LEU B C 1
ATOM 3064 O O . LEU B 1 139 ? 20.989 80.941 72.910 1.00 37.26 139 LEU B O 1
ATOM 3069 N N . THR B 1 140 ? 21.284 82.548 74.446 1.00 37.94 140 THR B N 1
ATOM 3070 C CA . THR B 1 140 ? 22.314 83.210 73.667 1.00 39.40 140 THR B CA 1
ATOM 3071 C C . THR B 1 140 ? 23.612 83.218 74.464 1.00 40.22 140 THR B C 1
ATOM 3072 O O . THR B 1 140 ? 23.723 83.887 75.488 1.00 40.97 140 THR B O 1
ATOM 3076 N N . LEU B 1 141 ? 24.576 82.435 73.999 1.00 41.12 141 LEU B N 1
ATOM 3077 C CA . LEU B 1 141 ? 25.878 82.338 74.637 1.00 43.08 141 LEU B CA 1
ATOM 3078 C C . LEU B 1 141 ? 26.721 83.391 73.951 1.00 45.66 141 LEU B C 1
ATOM 3079 O O . LEU B 1 141 ? 27.207 83.181 72.838 1.00 50.30 141 LEU B O 1
ATOM 3084 N N . ASN B 1 142 ? 26.882 84.534 74.602 1.00 44.04 142 ASN B N 1
ATOM 3085 C CA . ASN B 1 142 ? 27.641 85.625 74.005 1.00 43.98 142 ASN B CA 1
ATOM 3086 C C . ASN B 1 142 ? 29.146 85.512 74.122 1.00 43.44 142 ASN B C 1
ATOM 3087 O O . ASN B 1 142 ? 29.766 86.164 74.958 1.00 42.83 142 ASN B O 1
ATOM 3092 N N . GLU B 1 143 ? 29.723 84.681 73.264 1.00 43.58 143 GLU B N 1
ATOM 3093 C CA . GLU B 1 143 ? 31.159 84.470 73.224 1.00 42.90 143 GLU B CA 1
ATOM 3094 C C . GLU B 1 143 ? 31.656 84.800 71.821 1.00 43.77 143 GLU B C 1
ATOM 3095 O O . GLU B 1 143 ? 31.257 84.167 70.843 1.00 43.00 143 GLU B O 1
ATOM 3101 N N . PRO B 1 144 ? 32.540 85.803 71.709 1.00 45.15 144 PRO B N 1
ATOM 3102 C CA . PRO B 1 144 ? 33.105 86.254 70.434 1.00 45.13 144 PRO B CA 1
ATOM 3103 C C . PRO B 1 144 ? 33.642 85.200 69.474 1.00 44.30 144 PRO B C 1
ATOM 3104 O O . PRO B 1 144 ? 33.439 85.309 68.264 1.00 45.54 144 PRO B O 1
ATOM 3108 N N . PHE B 1 145 ? 34.314 84.181 69.996 1.00 43.04 145 PHE B N 1
ATOM 3109 C CA . PHE B 1 145 ? 34.876 83.151 69.130 1.00 41.50 145 PHE B CA 1
ATOM 3110 C C . PHE B 1 145 ? 34.098 81.839 69.119 1.00 40.20 145 PHE B C 1
ATOM 3111 O O . PHE B 1 145 ? 34.625 80.799 68.722 1.00 40.25 145 PHE B O 1
ATOM 3119 N N . VAL B 1 146 ? 32.839 81.885 69.533 1.00 38.88 146 VAL B N 1
ATOM 3120 C CA . VAL B 1 146 ? 32.033 80.672 69.557 1.00 36.58 146 VAL B CA 1
ATOM 3121 C C . VAL B 1 146 ? 30.769 80.817 68.713 1.00 35.44 146 VAL B C 1
ATOM 3122 O O . VAL B 1 146 ? 29.998 81.756 68.896 1.00 34.98 146 VAL B O 1
ATOM 3126 N N . LYS B 1 147 ? 30.569 79.883 67.785 1.00 34.86 147 LYS B N 1
ATOM 3127 C CA . LYS B 1 147 ? 29.397 79.888 66.919 1.00 33.98 147 LYS B CA 1
ATOM 3128 C C . LYS B 1 147 ? 28.151 79.680 67.756 1.00 34.85 147 LYS B C 1
ATOM 3129 O O . LYS B 1 147 ? 28.155 78.922 68.721 1.00 34.43 147 LYS B O 1
ATOM 3135 N N . GLU B 1 148 ? 27.071 80.331 67.360 1.00 36.02 148 GLU B N 1
ATOM 3136 C CA . GLU B 1 148 ? 25.825 80.240 68.093 1.00 35.66 148 GLU B CA 1
ATOM 3137 C C . GLU B 1 148 ? 24.988 79.037 67.617 1.00 36.60 148 GLU B C 1
ATOM 3138 O O . GLU B 1 148 ? 24.043 79.203 66.853 1.00 37.66 148 GLU B O 1
ATOM 3144 N N . LYS B 1 149 ? 25.348 77.828 68.053 1.00 36.21 149 LYS B N 1
ATOM 3145 C CA . LYS B 1 149 ? 24.602 76.622 67.675 1.00 35.93 149 LYS B CA 1
ATOM 3146 C C . LYS B 1 149 ? 23.731 76.203 68.857 1.00 35.37 149 LYS B C 1
ATOM 3147 O O . LYS B 1 149 ? 24.241 75.845 69.925 1.00 34.66 149 LYS B O 1
ATOM 3153 N N . LYS B 1 150 ? 22.416 76.249 68.667 1.00 34.10 150 LYS B N 1
ATOM 3154 C CA . LYS B 1 150 ? 21.496 75.913 69.747 1.00 34.24 150 LYS B CA 1
ATOM 3155 C C . LYS B 1 150 ? 21.422 74.416 69.972 1.00 32.90 150 LYS B C 1
ATOM 3156 O O . LYS B 1 150 ? 20.800 73.686 69.208 1.00 33.39 150 LYS B O 1
ATOM 3162 N N . GLU B 1 151 ? 22.067 73.970 71.041 1.00 31.99 151 GLU B N 1
ATOM 3163 C CA . GLU B 1 151 ? 22.101 72.558 71.368 1.00 31.71 151 GLU B CA 1
ATOM 3164 C C . GLU B 1 151 ? 22.572 72.396 72.801 1.00 31.14 151 GLU B C 1
ATOM 3165 O O . GLU B 1 151 ? 22.912 73.373 73.474 1.00 30.89 151 GLU B O 1
ATOM 3171 N N . LEU B 1 152 ? 22.576 71.155 73.266 1.00 30.15 152 LEU B N 1
ATOM 3172 C CA . LEU B 1 152 ? 23.002 70.840 74.626 1.00 30.44 152 LEU B CA 1
ATOM 3173 C C . LEU B 1 152 ? 24.341 71.482 75.016 1.00 28.95 152 LEU B C 1
ATOM 3174 O O . LEU B 1 152 ? 24.481 72.029 76.111 1.00 27.48 152 LEU B O 1
ATOM 3179 N N . GLU B 1 153 ? 25.318 71.417 74.116 1.00 27.06 153 GLU B N 1
ATOM 3180 C CA . GLU B 1 153 ? 26.641 71.962 74.387 1.00 26.88 153 GLU B CA 1
ATOM 3181 C C . GLU B 1 153 ? 26.650 73.476 74.555 1.00 27.22 153 GLU B C 1
ATOM 3182 O O . GLU B 1 153 ? 27.542 74.029 75.204 1.00 24.23 153 GLU B O 1
ATOM 3188 N N . LEU B 1 154 ? 25.669 74.149 73.962 1.00 26.66 154 LEU B N 1
ATOM 3189 C CA . LEU B 1 154 ? 25.595 75.588 74.098 1.00 27.63 154 LEU B CA 1
ATOM 3190 C C . LEU B 1 154 ? 25.195 75.895 75.539 1.00 27.80 154 LEU B C 1
ATOM 3191 O O . LEU B 1 154 ? 25.744 76.799 76.160 1.00 29.86 154 LEU B O 1
ATOM 3196 N N . SER B 1 155 ? 24.256 75.131 76.084 1.00 28.47 155 SER B N 1
ATOM 3197 C CA . SER B 1 155 ? 23.823 75.357 77.463 1.00 29.95 155 SER B CA 1
ATOM 3198 C C . SER B 1 155 ? 24.966 75.079 78.425 1.00 31.77 155 SER B C 1
ATOM 3199 O O . SER B 1 155 ? 25.240 75.873 79.335 1.00 33.08 155 SER B O 1
ATOM 3202 N N . LEU B 1 156 ? 25.629 73.942 78.226 1.00 31.17 156 LEU B N 1
ATOM 3203 C CA . LEU B 1 156 ? 26.747 73.579 79.078 1.00 29.62 156 LEU B CA 1
ATOM 3204 C C . LEU B 1 156 ? 27.837 74.650 78.986 1.00 29.28 156 LEU B C 1
ATOM 3205 O O . LEU B 1 156 ? 28.529 74.914 79.967 1.00 29.12 156 LEU B O 1
ATOM 3210 N N . ALA B 1 157 ? 27.971 75.282 77.820 1.00 29.13 157 ALA B N 1
ATOM 3211 C CA . ALA B 1 157 ? 28.974 76.333 77.624 1.00 30.63 157 ALA B CA 1
ATOM 3212 C C . ALA B 1 157 ? 28.594 77.560 78.439 1.00 32.39 157 ALA B C 1
ATOM 3213 O O . ALA B 1 157 ? 29.449 78.245 79.003 1.00 33.12 157 ALA B O 1
ATOM 3215 N N . TYR B 1 158 ? 27.298 77.833 78.497 1.00 34.06 158 TYR B N 1
ATOM 3216 C CA . TYR B 1 158 ? 26.812 78.976 79.244 1.00 34.61 158 TYR B CA 1
ATOM 3217 C C . TYR B 1 158 ? 27.090 78.765 80.731 1.00 33.97 158 TYR B C 1
ATOM 3218 O O . TYR B 1 158 ? 27.449 79.706 81.442 1.00 33.23 158 TYR B O 1
ATOM 3227 N N . LEU B 1 159 ? 26.931 77.527 81.194 1.00 33.04 159 LEU B N 1
ATOM 3228 C CA . LEU B 1 159 ? 27.185 77.201 82.593 1.00 31.71 159 LEU B CA 1
ATOM 3229 C C . LEU B 1 159 ? 28.664 77.458 82.906 1.00 32.48 159 LEU B C 1
ATOM 3230 O O . LEU B 1 159 ? 29.010 77.979 83.973 1.00 31.68 159 LEU B O 1
ATOM 3235 N N . ALA B 1 160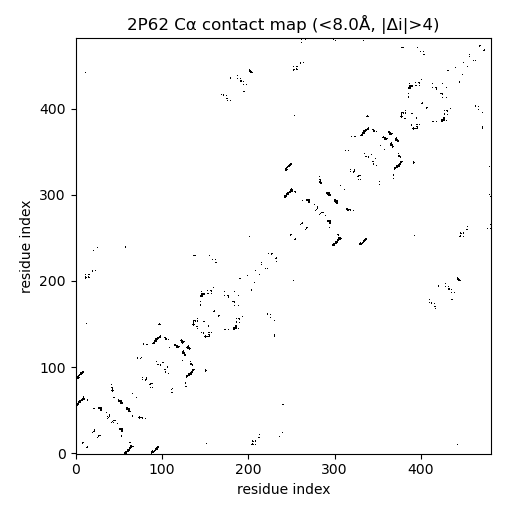 ? 29.530 77.114 81.957 1.00 32.71 160 ALA B N 1
ATOM 3236 C CA . ALA B 1 160 ? 30.965 77.321 82.125 1.00 34.20 160 ALA B CA 1
ATOM 3237 C C . ALA B 1 160 ? 31.244 78.816 82.145 1.00 35.50 160 ALA B C 1
ATOM 3238 O O . ALA B 1 160 ? 32.169 79.287 82.820 1.00 35.79 160 ALA B O 1
ATOM 3240 N N . LYS B 1 161 ? 30.439 79.555 81.391 1.00 35.57 161 LYS B N 1
ATOM 3241 C CA . LYS B 1 161 ? 30.572 81.001 81.322 1.00 36.81 161 LYS B CA 1
ATOM 3242 C C . LYS B 1 161 ? 30.251 81.599 82.687 1.00 37.97 161 LYS B C 1
ATOM 3243 O O . LYS B 1 161 ? 31.029 82.387 83.227 1.00 39.24 161 LYS B O 1
ATOM 3249 N N . LEU B 1 162 ? 29.107 81.217 83.246 1.00 39.46 162 LEU B N 1
ATOM 3250 C CA . LEU B 1 162 ? 28.691 81.711 84.557 1.00 39.61 162 LEU B CA 1
ATOM 3251 C C . LEU B 1 162 ? 29.665 81.293 85.648 1.00 39.60 162 LEU B C 1
ATOM 3252 O O . LEU B 1 162 ? 29.888 82.040 86.604 1.00 40.83 162 LEU B O 1
ATOM 3257 N N . ASP B 1 163 ? 30.231 80.093 85.505 1.00 39.30 163 ASP B N 1
ATOM 3258 C CA . ASP B 1 163 ? 31.184 79.546 86.478 1.00 37.65 163 ASP B CA 1
ATOM 3259 C C . ASP B 1 163 ? 32.508 80.295 86.371 1.00 36.29 163 ASP B C 1
ATOM 3260 O O . ASP B 1 163 ? 33.418 80.081 87.165 1.00 34.83 163 ASP B O 1
ATOM 3265 N N . GLY B 1 164 ? 32.608 81.165 85.372 1.00 37.92 164 GLY B N 1
ATOM 3266 C CA . GLY B 1 164 ? 33.815 81.948 85.184 1.00 39.11 164 GLY B CA 1
ATOM 3267 C C . GLY B 1 164 ? 34.956 81.219 84.502 1.00 40.64 164 GLY B C 1
ATOM 3268 O O . GLY B 1 164 ? 36.072 81.737 84.437 1.00 41.63 164 GLY B O 1
ATOM 3269 N N . ILE B 1 165 ? 34.685 80.024 83.984 1.00 41.34 165 ILE B N 1
ATOM 3270 C CA . ILE B 1 165 ? 35.719 79.243 83.315 1.00 40.25 165 ILE B CA 1
ATOM 3271 C C . ILE B 1 165 ? 36.061 79.776 81.928 1.00 40.69 165 ILE B C 1
ATOM 3272 O O . ILE B 1 165 ? 37.214 79.707 81.510 1.00 42.29 165 ILE B O 1
ATOM 3277 N N . LEU B 1 166 ? 35.081 80.314 81.212 1.00 41.38 166 LEU B N 1
ATOM 3278 C CA . LEU B 1 166 ? 35.372 80.827 79.878 1.00 44.16 166 LEU B CA 1
ATOM 3279 C C . LEU B 1 166 ? 36.169 82.129 79.924 1.00 46.45 166 LEU B C 1
ATOM 3280 O O . LEU B 1 166 ? 36.850 82.485 78.960 1.00 46.83 166 LEU B O 1
ATOM 3285 N N . GLU B 1 167 ? 36.091 82.834 81.048 1.00 48.70 167 GLU B N 1
ATOM 3286 C CA . GLU B 1 167 ? 36.831 84.081 81.211 1.00 49.65 167 GLU B CA 1
ATOM 3287 C C . GLU B 1 167 ? 38.262 83.727 81.615 1.00 48.32 167 GLU B C 1
ATOM 3288 O O . GLU B 1 167 ? 39.207 84.411 81.233 1.00 48.90 167 GLU B O 1
ATOM 3294 N N . LYS B 1 168 ? 38.409 82.649 82.381 1.00 46.67 168 LYS B N 1
ATOM 3295 C CA . LYS B 1 168 ? 39.718 82.175 82.823 1.00 46.44 168 LYS B CA 1
ATOM 3296 C C . LYS B 1 168 ? 40.573 81.833 81.602 1.00 45.83 168 LYS B C 1
ATOM 3297 O O . LYS B 1 168 ? 41.800 81.852 81.654 1.00 45.21 168 LYS B O 1
ATOM 3303 N N . TYR B 1 169 ? 39.916 81.510 80.498 1.00 45.82 169 TYR B N 1
ATOM 3304 C CA . TYR B 1 169 ? 40.635 81.188 79.281 1.00 47.49 169 TYR B CA 1
ATOM 3305 C C . TYR B 1 169 ? 40.516 82.351 78.294 1.00 50.07 169 TYR B C 1
ATOM 3306 O O . TYR B 1 169 ? 41.276 83.323 78.387 1.00 53.66 169 TYR B O 1
ATOM 3315 N N . ARG B 1 170 ? 39.570 82.280 77.367 1.00 50.33 170 ARG B N 1
ATOM 3316 C CA . ARG B 1 170 ? 39.390 83.361 76.395 1.00 51.30 170 ARG B CA 1
ATOM 3317 C C . ARG B 1 170 ? 40.607 83.462 75.479 1.00 48.39 170 ARG B C 1
ATOM 3318 O O . ARG B 1 170 ? 40.478 83.435 74.256 1.00 48.46 170 ARG B O 1
ATOM 3326 N N . GLY B 1 171 ? 41.789 83.597 76.071 1.00 45.45 171 GLY B N 1
ATOM 3327 C CA . GLY B 1 171 ? 42.997 83.657 75.271 1.00 42.34 171 GLY B CA 1
ATOM 3328 C C . GLY B 1 171 ? 43.106 82.360 74.490 1.00 39.91 171 GLY B C 1
ATOM 3329 O O . GLY B 1 171 ? 43.524 82.349 73.328 1.00 39.76 171 GLY B O 1
ATOM 3330 N N . SER B 1 172 ? 42.726 81.259 75.136 1.00 37.34 172 SER B N 1
ATOM 3331 C CA . SER B 1 172 ? 42.755 79.952 74.491 1.00 34.99 172 SER B CA 1
ATOM 3332 C C . SER B 1 172 ? 41.689 79.886 73.385 1.00 34.64 172 SER B C 1
ATOM 3333 O O . SER B 1 172 ? 41.952 79.367 72.300 1.00 33.44 172 SER B O 1
ATOM 3336 N N . MET B 1 173 ? 40.494 80.414 73.656 1.00 34.86 173 MET B N 1
ATOM 3337 C CA . MET B 1 173 ? 39.419 80.404 72.662 1.00 36.14 173 MET B CA 1
ATOM 3338 C C . MET B 1 173 ? 39.867 81.170 71.424 1.00 37.43 173 MET B C 1
ATOM 3339 O O . MET B 1 173 ? 39.664 80.719 70.292 1.00 37.04 173 MET B O 1
ATOM 3344 N N . ARG B 1 174 ? 40.487 82.327 71.651 1.00 38.12 174 ARG B N 1
ATOM 3345 C CA . ARG B 1 174 ? 40.989 83.163 70.562 1.00 39.23 174 ARG B CA 1
ATOM 3346 C C . ARG B 1 174 ? 42.062 82.408 69.772 1.00 38.10 174 ARG B C 1
ATOM 3347 O O . ARG B 1 174 ? 42.008 82.336 68.543 1.00 39.33 174 ARG B O 1
ATOM 3355 N N . ALA B 1 175 ? 43.031 81.846 70.489 1.00 36.24 175 ALA B N 1
ATOM 3356 C CA . ALA B 1 175 ? 44.116 81.097 69.867 1.00 34.40 175 ALA B CA 1
ATOM 3357 C C . ALA B 1 175 ? 43.594 79.877 69.109 1.00 34.81 175 ALA B C 1
ATOM 3358 O O . ALA B 1 175 ? 44.012 79.628 67.976 1.00 34.66 175 ALA B O 1
ATOM 3360 N N . LEU B 1 176 ? 42.684 79.116 69.720 1.00 34.32 176 LEU B N 1
ATOM 3361 C CA . LEU B 1 176 ? 42.140 77.931 69.053 1.00 35.12 176 LEU B CA 1
ATOM 3362 C C . LEU B 1 176 ? 41.377 78.307 67.790 1.00 34.82 176 LEU B C 1
ATOM 3363 O O . LEU B 1 176 ? 41.467 77.618 66.771 1.00 33.35 176 LEU B O 1
ATOM 3368 N N . SER B 1 177 ? 40.615 79.394 67.856 1.00 34.40 177 SER B N 1
ATOM 3369 C CA . SER B 1 177 ? 39.852 79.819 66.695 1.00 35.34 177 SER B CA 1
ATOM 3370 C C . SER B 1 177 ? 40.789 80.241 65.568 1.00 35.23 177 SER B C 1
ATOM 3371 O O . SER B 1 177 ? 40.548 79.946 64.393 1.00 33.31 177 SER B O 1
ATOM 3374 N N . GLN B 1 178 ? 41.866 80.924 65.936 1.00 36.07 178 GLN B 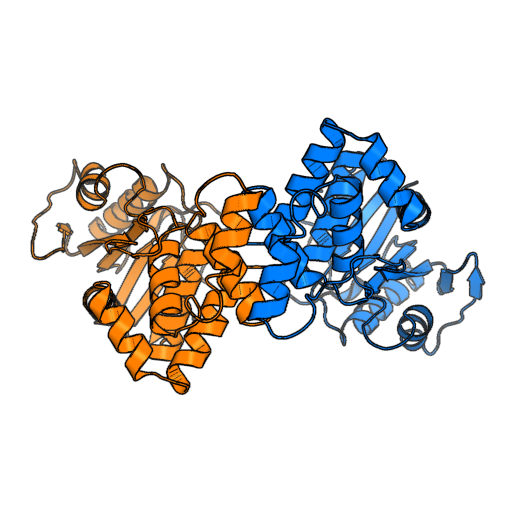N 1
ATOM 3375 C CA . GLN B 1 178 ? 42.849 81.380 64.964 1.00 38.42 178 GLN B CA 1
ATOM 3376 C C . GLN B 1 178 ? 43.473 80.188 64.229 1.00 36.86 178 GLN B C 1
ATOM 3377 O O . GLN B 1 178 ? 43.528 80.167 63.001 1.00 35.36 178 GLN B O 1
ATOM 3383 N N . ASP B 1 179 ? 43.920 79.191 64.989 1.00 36.43 179 ASP B N 1
ATOM 3384 C CA . ASP B 1 179 ? 44.531 77.986 64.425 1.00 35.85 179 ASP B CA 1
ATOM 3385 C C . ASP B 1 179 ? 43.525 77.146 63.653 1.00 36.70 179 ASP B C 1
ATOM 3386 O O . ASP B 1 179 ? 43.873 76.508 62.662 1.00 36.98 179 ASP B O 1
ATOM 3391 N N . LYS B 1 180 ? 42.280 77.118 64.115 1.00 38.58 180 LYS B N 1
ATOM 3392 C CA . LYS B 1 180 ? 41.265 76.327 63.435 1.00 41.09 180 LYS B CA 1
ATOM 3393 C C . LYS B 1 180 ? 40.862 77.025 62.139 1.00 42.08 180 LYS B C 1
ATOM 3394 O O . LYS B 1 180 ? 40.405 76.383 61.192 1.00 39.50 180 LYS B O 1
ATOM 3400 N N . GLY B 1 181 ? 41.047 78.343 62.104 1.00 43.83 181 GLY B N 1
ATOM 3401 C CA . GLY B 1 181 ? 40.706 79.118 60.923 1.00 44.49 181 GLY B CA 1
ATOM 3402 C C . GLY B 1 181 ? 39.212 79.346 60.821 1.00 45.51 181 GLY B C 1
ATOM 3403 O O . GLY B 1 181 ? 38.668 79.536 59.728 1.00 44.79 181 GLY B O 1
ATOM 3404 N N . ASP B 1 182 ? 38.547 79.335 61.972 1.00 45.10 182 ASP B N 1
ATOM 3405 C CA . ASP B 1 182 ? 37.103 79.520 62.018 1.00 44.00 182 ASP B CA 1
ATOM 3406 C C . ASP B 1 182 ? 36.656 79.579 63.471 1.00 42.48 182 ASP B C 1
ATOM 3407 O O . ASP B 1 182 ? 37.414 79.224 64.374 1.00 42.91 182 ASP B O 1
ATOM 3412 N N . LYS B 1 183 ? 35.437 80.050 63.700 1.00 39.94 183 LYS B N 1
ATOM 3413 C CA . LYS B 1 183 ? 34.919 80.139 65.058 1.00 38.14 183 LYS B CA 1
ATOM 3414 C C . LYS B 1 183 ? 34.770 78.741 65.640 1.00 35.93 183 LYS B C 1
ATOM 3415 O O . LYS B 1 183 ? 34.552 77.771 64.913 1.00 35.16 183 LYS B O 1
ATOM 3421 N N . LEU B 1 184 ? 34.878 78.655 66.959 1.00 34.30 184 LEU B N 1
ATOM 3422 C CA . LEU B 1 184 ? 34.752 77.394 67.671 1.00 32.25 184 LEU B CA 1
ATOM 3423 C C . LEU B 1 184 ? 33.291 76.975 67.806 1.00 33.59 184 LEU B C 1
ATOM 3424 O O . LEU B 1 184 ? 32.395 77.820 67.889 1.00 33.00 184 LEU B O 1
ATOM 3429 N N . THR B 1 185 ? 33.047 75.668 67.819 1.00 33.03 185 THR B N 1
ATOM 3430 C CA . THR B 1 185 ? 31.685 75.178 67.990 1.00 31.66 185 THR B CA 1
ATOM 3431 C C . THR B 1 185 ? 31.494 74.966 69.483 1.00 31.36 185 THR B C 1
ATOM 3432 O O . THR B 1 185 ? 32.467 74.911 70.242 1.00 30.95 185 THR B O 1
ATOM 3436 N N . PRO B 1 186 ? 30.237 74.876 69.936 1.00 30.66 186 PRO B N 1
ATOM 3437 C CA . PRO B 1 186 ? 30.043 74.661 71.370 1.00 30.08 186 PRO B CA 1
ATOM 3438 C C . PRO B 1 186 ? 30.674 73.327 71.782 1.00 28.89 186 PRO B C 1
ATOM 3439 O O . PRO B 1 186 ? 31.096 73.151 72.924 1.00 27.80 186 PRO B O 1
ATOM 3443 N N . LYS B 1 187 ? 30.753 72.390 70.842 1.00 29.36 187 LYS B N 1
ATOM 3444 C CA . LYS B 1 187 ? 31.380 71.114 71.143 1.00 28.85 187 LYS B CA 1
ATOM 3445 C C . LYS B 1 187 ? 32.885 71.304 71.362 1.00 28.75 187 LYS B C 1
ATOM 3446 O O . LYS B 1 187 ? 33.464 70.640 72.220 1.00 29.78 187 LYS B O 1
ATOM 3452 N N . ASP B 1 188 ? 33.521 72.205 70.608 1.00 27.92 188 ASP B N 1
ATOM 3453 C CA . ASP B 1 188 ? 34.952 72.458 70.809 1.00 28.66 188 ASP B CA 1
ATOM 3454 C C . ASP B 1 188 ? 35.165 73.023 72.221 1.00 29.07 188 ASP B C 1
ATOM 3455 O O . ASP B 1 188 ? 36.151 72.697 72.879 1.00 28.48 188 ASP B O 1
ATOM 3460 N N . VAL B 1 189 ? 34.248 73.879 72.677 1.00 28.25 189 VAL B N 1
ATOM 3461 C CA . VAL B 1 189 ? 34.368 74.479 74.010 1.00 27.83 189 VAL B CA 1
ATOM 3462 C C . VAL B 1 189 ? 34.307 73.392 75.078 1.00 28.16 189 VAL B C 1
ATOM 3463 O O . VAL B 1 189 ? 34.920 73.494 76.147 1.00 27.77 189 VAL B O 1
ATOM 3467 N N . MET B 1 190 ? 33.556 72.346 74.775 1.00 27.68 190 MET B N 1
ATOM 3468 C CA . MET B 1 190 ? 33.422 71.235 75.692 1.00 27.72 190 MET B CA 1
ATOM 3469 C C . MET B 1 190 ? 34.811 70.614 75.843 1.00 27.32 190 MET B C 1
ATOM 3470 O O . MET B 1 190 ? 35.160 70.101 76.908 1.00 27.41 190 MET B O 1
ATOM 3475 N N . HIS B 1 191 ? 35.626 70.679 74.795 1.00 25.50 191 HIS B N 1
ATOM 3476 C CA . HIS B 1 191 ? 36.960 70.104 74.913 1.00 26.83 191 HIS B CA 1
ATOM 3477 C C . HIS B 1 191 ? 37.921 71.006 75.688 1.00 27.51 191 HIS B C 1
ATOM 3478 O O . HIS B 1 191 ? 38.897 70.533 76.274 1.00 28.59 191 HIS B O 1
ATOM 3485 N N . ILE B 1 192 ? 37.614 72.298 75.724 1.00 27.56 192 ILE B N 1
ATOM 3486 C CA . ILE B 1 192 ? 38.414 73.267 76.468 1.00 28.36 192 ILE B CA 1
ATOM 3487 C C . ILE B 1 192 ? 38.084 73.073 77.944 1.00 28.60 192 ILE B C 1
ATOM 3488 O O . ILE B 1 192 ? 38.945 73.175 78.814 1.00 30.57 192 ILE B O 1
ATOM 3493 N N . LEU B 1 193 ? 36.816 72.799 78.217 1.00 28.80 193 LEU B N 1
ATOM 3494 C CA . LEU B 1 193 ? 36.380 72.585 79.582 1.00 29.15 193 LEU B CA 1
ATOM 3495 C C . LEU B 1 193 ? 37.111 71.381 80.192 1.00 30.22 193 LEU B C 1
ATOM 3496 O O . LEU B 1 193 ? 37.453 71.382 81.381 1.00 31.45 193 LEU B O 1
ATOM 3501 N N . SER B 1 194 ? 37.355 70.361 79.371 1.00 29.82 194 SER B N 1
ATOM 3502 C CA . SER B 1 194 ? 38.048 69.150 79.812 1.00 30.86 194 SER B CA 1
ATOM 3503 C C . SER B 1 194 ? 39.431 69.505 80.332 1.00 31.41 194 SER B C 1
ATOM 3504 O O . SER B 1 194 ? 39.863 69.029 81.384 1.00 29.58 194 SER B O 1
ATOM 3507 N N . ILE B 1 195 ? 40.128 70.344 79.576 1.00 31.88 195 ILE B N 1
ATOM 3508 C CA . ILE B 1 195 ? 41.459 70.776 79.959 1.00 32.29 195 ILE B CA 1
ATOM 3509 C C . ILE B 1 195 ? 41.377 71.663 81.199 1.00 32.69 195 ILE B C 1
ATOM 3510 O O . ILE B 1 195 ? 42.150 71.491 82.137 1.00 33.80 195 ILE B O 1
ATOM 3515 N N . ALA B 1 196 ? 40.438 72.604 81.205 1.00 31.42 196 ALA B N 1
ATOM 3516 C CA . ALA B 1 196 ? 40.282 73.503 82.341 1.00 31.74 196 ALA B CA 1
ATOM 3517 C C . ALA B 1 196 ? 40.022 72.773 83.661 1.00 32.28 196 ALA B C 1
ATOM 3518 O O . ALA B 1 196 ? 40.480 73.215 84.717 1.00 33.86 196 ALA B O 1
ATOM 3520 N N . ASN B 1 197 ? 39.292 71.661 83.612 1.00 32.07 197 ASN B N 1
ATOM 3521 C CA . ASN B 1 197 ? 38.975 70.907 84.832 1.00 32.42 197 ASN B CA 1
ATOM 3522 C C . ASN B 1 197 ? 39.923 69.717 85.013 1.00 31.71 197 ASN B C 1
ATOM 3523 O O . ASN B 1 197 ? 39.758 68.916 85.933 1.00 30.03 197 ASN B O 1
ATOM 3528 N N . ASP B 1 198 ? 40.924 69.626 84.140 1.00 32.22 198 ASP B N 1
ATOM 3529 C CA . ASP B 1 198 ? 41.899 68.534 84.158 1.00 33.86 198 ASP B CA 1
ATOM 3530 C C . ASP B 1 198 ? 41.195 67.178 84.088 1.00 34.08 198 ASP B C 1
ATOM 3531 O O . ASP B 1 198 ? 41.576 66.230 84.782 1.00 35.98 198 ASP B O 1
ATOM 3536 N N . TYR B 1 199 ? 40.167 67.095 83.247 1.00 32.40 199 TYR B N 1
ATOM 3537 C CA . TYR B 1 199 ? 39.399 65.864 83.077 1.00 30.45 199 TYR B CA 1
ATOM 3538 C C . TYR B 1 199 ? 40.234 64.793 82.384 1.00 29.34 199 TYR B C 1
ATOM 3539 O O . TYR B 1 199 ? 40.750 65.021 81.297 1.00 29.60 199 TYR B O 1
ATOM 3548 N N . THR B 1 200 ? 40.355 63.621 82.999 1.00 29.22 200 THR B N 1
ATOM 3549 C CA . THR B 1 200 ? 41.150 62.549 82.405 1.00 29.16 200 THR B CA 1
ATOM 3550 C C . THR B 1 200 ? 40.311 61.400 81.847 1.00 28.51 200 THR B C 1
ATOM 3551 O O . THR B 1 200 ? 40.849 60.383 81.412 1.00 26.25 200 THR B O 1
ATOM 3555 N N . GLY B 1 201 ? 38.993 61.570 81.849 1.00 29.19 201 GLY B N 1
ATOM 3556 C CA . GLY B 1 201 ? 38.119 60.526 81.348 1.00 27.54 201 GLY B CA 1
ATOM 3557 C C . GLY B 1 201 ? 38.079 60.445 79.836 1.00 28.93 201 GLY B C 1
ATOM 3558 O O . GLY B 1 201 ? 38.538 61.345 79.129 1.00 29.92 201 GLY B O 1
ATOM 3559 N N . ASP B 1 202 ? 37.516 59.350 79.343 1.00 29.10 202 ASP B N 1
ATOM 3560 C CA . ASP B 1 202 ? 37.397 59.110 77.914 1.00 29.47 202 ASP B CA 1
ATOM 3561 C C . ASP B 1 202 ? 36.208 59.837 77.276 1.00 29.16 202 ASP B C 1
ATOM 3562 O O . ASP B 1 202 ? 36.319 60.357 76.166 1.00 30.96 202 ASP B O 1
ATOM 3567 N N . CYS B 1 203 ? 35.083 59.905 77.982 1.00 28.86 203 CYS B N 1
ATOM 3568 C CA . CYS B 1 203 ? 33.895 60.529 77.413 1.00 27.50 203 CYS B CA 1
ATOM 3569 C C . CYS B 1 203 ? 33.417 61.840 78.042 1.00 25.10 203 CYS B C 1
ATOM 3570 O O . CYS B 1 203 ? 33.418 62.004 79.265 1.00 23.25 203 CYS B O 1
ATOM 3573 N N . LEU B 1 204 ? 32.997 62.765 77.182 1.00 23.21 204 LEU B N 1
ATOM 3574 C CA . LEU B 1 204 ? 32.498 64.065 77.625 1.00 23.76 204 LEU B CA 1
ATOM 3575 C C . LEU B 1 204 ? 31.273 63.863 78.515 1.00 24.94 204 LEU B C 1
ATOM 3576 O O . LEU B 1 204 ? 31.036 64.629 79.459 1.00 23.83 204 LEU B O 1
ATOM 3581 N N . SER B 1 205 ? 30.498 62.824 78.221 1.00 24.98 205 SER B N 1
ATOM 3582 C CA . SER B 1 205 ? 29.323 62.547 79.026 1.00 24.90 205 SER B CA 1
ATOM 3583 C C . SER B 1 205 ? 29.755 62.335 80.474 1.00 24.85 205 SER B C 1
ATOM 3584 O O . SER B 1 205 ? 29.042 62.727 81.399 1.00 26.71 205 SER B O 1
ATOM 3587 N N . GLY B 1 206 ? 30.929 61.739 80.675 1.00 23.97 206 GLY B N 1
ATOM 3588 C CA . GLY B 1 206 ? 31.412 61.511 82.030 1.00 24.30 206 GLY B CA 1
ATOM 3589 C C . GLY B 1 206 ? 31.763 62.819 82.718 1.00 26.32 206 GLY B C 1
ATOM 3590 O O . GLY B 1 206 ? 31.525 63.007 83.918 1.00 25.42 206 GLY B O 1
ATOM 3591 N N . LEU B 1 207 ? 32.343 63.726 81.935 1.00 27.66 207 LEU B N 1
ATOM 3592 C CA . LEU B 1 207 ? 32.741 65.045 82.402 1.00 28.18 207 LEU B CA 1
ATOM 3593 C C . LEU B 1 207 ? 31.546 65.843 82.903 1.00 28.57 207 LEU B C 1
ATOM 3594 O O . LEU B 1 207 ? 31.651 66.570 83.888 1.00 29.35 207 LEU B O 1
ATOM 3599 N N . TYR B 1 208 ? 30.416 65.723 82.214 1.00 28.52 208 TYR B N 1
ATOM 3600 C CA . TYR B 1 208 ? 29.217 66.470 82.596 1.00 29.52 208 TYR B CA 1
ATOM 3601 C C . TYR B 1 208 ? 28.713 66.028 83.959 1.00 30.53 208 TYR B C 1
ATOM 3602 O O . TYR B 1 208 ? 28.275 66.859 84.758 1.00 29.87 208 TYR B O 1
ATOM 3611 N N . GLU B 1 209 ? 28.778 64.724 84.220 1.00 30.62 209 GLU B N 1
ATOM 3612 C CA . GLU B 1 209 ? 28.341 64.182 85.499 1.00 32.83 209 GLU B CA 1
ATOM 3613 C C . GLU B 1 209 ? 29.272 64.646 86.603 1.00 32.89 209 GLU B C 1
ATOM 3614 O O . GLU B 1 209 ? 28.827 65.048 87.677 1.00 36.01 209 GLU B O 1
ATOM 3620 N N . LYS B 1 210 ? 30.569 64.594 86.329 1.00 32.86 210 LYS B N 1
ATOM 3621 C CA . LYS B 1 210 ? 31.575 64.998 87.302 1.00 32.11 210 LYS B CA 1
ATOM 3622 C C . LYS B 1 210 ? 31.467 66.485 87.608 1.00 31.22 210 LYS B C 1
ATOM 3623 O O . LYS B 1 210 ? 31.353 66.883 88.766 1.00 30.47 210 LYS B O 1
ATOM 3629 N N . TYR B 1 211 ? 31.495 67.295 86.557 1.00 30.72 211 TYR B N 1
ATOM 3630 C CA . TYR B 1 211 ? 31.419 68.745 86.679 1.00 30.69 211 TYR B CA 1
ATOM 3631 C C . TYR B 1 211 ? 30.159 69.252 87.380 1.00 30.96 211 TYR B C 1
ATOM 3632 O O . TYR B 1 211 ? 30.244 70.021 88.331 1.00 32.59 211 TYR B O 1
ATOM 3641 N N . ILE B 1 212 ? 28.991 68.840 86.906 1.00 32.01 212 ILE B N 1
ATOM 3642 C CA . ILE B 1 212 ? 27.739 69.267 87.523 1.00 30.62 212 ILE B CA 1
ATOM 3643 C C . ILE B 1 212 ? 27.610 68.638 88.909 1.00 31.68 212 ILE B C 1
ATOM 3644 O O . ILE B 1 212 ? 27.127 69.270 89.845 1.00 32.41 212 ILE B O 1
ATOM 3649 N N . GLY B 1 213 ? 28.047 67.391 89.037 1.00 31.47 213 GLY B N 1
ATOM 3650 C CA . GLY B 1 213 ? 27.986 66.724 90.325 1.00 34.18 213 GLY B CA 1
ATOM 3651 C C . GLY B 1 213 ? 28.690 67.493 91.438 1.00 36.37 213 GLY B C 1
ATOM 3652 O O . GLY B 1 213 ? 28.189 67.558 92.560 1.00 36.49 213 GLY B O 1
ATOM 3653 N N . ILE B 1 214 ? 29.852 68.075 91.139 1.00 37.81 214 ILE B N 1
ATOM 3654 C CA . ILE B 1 214 ? 30.602 68.832 92.140 1.00 40.97 214 ILE B CA 1
ATOM 3655 C C . ILE B 1 214 ? 30.009 70.208 92.400 1.00 42.07 214 ILE B C 1
ATOM 3656 O O . ILE B 1 214 ? 30.053 70.710 93.524 1.00 43.86 214 ILE B O 1
ATOM 3661 N N . MET B 1 215 ? 29.451 70.823 91.364 1.00 41.22 215 MET B N 1
ATOM 3662 C CA . MET B 1 215 ? 28.878 72.149 91.526 1.00 42.98 215 MET B CA 1
ATOM 3663 C C . MET B 1 215 ? 27.671 72.145 92.458 1.00 43.52 215 MET B C 1
ATOM 3664 O O . MET B 1 215 ? 27.404 73.137 93.129 1.00 43.21 215 MET B O 1
ATOM 3669 N N . ILE B 1 216 ? 26.948 71.030 92.488 1.00 44.13 216 ILE B N 1
ATOM 3670 C CA . ILE B 1 216 ? 25.763 70.891 93.323 1.00 45.48 216 ILE B CA 1
ATOM 3671 C C . ILE B 1 216 ? 26.079 71.055 94.804 1.00 47.62 216 ILE B C 1
ATOM 3672 O O . ILE B 1 216 ? 25.268 71.588 95.557 1.00 47.88 216 ILE B O 1
ATOM 3677 N N . HIS B 1 217 ? 27.248 70.590 95.229 1.00 51.55 217 HIS B N 1
ATOM 3678 C CA . HIS B 1 217 ? 27.633 70.740 96.629 1.00 55.79 217 HIS B CA 1
ATOM 3679 C C . HIS B 1 217 ? 28.762 71.752 96.789 1.00 55.38 217 HIS B C 1
ATOM 3680 O O . HIS B 1 217 ? 29.286 71.939 97.884 1.00 58.04 217 HIS B O 1
ATOM 3687 N N . ARG B 1 218 ? 29.126 72.405 95.689 1.00 53.98 218 ARG B N 1
ATOM 3688 C CA . ARG B 1 218 ? 30.182 73.412 95.698 1.00 52.73 218 ARG B CA 1
ATOM 3689 C C . ARG B 1 218 ? 29.543 74.794 95.641 1.00 51.73 218 ARG B C 1
ATOM 3690 O O . ARG B 1 218 ? 29.871 75.685 96.425 1.00 51.88 218 ARG B O 1
ATOM 3698 N N . ASN B 1 219 ? 28.624 74.952 94.697 1.00 49.95 219 ASN B N 1
ATOM 3699 C CA . ASN B 1 219 ? 27.919 76.202 94.489 1.00 47.54 219 ASN B CA 1
ATOM 3700 C C . ASN B 1 219 ? 26.554 75.854 93.905 1.00 47.89 219 ASN B C 1
ATOM 3701 O O . ASN B 1 219 ? 26.274 76.106 92.730 1.00 47.40 219 ASN B O 1
ATOM 3706 N N . ARG B 1 220 ? 25.717 75.258 94.749 1.00 47.12 220 ARG B N 1
ATOM 3707 C CA . ARG B 1 220 ? 24.379 74.833 94.371 1.00 46.85 220 ARG B CA 1
ATOM 3708 C C . ARG B 1 220 ? 23.487 75.967 93.861 1.00 47.75 220 ARG B C 1
ATOM 3709 O O . ARG B 1 220 ? 22.663 75.756 92.970 1.00 47.80 220 ARG B O 1
ATOM 3717 N N . GLU B 1 221 ? 23.646 77.169 94.408 1.00 47.85 221 GLU B N 1
ATOM 3718 C CA . GLU B 1 221 ? 22.815 78.286 93.965 1.00 48.31 221 GLU B CA 1
ATOM 3719 C C . GLU B 1 221 ? 23.137 78.716 92.540 1.00 45.55 221 GLU B C 1
ATOM 3720 O O . GLU B 1 221 ? 22.261 79.190 91.814 1.00 44.49 221 GLU B O 1
ATOM 3726 N N . LEU B 1 222 ? 24.396 78.549 92.148 1.00 42.98 222 LEU B N 1
ATOM 3727 C CA . LEU B 1 222 ? 24.837 78.893 90.800 1.00 41.54 222 LEU B CA 1
ATOM 3728 C C . LEU B 1 222 ? 24.150 77.952 89.799 1.00 40.80 222 LEU B C 1
ATOM 3729 O O . LEU B 1 222 ? 23.585 78.392 88.794 1.00 39.82 222 LEU B O 1
ATOM 3734 N N . LEU B 1 223 ? 24.202 76.656 90.090 1.00 38.30 223 LEU B N 1
ATOM 3735 C CA . LEU B 1 223 ? 23.590 75.663 89.227 1.00 38.45 223 LEU B CA 1
ATOM 3736 C C . LEU B 1 223 ? 22.108 75.958 89.048 1.00 39.07 223 LEU B C 1
ATOM 3737 O O . LEU B 1 223 ? 21.581 75.885 87.934 1.00 38.83 223 LEU B O 1
ATOM 3742 N N . ILE B 1 224 ? 21.443 76.294 90.151 1.00 39.35 224 ILE B N 1
ATOM 3743 C CA . ILE B 1 224 ? 20.018 76.609 90.133 1.00 39.41 224 ILE B CA 1
ATOM 3744 C C . ILE B 1 224 ? 19.755 77.812 89.229 1.00 39.82 224 ILE B C 1
ATOM 3745 O O . ILE B 1 224 ? 18.784 77.840 88.469 1.00 39.45 224 ILE B O 1
ATOM 3750 N N . ARG B 1 225 ? 20.636 78.801 89.309 1.00 39.52 225 ARG B N 1
ATOM 3751 C CA . ARG B 1 225 ? 20.509 80.006 88.504 1.00 40.25 225 ARG B CA 1
ATOM 3752 C C . ARG B 1 225 ? 20.650 79.663 87.019 1.00 39.70 225 ARG B C 1
ATOM 3753 O O . ARG B 1 225 ? 19.916 80.177 86.173 1.00 40.12 225 ARG B O 1
ATOM 3761 N N . PHE B 1 226 ? 21.603 78.791 86.711 1.00 37.66 226 PHE B N 1
ATOM 3762 C CA . PHE B 1 226 ? 21.833 78.360 85.339 1.00 37.34 226 PHE B CA 1
ATOM 3763 C C . PHE B 1 226 ? 20.573 77.679 84.792 1.00 37.47 226 PHE B C 1
ATOM 3764 O O . PHE B 1 226 ? 20.048 78.062 83.742 1.00 35.60 226 PHE B O 1
ATOM 3772 N N . LEU B 1 227 ? 20.100 76.670 85.523 1.00 36.16 227 LEU B N 1
ATOM 3773 C CA . LEU B 1 227 ? 18.915 75.903 85.143 1.00 37.60 227 LEU B CA 1
ATOM 3774 C C . LEU B 1 227 ? 17.705 76.803 84.905 1.00 38.62 227 LEU B C 1
ATOM 3775 O O . LEU B 1 227 ? 16.878 76.554 84.020 1.00 37.44 227 LEU B O 1
ATOM 3780 N N . SER B 1 228 ? 17.619 77.859 85.702 1.00 39.88 228 SER B N 1
ATOM 3781 C CA . SER B 1 228 ? 16.534 78.816 85.608 1.00 41.96 228 SER B CA 1
ATOM 3782 C C . SER B 1 228 ? 16.660 79.715 84.374 1.00 42.81 228 SER B C 1
ATOM 3783 O O . SER B 1 228 ? 15.706 79.862 83.612 1.00 42.91 228 SER B O 1
ATOM 3786 N N . GLU B 1 229 ? 17.837 80.303 84.169 1.00 44.99 229 GLU B N 1
ATOM 3787 C CA . GLU B 1 229 ? 18.061 81.197 83.029 1.00 45.54 229 GLU B CA 1
ATOM 3788 C C . GLU B 1 229 ? 17.968 80.513 81.667 1.00 45.70 229 GLU B C 1
ATOM 3789 O O . GLU B 1 229 ? 17.677 81.168 80.661 1.00 46.43 229 GLU B O 1
ATOM 3795 N N . VAL B 1 230 ? 18.218 79.207 81.621 1.00 44.37 230 VAL B N 1
ATOM 3796 C CA . VAL B 1 230 ? 18.131 78.490 80.354 1.00 42.87 230 VAL B CA 1
ATOM 3797 C C . VAL B 1 230 ? 16.776 77.817 80.165 1.00 42.12 230 VAL B C 1
ATOM 3798 O O . VAL B 1 230 ? 16.583 77.071 79.208 1.00 42.37 230 VAL B O 1
ATOM 3802 N N . ASN B 1 231 ? 15.844 78.085 81.076 1.00 40.67 231 ASN B N 1
ATOM 3803 C CA . ASN B 1 231 ? 14.505 77.514 80.991 1.00 40.44 231 ASN B CA 1
ATOM 3804 C C . ASN B 1 231 ? 14.490 75.997 81.101 1.00 38.81 231 ASN B C 1
ATOM 3805 O O . ASN B 1 231 ? 13.808 75.314 80.337 1.00 38.62 231 ASN B O 1
ATOM 3810 N N . LEU B 1 232 ? 15.232 75.473 82.065 1.00 36.68 232 LEU B N 1
ATOM 3811 C CA . LEU B 1 232 ? 15.318 74.035 82.259 1.00 33.65 232 LEU B CA 1
ATOM 3812 C C . LEU B 1 232 ? 14.615 73.623 83.548 1.00 33.77 232 LEU B C 1
ATOM 3813 O O . LEU B 1 232 ? 14.266 72.456 83.720 1.00 34.56 232 LEU B O 1
ATOM 3818 N N . LEU B 1 233 ? 14.398 74.578 84.450 1.00 33.97 233 LEU B N 1
ATOM 3819 C CA . LEU B 1 233 ? 13.735 74.283 85.721 1.00 34.45 233 LEU B CA 1
ATOM 3820 C C . LEU B 1 233 ? 12.321 73.752 85.559 1.00 33.38 233 LEU B C 1
ATOM 3821 O O . LEU B 1 233 ? 11.979 72.718 86.116 1.00 32.53 233 LEU B O 1
ATOM 3826 N N . PRO B 1 234 ? 11.470 74.469 84.813 1.00 33.69 234 PRO B N 1
ATOM 3827 C CA . PRO B 1 234 ? 10.102 73.974 84.644 1.00 33.97 234 PRO B CA 1
ATOM 3828 C C . PRO B 1 234 ? 10.063 72.562 84.063 1.00 32.88 234 PRO B C 1
ATOM 3829 O O . PRO B 1 234 ? 9.275 71.722 84.503 1.00 33.42 234 PRO B O 1
ATOM 3833 N N . LEU B 1 235 ? 10.923 72.294 83.089 1.00 31.09 235 LEU B N 1
ATOM 3834 C CA . LEU B 1 235 ? 10.980 70.962 82.492 1.00 29.65 235 LEU B CA 1
ATOM 3835 C C . LEU B 1 235 ? 11.340 69.928 83.565 1.00 29.28 235 LEU B C 1
ATOM 3836 O O . LEU B 1 235 ? 10.689 68.891 83.688 1.00 27.38 235 LEU B O 1
ATOM 3841 N N . LEU B 1 236 ? 12.387 70.219 84.331 1.00 28.97 236 LEU B N 1
ATOM 3842 C CA . LEU B 1 236 ? 12.839 69.315 85.378 1.00 30.55 236 LEU B CA 1
ATOM 3843 C C . LEU B 1 236 ? 11.772 69.132 86.443 1.00 31.78 236 LEU B C 1
ATOM 3844 O O . LEU B 1 236 ? 11.577 68.031 86.958 1.00 33.36 236 LEU B O 1
ATOM 3849 N N . GLU B 1 237 ? 11.089 70.226 86.762 1.00 34.10 237 GLU B N 1
ATOM 3850 C CA . GLU B 1 237 ? 10.026 70.252 87.765 1.00 35.11 237 GLU B CA 1
ATOM 3851 C C . GLU B 1 237 ? 8.922 69.273 87.368 1.00 33.17 237 GLU B C 1
ATOM 3852 O O . GLU B 1 237 ? 8.359 68.580 88.212 1.00 32.98 237 GLU B O 1
ATOM 3858 N N . ARG B 1 238 ? 8.612 69.239 86.075 1.00 30.65 238 ARG B N 1
ATOM 3859 C CA . ARG B 1 238 ? 7.594 68.343 85.552 1.00 29.57 238 ARG B CA 1
ATOM 3860 C C . ARG B 1 238 ? 8.041 66.885 85.568 1.00 28.47 238 ARG B C 1
ATOM 3861 O O . ARG B 1 238 ? 7.271 65.998 85.940 1.00 28.97 238 ARG B O 1
ATOM 3869 N N . MET B 1 239 ? 9.282 66.630 85.166 1.00 26.91 239 MET B N 1
ATOM 3870 C CA . MET B 1 239 ? 9.801 65.269 85.164 1.00 24.90 239 MET B CA 1
ATOM 3871 C C . MET B 1 239 ? 9.650 64.639 86.546 1.00 25.81 239 MET B C 1
ATOM 3872 O O . MET B 1 239 ? 9.160 63.520 86.662 1.00 25.12 239 MET B O 1
ATOM 3877 N N . VAL B 1 240 ? 10.060 65.355 87.593 1.00 27.66 240 VAL B N 1
ATOM 3878 C CA . VAL B 1 240 ? 9.963 64.825 88.958 1.00 29.18 240 VAL B CA 1
ATOM 3879 C C . VAL B 1 240 ? 8.635 65.139 89.656 1.00 30.05 240 VAL B C 1
ATOM 3880 O O . VAL B 1 240 ? 8.428 64.763 90.813 1.00 30.05 240 VAL B O 1
ATOM 3884 N N . GLY B 1 241 ? 7.736 65.827 88.959 1.00 30.01 241 GLY B N 1
ATOM 3885 C CA . GLY B 1 241 ? 6.455 66.166 89.559 1.00 29.91 241 GLY B CA 1
ATOM 3886 C C . GLY B 1 241 ? 5.445 65.030 89.617 1.00 31.34 241 GLY B C 1
ATOM 3887 O O . GLY B 1 241 ? 5.666 63.973 88.988 1.00 28.72 241 GLY B O 1
#

Nearest PDB structures (foldseek):
  2p62-assembly1_B  TM=1.004E+00  e=9.072E-49  Pyrococcus horikoshii OT3
  6on3-assembly2_D  TM=3.110E-01  e=3.759E-02  Streptomyces sclerotialus
  6on3-assembly1_A  TM=3.369E-01  e=9.813E-02  Streptomyces sclerotialus
  6on3-assembly3_E  TM=3.042E-01  e=3.992E-02  Streptomyces sclerotialus
  6dz2-assembly1_B  TM=3.386E-01  e=1.585E-01  Homo sapiens

InterPro domains:
  IPR024508 Protein of unknown function DUF3226 [PF11536] (4-209)

Radius of gyration: 25.11 Å; Cα contacts (8 Å, |Δi|>4): 782; chains: 2; bounding box: 69×65×43 Å

Secondary structure (DSSP, 8-state):
-EEEEEE-SSHHHHHHHHHHHHHTT--EE--S------HHHH---TT---EEEEETTEEEEEE-S--TTTHHHHHHHHHHHHHHT---EEEEEEEEESSSSS-HHHHHHTT-TT---EEETTEEEETTEEEEEEEE--S----TTB----SHHHHHHHHHHHTTHHHH-SHHHHHHHHHHTSPBPHHHHHHHHHHHTT--SSBHHHHHHHHHHHHHHH-HHHHHHHHHHTT-HHHHHHH--/-EEEEEE-SSHHHHHHHHHIIIIIT--EE--S------TTTT---TT---EEEEETTEEEEEE----TTTHHHHHHHHHHHHHTT---EEEEEEEEETTSSS-HHHHHHTT-TTS--EE-SS-EEETTEEEEEEEET-S----TTB----SHHHHHHHHHHHTTHHHH-SHHHHHHHHHHTSPBPHHHHHHHHHHHTT---SBHHHHHHHHHHHHHHHSHHHHHHHHHHTT-HHHHHHHT-

Solvent-accessible surface area: 21822 Å² total; per-residue (Å²): 120,70,31,3,0,0,3,4,96,18,93,21,20,13,0,0,1,26,6,0,0,15,110,22,47,48,3,127,80,26,178,202,124,83,66,138,46,65,92,69,64,9,1,4,84,161,60,37,135,18,17,18,0,66,74,123,75,9,6,0,5,0,1,44,65,2,36,115,166,47,10,38,86,0,1,127,24,0,1,39,5,27,132,126,60,91,22,94,5,56,21,0,0,1,7,8,20,52,63,55,63,118,84,20,63,108,40,0,71,80,44,14,189,150,40,160,74,146,87,52,106,54,0,0,10,3,57,63,0,72,0,17,20,39,10,4,1,91,23,80,0,106,27,93,42,5,70,84,82,71,11,3,8,0,0,0,0,40,0,0,63,38,32,32,24,4,126,117,7,100,26,0,1,112,13,1,12,136,27,46,65,67,104,0,16,0,51,2,0,0,3,1,2,0,1,20,41,73,24,84,23,30,31,11,6,25,2,0,55,100,13,0,13,84,0,14,162,126,57,112,114,21,0,47,119,0,0,59,83,2,90,0,36,69,15,0,107,94,0,22,86,124,68,36,0,1,0,2,1,88,18,91,24,14,12,0,1,0,29,5,0,0,28,128,26,39,46,8,110,89,20,157,191,98,94,68,142,59,67,76,69,70,26,6,19,86,147,62,51,126,27,22,20,0,18,83,126,79,14,6,0,6,0,6,40,64,12,43,129,154,60,10,35,116,1,3,109,23,0,1,54,5,22,146,132,59,84,26,114,7,55,16,0,0,2,5,13,16,46,68,48,62,104,88,11,71,99,34,0,64,53,58,5,184,154,47,165,44,196,100,88,110,33,8,1,41,2,64,71,2,97,0,18,5,35,6,1,2,73,25,81,0,102,29,89,44,4,73,86,75,81,6,2,8,0,2,2,0,37,0,0,62,48,38,34,24,4,132,117,8,129,19,0,4,117,15,0,11,136,29,43,65,66,97,0,15,0,45,2,1,1,3,0,1,0,1,31,46,72,21,84,24,32,32,9,5,26,0,0,47,112,3,0,15,58,0,18,149,129,64,117,121,14,0,44,112,0,0,55,78,5,88,1,36,72,9,0,89,80,0,33,62

B-factor: mean 39.0, std 16.21, range [8.82, 106.0]

Organism: Pyrococcus horikoshii (strain ATCC 700860 / DSM 12428 / JCM 9974 / NBRC 100139 / OT-3) (NCBI:txid70601)

CATH classification: 3.40.50.10620 (+1 more: 1.10.3490.10)

Foldseek 3Di:
DAEEEEEEADLLVVLLLVLCCCLPVPWAWDDVDQPPDPCQQQVADDDDGWTWTDDDPYIYTYDYNRDLVSVLSRVVRNLVCLLVPNDNYAEYEYEEAPQPDHHQLVSVVVSDPPWDWDDDPCFTATSNHTYHGDHAQPDAQPQPQEDNGGGPLNLVVVLCVLVCNCVVPSVVQVVVCVVVVGGHYSVNVLVVVCVSVVPPDDDSSVVSSVVVSVCCVVPVPSVVVSCVNSVNVVVSVVSPD/DAEAEEEEADLLVVLLLVLCCCLVVNWAWDDVPFDQPPCQQQVQDPPAGWTWIDDDPYIYTYDHNQDPPRVLRRVVRNLVCVLVPNDNHAEYEAEWACLPDHGQVVSVVVSQVVFDWDDDDQWIDGSNHTYHYYHAAPDAQPQPQEDRGGGPLNLVLNLCVLVVNCVVPSVVQVVVCVVVVGGHYSVVVLVVVCVSVVPPDDDSSVVSSVVVSCCCVVPVVSVVVSCVNRVNVVVSVVSVD